Protein AF-0000000086881022 (afdb_homodimer)

Foldseek 3Di:
DPCPDFLLLVLQLLLLVLLVQLVVCVVVVNLVSNLVSLLSSLVSLVSSLLRLLLVLLLVLDVVVPPVPDDPLSVLSNCVSPPPPDPDDDHDPQSNDSQSSLLSLCVSLPHDSPPDDQDPLQVLLVVVNCCVVVVPVVVVCQSSPPCSSVVSVSSLVSSLVSQCVSCVSSVHGHDPSSVDNHRDDPPDPPDPDPPPPCPVPPPPPPPPPPPPPPPD/DPCPDFLLLVLQLLLLVLLVQLVVCVVVVNLVSNLVSLLSSLVSLVSSLLRVLLVLLLVLDVVVPPVPDDPLSVLSNCVSPPPDDPDDDHDPQSNDSQSSLLSLQVSLPHDSPPDDQDPLQVLLVVVSCCVVVVPVVVVCQSSPPCSSVVSVSSLVSSLVSQCVSCVSSVHGGDPSSVDNHRDDPPDDPDPDPPPPCPVPPPPPPPPPPPPPPPD

Nearest PDB structures (foldseek):
  8tn6-assembly1_C  TM=5.740E-01  e=1.185E+00  synthetic construct
  7n9z-assembly1_H  TM=4.863E-01  e=4.158E+00  Escherichia coli
  9ftz-assembly1_S  TM=4.440E-01  e=4.158E+00  Mycolicibacterium smegmatis
  7n9z-assembly1_H  TM=4.840E-01  e=3.533E+00  Escherichia coli
  9ftz-assembly1_S  TM=4.933E-01  e=4.464E+00  Mycolicibacterium smegmatis

Secondary structure (DSSP, 8-state):
------HHHHHHHHHHHHHHHHHHHHHTT-HHHHHHHHHHHHHHHHHHHHHHHHHHHHHHHHHH-GGG--HHHHHHHHHHHS---TTPPPPGGGSSHHHHHHHHHHHTT---TT----HHHHHHHHHHHHHHH--GGGHHHHTSTTHHHHHHHHHHHHHHHHHHHHHHTT-PPPGGGG--S-----------S----------------------/------HHHHHHHHHHHHHHHHHHHHHTT-HHHHHHHHHHHHHHHHHHHHHHHHHHHHHHHHHH-GGG--HHHHHHHHHHHS---TTPPPPGGGSSHHHHHHHHHHHTT---TT----HHHHHHHHHHHHHHHT-GGGHHHHTSTTHHHHHHHHHHHHHHHHHHHHHHTT-PPPGGGG--S-----------S----------------------

pLDDT: mean 75.33, std 23.99, range [19.58, 96.94]

Structure (mmCIF, N/CA/C/O backbone):
data_AF-0000000086881022-model_v1
#
loop_
_entity.id
_entity.type
_entity.pdbx_description
1 polymer 'HEPN AbiU2-like domain-containing protein'
#
loop_
_atom_site.group_PDB
_atom_site.id
_atom_site.type_symbol
_atom_site.label_atom_id
_atom_site.label_alt_id
_atom_site.label_comp_id
_atom_site.label_asym_id
_atom_site.label_entity_id
_atom_site.label_seq_id
_atom_site.pdbx_PDB_ins_code
_atom_site.Cartn_x
_atom_site.Cartn_y
_atom_site.Cartn_z
_atom_site.occupancy
_atom_site.B_iso_or_equiv
_atom_site.auth_seq_id
_atom_site.auth_comp_id
_atom_site.auth_asym_id
_atom_site.auth_atom_id
_atom_site.pdbx_PDB_model_num
ATOM 1 N N . MET A 1 1 ? -12.391 -28.828 0.811 1 22.45 1 MET A N 1
ATOM 2 C CA . MET A 1 1 ? -11.148 -28.359 0.194 1 22.45 1 MET A CA 1
ATOM 3 C C . MET A 1 1 ? -11.047 -26.844 0.24 1 22.45 1 MET A C 1
ATOM 5 O O . MET A 1 1 ? -11.875 -26.141 -0.347 1 22.45 1 MET A O 1
ATOM 9 N N . SER A 1 2 ? -10.703 -26.266 1.293 1 28.09 2 SER A N 1
ATOM 10 C CA . SER A 1 2 ? -10.734 -24.828 1.568 1 28.09 2 SER A CA 1
ATOM 11 C C . SER A 1 2 ? -9.93 -24.047 0.535 1 28.09 2 SER A C 1
ATOM 13 O O . SER A 1 2 ? -8.781 -24.391 0.25 1 28.09 2 SER A O 1
ATOM 15 N N . TYR A 1 3 ? -10.453 -23.531 -0.555 1 29.67 3 TYR A N 1
ATOM 16 C CA . TYR A 1 3 ? -9.828 -22.828 -1.665 1 29.67 3 TYR A CA 1
ATOM 17 C C . TYR A 1 3 ? -8.969 -21.672 -1.16 1 29.67 3 TYR A C 1
ATOM 19 O O . TYR A 1 3 ? -9.484 -20.688 -0.627 1 29.67 3 TYR A O 1
ATOM 27 N N . VAL A 1 4 ? -7.824 -22 -0.448 1 38.41 4 VAL A N 1
ATOM 28 C CA . VAL A 1 4 ? -6.906 -20.922 -0.133 1 38.41 4 VAL A CA 1
ATOM 29 C C . VAL A 1 4 ? -6.461 -20.234 -1.422 1 38.41 4 VAL A C 1
ATOM 31 O O . VAL A 1 4 ? -5.832 -20.859 -2.279 1 38.41 4 VAL A O 1
ATOM 34 N N . VAL A 1 5 ? -7.152 -19.359 -1.944 1 51.06 5 VAL A N 1
ATOM 35 C CA . VAL A 1 5 ? -6.664 -18.609 -3.098 1 51.06 5 VAL A CA 1
ATOM 36 C C . VAL A 1 5 ? -5.395 -17.859 -2.717 1 51.06 5 VAL A C 1
ATOM 38 O O . VAL A 1 5 ? -5.184 -17.531 -1.546 1 51.06 5 VAL A O 1
ATOM 41 N N . SER A 1 6 ? -4.289 -17.844 -3.529 1 71.62 6 SER A N 1
ATOM 42 C CA . SER A 1 6 ? -3.041 -17.125 -3.311 1 71.62 6 SER A CA 1
ATOM 43 C C . SER A 1 6 ? -3.291 -15.625 -3.129 1 71.62 6 SER A C 1
ATOM 45 O O . SER A 1 6 ? -4.277 -15.094 -3.639 1 71.62 6 SER A O 1
ATOM 47 N N . MET A 1 7 ? -2.541 -15.078 -2.309 1 79.62 7 MET A N 1
ATOM 48 C CA . MET A 1 7 ? -2.639 -13.648 -2.031 1 79.62 7 MET A CA 1
ATOM 49 C C . MET A 1 7 ? -2.588 -12.844 -3.324 1 79.62 7 MET A C 1
ATOM 51 O O . MET A 1 7 ? -3.254 -11.812 -3.443 1 79.62 7 MET A O 1
ATOM 55 N N . GLY A 1 8 ? -1.81 -13.344 -4.258 1 85.44 8 GLY A N 1
ATOM 56 C CA . GLY A 1 8 ? -1.758 -12.664 -5.543 1 85.44 8 GLY A CA 1
ATOM 57 C C . GLY A 1 8 ? -3.1 -12.617 -6.246 1 85.44 8 GLY A C 1
ATOM 58 O O . GLY A 1 8 ? -3.553 -11.547 -6.664 1 85.44 8 GLY A O 1
ATOM 59 N N . ARG A 1 9 ? -3.732 -13.734 -6.254 1 87.75 9 ARG A N 1
ATOM 60 C CA . ARG A 1 9 ? -5.027 -13.844 -6.918 1 87.75 9 ARG A CA 1
ATOM 61 C C . ARG A 1 9 ? -6.102 -13.078 -6.148 1 87.75 9 ARG A C 1
ATOM 63 O O . ARG A 1 9 ? -6.918 -12.375 -6.746 1 87.75 9 ARG A O 1
ATOM 70 N N . GLU A 1 10 ? -6.098 -13.25 -4.914 1 86.06 10 GLU A N 1
ATOM 71 C CA . GLU A 1 10 ? -7.09 -12.578 -4.078 1 86.06 10 GLU A CA 1
ATOM 72 C C . GLU A 1 10 ? -6.969 -11.062 -4.188 1 86.06 10 GLU A C 1
ATOM 74 O O . GLU A 1 10 ? -7.973 -10.367 -4.344 1 86.06 10 GLU A O 1
ATOM 79 N N . SER A 1 11 ? -5.762 -10.594 -4.098 1 90.06 11 SER A N 1
ATOM 80 C CA . SER A 1 11 ? -5.539 -9.156 -4.176 1 90.06 11 SER A CA 1
ATOM 81 C C . SER A 1 11 ? -5.906 -8.617 -5.551 1 90.06 11 SER A C 1
ATOM 83 O O . SER A 1 11 ? -6.387 -7.484 -5.672 1 90.06 11 SER A O 1
ATOM 85 N N . PHE A 1 12 ? -5.645 -9.406 -6.527 1 93 12 PHE A N 1
ATOM 86 C CA . PHE A 1 12 ? -6.062 -9.023 -7.871 1 93 12 PHE A CA 1
ATOM 87 C C . PHE A 1 12 ? -7.578 -8.891 -7.949 1 93 12 PHE A C 1
ATOM 89 O O . PHE A 1 12 ? -8.094 -7.906 -8.477 1 93 12 PHE A O 1
ATOM 96 N N . ASN A 1 13 ? -8.195 -9.883 -7.414 1 92.94 13 ASN A N 1
ATOM 97 C CA . ASN A 1 13 ? -9.656 -9.867 -7.375 1 92.94 13 ASN A CA 1
ATOM 98 C C . ASN A 1 13 ? -10.18 -8.672 -6.582 1 92.94 13 ASN A C 1
ATOM 100 O O . ASN A 1 13 ? -11.172 -8.047 -6.977 1 92.94 13 ASN A O 1
ATOM 104 N N . ASP A 1 14 ? -9.562 -8.383 -5.496 1 93.12 14 ASP A N 1
ATOM 105 C CA . ASP A 1 14 ? -9.914 -7.203 -4.707 1 93.12 14 ASP A CA 1
ATOM 106 C C . ASP A 1 14 ? -9.797 -5.93 -5.543 1 93.12 14 ASP A C 1
ATOM 108 O O . ASP A 1 14 ? -10.664 -5.051 -5.473 1 93.12 14 ASP A O 1
ATOM 112 N N . ALA A 1 15 ? -8.703 -5.848 -6.223 1 95.19 15 ALA A N 1
ATOM 113 C CA . ALA A 1 15 ? -8.5 -4.68 -7.074 1 95.19 15 ALA A CA 1
ATOM 114 C C . ALA A 1 15 ? -9.664 -4.492 -8.039 1 95.19 15 ALA A C 1
ATOM 116 O O . ALA A 1 15 ? -10.203 -3.389 -8.164 1 95.19 15 ALA A O 1
ATOM 117 N N . LEU A 1 16 ? -10.008 -5.566 -8.656 1 96 16 LEU A N 1
ATOM 118 C CA . LEU A 1 16 ? -11.109 -5.496 -9.602 1 96 16 LEU A CA 1
ATOM 119 C C . LEU A 1 16 ? -12.406 -5.098 -8.906 1 96 16 LEU A C 1
ATOM 121 O O . LEU A 1 16 ? -13.219 -4.352 -9.461 1 96 16 LEU A O 1
ATOM 125 N N . LYS A 1 17 ? -12.648 -5.594 -7.766 1 94.62 17 LYS A N 1
ATOM 126 C CA . LYS A 1 17 ? -13.805 -5.199 -6.965 1 94.62 17 LYS A CA 1
ATOM 127 C C . LYS A 1 17 ? -13.812 -3.695 -6.715 1 94.62 17 LYS A C 1
ATOM 129 O O . LYS A 1 17 ? -14.844 -3.037 -6.898 1 94.62 17 LYS A O 1
ATOM 134 N N . TYR A 1 18 ? -12.719 -3.197 -6.328 1 95.88 18 TYR A N 1
ATOM 135 C CA . TYR A 1 18 ? -12.648 -1.78 -5.992 1 95.88 18 TYR A CA 1
ATOM 136 C C . TYR A 1 18 ? -12.727 -0.917 -7.246 1 95.88 18 TYR A C 1
ATOM 138 O O . TYR A 1 18 ? -13.211 0.215 -7.199 1 95.88 18 TYR A O 1
ATOM 146 N N . VAL A 1 19 ? -12.273 -1.421 -8.32 1 95.38 19 VAL A N 1
ATOM 147 C CA . VAL A 1 19 ? -12.492 -0.728 -9.586 1 95.38 19 VAL A CA 1
ATOM 148 C C . VAL A 1 19 ? -13.992 -0.605 -9.852 1 95.38 19 VAL A C 1
ATOM 150 O O . VAL A 1 19 ? -14.484 0.468 -10.219 1 95.38 19 VAL A O 1
ATOM 153 N N . SER A 1 20 ? -14.648 -1.709 -9.727 1 95.56 20 SER A N 1
ATOM 154 C CA . SER A 1 20 ? -16.094 -1.7 -9.906 1 95.56 20 SER A CA 1
ATOM 155 C C . SER A 1 20 ? -16.766 -0.699 -8.977 1 95.56 20 SER A C 1
ATOM 157 O O . SER A 1 20 ? -17.641 0.055 -9.391 1 95.56 20 SER A O 1
ATOM 159 N N . GLU A 1 21 ? -16.359 -0.663 -7.773 1 94.25 21 GLU A N 1
ATOM 160 C CA . GLU A 1 21 ? -16.875 0.291 -6.801 1 94.25 21 GLU A CA 1
ATOM 161 C C . GLU A 1 21 ? -16.594 1.729 -7.23 1 94.25 21 GLU A C 1
ATOM 163 O O . GLU A 1 21 ? -17.469 2.6 -7.102 1 94.25 21 GLU A O 1
ATOM 168 N N . ALA A 1 22 ? -15.43 1.985 -7.684 1 93.81 22 ALA A N 1
ATOM 169 C CA . ALA A 1 22 ? -15.055 3.32 -8.148 1 93.81 22 ALA A CA 1
ATOM 170 C C . ALA A 1 22 ? -15.961 3.781 -9.281 1 93.81 22 ALA A C 1
ATOM 172 O O . ALA A 1 22 ? -16.422 4.93 -9.289 1 93.81 22 ALA A O 1
ATOM 173 N N . LYS A 1 23 ? -16.172 2.924 -10.172 1 93.94 23 LYS A N 1
ATOM 174 C CA . LYS A 1 23 ? -17.047 3.236 -11.305 1 93.94 23 LYS A CA 1
ATOM 175 C C . LYS A 1 23 ? -18.469 3.537 -10.836 1 93.94 23 LYS A C 1
ATOM 177 O O . LYS A 1 23 ? -19.109 4.457 -11.344 1 93.94 23 LYS A O 1
ATOM 182 N N . GLU A 1 24 ? -18.969 2.758 -9.914 1 94.38 24 GLU A N 1
ATOM 183 C CA . GLU A 1 24 ? -20.281 3.002 -9.344 1 94.38 24 GLU A CA 1
ATOM 184 C C . GLU A 1 24 ? -20.344 4.371 -8.672 1 94.38 24 GLU A C 1
ATOM 186 O O . GLU A 1 24 ? -21.297 5.125 -8.875 1 94.38 24 GLU A O 1
ATOM 191 N N . CYS A 1 25 ? -19.375 4.641 -7.91 1 91.69 25 CYS A N 1
ATOM 192 C CA . CYS A 1 25 ? -19.312 5.938 -7.246 1 91.69 25 CYS A CA 1
ATOM 193 C C . CYS A 1 25 ? -19.297 7.074 -8.266 1 91.69 25 CYS A C 1
ATOM 195 O O . CYS A 1 25 ? -19.922 8.109 -8.055 1 91.69 25 CYS A O 1
ATOM 197 N N . TYR A 1 26 ? -18.562 6.859 -9.258 1 90.19 26 TYR A N 1
ATOM 198 C CA . TYR A 1 26 ? -18.5 7.859 -10.312 1 90.19 26 TYR A CA 1
ATOM 199 C C . TYR A 1 26 ? -19.891 8.086 -10.922 1 90.19 26 TYR A C 1
ATOM 201 O O . TYR A 1 26 ? -20.312 9.234 -11.094 1 90.19 26 TYR A O 1
ATOM 209 N N . SER A 1 27 ? -20.531 7.066 -11.25 1 91.12 27 SER A N 1
ATOM 210 C CA . SER A 1 27 ? -21.859 7.141 -11.844 1 91.12 27 SER A CA 1
ATOM 211 C C . SER A 1 27 ? -22.844 7.844 -10.906 1 91.12 27 SER A C 1
ATOM 213 O O . SER A 1 27 ? -23.734 8.555 -11.367 1 91.12 27 SER A O 1
ATOM 215 N N . ASP A 1 28 ? -22.688 7.719 -9.625 1 91 28 ASP A N 1
ATOM 216 C CA . ASP A 1 28 ? -23.562 8.305 -8.609 1 91 28 ASP A CA 1
ATOM 217 C C . ASP A 1 28 ? -23.078 9.695 -8.203 1 91 28 ASP A C 1
ATOM 219 O O . ASP A 1 28 ? -23.562 10.258 -7.219 1 91 28 ASP A O 1
ATOM 223 N N . GLU A 1 29 ? -22.031 10.117 -8.805 1 85.44 29 GLU A N 1
ATOM 224 C CA . GLU A 1 29 ? -21.438 11.43 -8.562 1 85.44 29 GLU A CA 1
ATOM 225 C C . GLU A 1 29 ? -20.906 11.531 -7.141 1 85.44 29 GLU A C 1
ATOM 227 O O . GLU A 1 29 ? -21 12.586 -6.508 1 85.44 29 GLU A O 1
ATOM 232 N N . ARG A 1 30 ? -20.484 10.484 -6.625 1 89.31 30 ARG A N 1
ATOM 233 C CA . ARG A 1 30 ? -19.812 10.438 -5.328 1 89.31 30 ARG A CA 1
ATOM 234 C C . ARG A 1 30 ? -18.297 10.516 -5.496 1 89.31 30 ARG A C 1
ATOM 236 O O . ARG A 1 30 ? -17.609 9.484 -5.5 1 89.31 30 ARG A O 1
ATOM 243 N N . THR A 1 31 ? -17.797 11.68 -5.496 1 83.75 31 THR A N 1
ATOM 244 C CA . THR A 1 31 ? -16.406 11.945 -5.879 1 83.75 31 THR A CA 1
ATOM 245 C C . THR A 1 31 ? -15.445 11.336 -4.875 1 83.75 31 THR A C 1
ATOM 247 O O . THR A 1 31 ? -14.461 10.695 -5.258 1 83.75 31 THR A O 1
ATOM 250 N N . TYR A 1 32 ? -15.695 11.477 -3.643 1 83.38 32 TYR A N 1
ATOM 251 C CA . TYR A 1 32 ? -14.789 10.969 -2.621 1 83.38 32 TYR A CA 1
ATOM 252 C C . TYR A 1 32 ? -14.781 9.445 -2.596 1 83.38 32 TYR A C 1
ATOM 254 O O . TYR A 1 32 ? -13.734 8.828 -2.432 1 83.38 32 TYR A O 1
ATOM 262 N N . GLY A 1 33 ? -15.977 8.945 -2.76 1 88.31 33 GLY A N 1
ATOM 263 C CA . GLY A 1 33 ? -16.062 7.496 -2.873 1 88.31 33 GLY A CA 1
ATOM 264 C C . GLY A 1 33 ? -15.273 6.949 -4.055 1 88.31 33 GLY A C 1
ATOM 265 O O . GLY A 1 33 ? -14.609 5.914 -3.939 1 88.31 33 GLY A O 1
ATOM 266 N N . MET A 1 34 ? -15.352 7.664 -5.137 1 89.31 34 MET A N 1
ATOM 267 C CA . MET A 1 34 ? -14.602 7.281 -6.328 1 89.31 34 MET A CA 1
ATOM 268 C C . MET A 1 34 ? -13.102 7.309 -6.062 1 89.31 34 MET A C 1
ATOM 270 O O . MET A 1 34 ? -12.383 6.367 -6.418 1 89.31 34 MET A O 1
ATOM 274 N N . TRP A 1 35 ? -12.648 8.328 -5.414 1 85.62 35 TRP A N 1
ATOM 275 C CA . TRP A 1 35 ? -11.227 8.453 -5.094 1 85.62 35 TRP A CA 1
ATOM 276 C C . TRP A 1 35 ? -10.789 7.34 -4.148 1 85.62 35 TRP A C 1
ATOM 278 O O . TRP A 1 35 ? -9.75 6.711 -4.359 1 85.62 35 TRP A O 1
ATOM 288 N N . SER A 1 36 ? -11.594 7.109 -3.17 1 87.94 36 SER A N 1
ATOM 289 C CA . SER A 1 36 ? -11.289 6.094 -2.17 1 87.94 36 SER A CA 1
ATOM 290 C C . SER A 1 36 ? -11.156 4.715 -2.805 1 87.94 36 SER A C 1
ATOM 292 O O . SER A 1 36 ? -10.164 4.02 -2.592 1 87.94 36 SER A O 1
ATOM 294 N N . ALA A 1 37 ? -12.141 4.383 -3.549 1 92.12 37 ALA A N 1
ATOM 295 C CA . ALA A 1 37 ? -12.156 3.07 -4.188 1 92.12 37 ALA A CA 1
ATOM 296 C C . ALA A 1 37 ? -11.008 2.938 -5.191 1 92.12 37 ALA A C 1
ATOM 298 O O . ALA A 1 37 ? -10.43 1.859 -5.34 1 92.12 37 ALA A O 1
ATOM 299 N N . SER A 1 38 ? -10.711 4.02 -5.859 1 90 38 SER A N 1
ATOM 300 C CA . SER A 1 38 ? -9.594 4 -6.809 1 90 38 SER A CA 1
ATOM 301 C C . SER A 1 38 ? -8.273 3.738 -6.098 1 90 38 SER A C 1
ATOM 303 O O . SER A 1 38 ? -7.457 2.943 -6.57 1 90 38 SER A O 1
ATOM 305 N N . ARG A 1 39 ? -8.078 4.367 -5.02 1 86.75 39 ARG A N 1
ATOM 306 C CA . ARG A 1 39 ? -6.859 4.152 -4.254 1 86.75 39 ARG A CA 1
ATOM 307 C C . ARG A 1 39 ? -6.762 2.711 -3.764 1 86.75 39 ARG A C 1
ATOM 309 O O . ARG A 1 39 ? -5.711 2.078 -3.879 1 86.75 39 ARG A O 1
ATOM 316 N N . ALA A 1 40 ? -7.832 2.225 -3.266 1 91.25 40 ALA A N 1
ATOM 317 C CA . ALA A 1 40 ? -7.859 0.842 -2.795 1 91.25 40 ALA A CA 1
ATOM 318 C C . ALA A 1 40 ? -7.527 -0.128 -3.924 1 91.25 40 ALA A C 1
ATOM 320 O O . ALA A 1 40 ? -6.793 -1.099 -3.721 1 91.25 40 ALA A O 1
ATOM 321 N N . ALA A 1 41 ? -8.07 0.157 -5.059 1 93.44 41 ALA A N 1
ATOM 322 C CA . ALA A 1 41 ? -7.797 -0.683 -6.223 1 93.44 41 ALA A CA 1
ATOM 323 C C . ALA A 1 41 ? -6.312 -0.687 -6.562 1 93.44 41 ALA A C 1
ATOM 325 O O . ALA A 1 41 ? -5.719 -1.748 -6.773 1 93.44 41 ALA A O 1
ATOM 326 N N . MET A 1 42 ? -5.762 0.439 -6.547 1 89.94 42 MET A N 1
ATOM 327 C CA . MET A 1 42 ? -4.352 0.572 -6.898 1 89.94 42 MET A CA 1
ATOM 328 C C . MET A 1 42 ? -3.469 -0.159 -5.895 1 89.94 42 MET A C 1
ATOM 330 O O . MET A 1 42 ? -2.549 -0.882 -6.281 1 89.94 42 MET A O 1
ATOM 334 N N . PHE A 1 43 ? -3.771 -0.045 -4.715 1 88.44 43 PHE A N 1
ATOM 335 C CA . PHE A 1 43 ? -2.996 -0.721 -3.682 1 88.44 43 PHE A CA 1
ATOM 336 C C . PHE A 1 43 ? -3.137 -2.234 -3.801 1 88.44 43 PHE A C 1
ATOM 338 O O . PHE A 1 43 ? -2.15 -2.965 -3.695 1 88.44 43 PHE A O 1
ATOM 345 N N . SER A 1 44 ? -4.309 -2.619 -3.986 1 91.12 44 SER A N 1
ATOM 346 C CA . SER A 1 44 ? -4.562 -4.051 -4.113 1 91.12 44 SER A CA 1
ATOM 347 C C . SER A 1 44 ? -3.822 -4.637 -5.312 1 91.12 44 SER A C 1
ATOM 349 O O . SER A 1 44 ? -3.283 -5.742 -5.234 1 91.12 44 SER A O 1
ATOM 351 N N . MET A 1 45 ? -3.809 -3.922 -6.383 1 92.25 45 MET A N 1
ATOM 352 C CA . MET A 1 45 ? -3.105 -4.391 -7.574 1 92.25 45 MET A CA 1
ATOM 353 C C . MET A 1 45 ? -1.607 -4.496 -7.312 1 92.25 45 MET A C 1
ATOM 355 O O . MET A 1 45 ? -0.964 -5.457 -7.746 1 92.25 45 MET A O 1
ATOM 359 N N . CYS A 1 46 ? -1.113 -3.531 -6.676 1 88.81 46 CYS A N 1
ATOM 360 C CA . CYS A 1 46 ? 0.302 -3.566 -6.32 1 88.81 46 CYS A CA 1
ATOM 361 C C . CYS A 1 46 ? 0.605 -4.742 -5.402 1 88.81 46 CYS A C 1
ATOM 363 O O . CYS A 1 46 ? 1.63 -5.41 -5.562 1 88.81 46 CYS A O 1
ATOM 365 N N . LEU A 1 47 ? -0.252 -4.926 -4.484 1 87.38 47 LEU A N 1
ATOM 366 C CA . LEU A 1 47 ? -0.104 -6.066 -3.584 1 87.38 47 LEU A CA 1
ATOM 367 C C . LEU A 1 47 ? -0.103 -7.375 -4.367 1 87.38 47 LEU A C 1
ATOM 369 O O . LEU A 1 47 ? 0.659 -8.289 -4.047 1 87.38 47 LEU A O 1
ATOM 373 N N . SER A 1 48 ? -0.951 -7.516 -5.297 1 90.19 48 SER A N 1
ATOM 374 C CA . SER A 1 48 ? -1.006 -8.703 -6.145 1 90.19 48 SER A CA 1
ATOM 375 C C . SER A 1 48 ? 0.339 -8.969 -6.812 1 90.19 48 SER A C 1
ATOM 377 O O . SER A 1 48 ? 0.866 -10.078 -6.734 1 90.19 48 SER A O 1
ATOM 379 N N . ALA A 1 49 ? 0.863 -7.93 -7.391 1 91.12 49 ALA A N 1
ATOM 380 C CA . ALA A 1 49 ? 2.143 -8.055 -8.086 1 91.12 49 ALA A CA 1
ATOM 381 C C . ALA A 1 49 ? 3.25 -8.469 -7.121 1 91.12 49 ALA A C 1
ATOM 383 O O . ALA A 1 49 ? 4.055 -9.352 -7.43 1 91.12 49 ALA A O 1
ATOM 384 N N . GLU A 1 50 ? 3.283 -7.832 -5.988 1 87.62 50 GLU A N 1
ATOM 385 C CA . GLU A 1 50 ? 4.32 -8.125 -5.004 1 87.62 50 GLU A CA 1
ATOM 386 C C . GLU A 1 50 ? 4.211 -9.562 -4.5 1 87.62 50 GLU A C 1
ATOM 388 O O . GLU A 1 50 ? 5.223 -10.25 -4.34 1 87.62 50 GLU A O 1
ATOM 393 N N . SER A 1 51 ? 3.018 -9.945 -4.258 1 86.06 51 SER A N 1
ATOM 394 C CA . SER A 1 51 ? 2.779 -11.312 -3.803 1 86.06 51 SER A CA 1
ATOM 395 C C . SER A 1 51 ? 3.221 -12.328 -4.848 1 86.06 51 SER A C 1
ATOM 397 O O . SER A 1 51 ? 3.822 -13.352 -4.512 1 86.06 51 SER A O 1
ATOM 399 N N . GLU A 1 52 ? 2.887 -12.102 -6.047 1 90.5 52 GLU A N 1
ATOM 400 C CA . GLU A 1 52 ? 3.262 -13.031 -7.105 1 90.5 52 GLU A CA 1
ATOM 401 C C . GLU A 1 52 ? 4.773 -13.07 -7.297 1 90.5 52 GLU A C 1
ATOM 403 O O . GLU A 1 52 ? 5.344 -14.133 -7.578 1 90.5 52 GLU A O 1
ATOM 408 N N . LEU A 1 53 ? 5.426 -11.922 -7.152 1 91.44 53 LEU A N 1
ATOM 409 C CA . LEU A 1 53 ? 6.883 -11.93 -7.188 1 91.44 53 LEU A CA 1
ATOM 410 C C . LEU A 1 53 ? 7.453 -12.852 -6.117 1 91.44 53 LEU A C 1
ATOM 412 O O . LEU A 1 53 ? 8.336 -13.664 -6.395 1 91.44 53 LEU A O 1
ATOM 416 N N . SER A 1 54 ? 6.949 -12.711 -4.938 1 87.12 54 SER A N 1
ATOM 417 C CA . SER A 1 54 ? 7.406 -13.547 -3.832 1 87.12 54 SER A CA 1
ATOM 418 C C . SER A 1 54 ? 7.156 -15.023 -4.117 1 87.12 54 SER A C 1
ATOM 420 O O . SER A 1 54 ? 8.039 -15.859 -3.896 1 87.12 54 SER A O 1
ATOM 422 N N . ARG A 1 55 ? 6.043 -15.305 -4.598 1 87.88 55 ARG A N 1
ATOM 423 C CA . ARG A 1 55 ? 5.68 -16.688 -4.926 1 87.88 55 ARG A CA 1
ATOM 424 C C . ARG A 1 55 ? 6.602 -17.25 -6.004 1 87.88 55 ARG A C 1
ATOM 426 O O . ARG A 1 55 ? 7.035 -18.391 -5.914 1 87.88 55 ARG A O 1
ATOM 433 N N . LEU A 1 56 ? 6.863 -16.484 -6.965 1 92.31 56 LEU A N 1
ATOM 434 C CA . LEU A 1 56 ? 7.684 -16.938 -8.086 1 92.31 56 LEU A CA 1
ATOM 435 C C . LEU A 1 56 ? 9.133 -17.125 -7.652 1 92.31 56 LEU A C 1
ATOM 437 O O . LEU A 1 56 ? 9.828 -18 -8.164 1 92.31 56 LEU A O 1
ATOM 441 N N . ILE A 1 57 ? 9.57 -16.281 -6.73 1 92.69 57 ILE A N 1
ATOM 442 C CA . ILE A 1 57 ? 10.891 -16.5 -6.145 1 92.69 57 ILE A CA 1
ATOM 443 C C . ILE A 1 57 ? 10.945 -17.875 -5.508 1 92.69 57 ILE A C 1
ATOM 445 O O . ILE A 1 57 ? 11.867 -18.656 -5.781 1 92.69 57 ILE A O 1
ATOM 449 N N . VAL A 1 58 ? 9.977 -18.172 -4.723 1 89 58 VAL A N 1
ATOM 450 C CA . VAL A 1 58 ? 9.93 -19.453 -4.027 1 89 58 VAL A CA 1
ATOM 451 C C . VAL A 1 58 ? 9.883 -20.594 -5.047 1 89 58 VAL A C 1
ATOM 453 O O . VAL A 1 58 ? 10.672 -21.531 -4.969 1 89 58 VAL A O 1
ATOM 456 N N . LYS A 1 59 ? 9.008 -20.469 -6.02 1 91.12 59 LYS A N 1
ATOM 457 C CA . LYS A 1 59 ? 8.867 -21.5 -7.043 1 91.12 59 LYS A CA 1
ATOM 458 C C . LYS A 1 59 ? 10.18 -21.688 -7.809 1 91.12 59 LYS A C 1
ATOM 460 O O . LYS A 1 59 ? 10.562 -22.828 -8.109 1 91.12 59 LYS A O 1
ATOM 465 N N . SER A 1 60 ? 10.797 -20.609 -8.125 1 94.56 60 SER A N 1
ATOM 466 C CA . SER A 1 60 ? 12.062 -20.672 -8.859 1 94.56 60 SER A CA 1
ATOM 467 C C . SER A 1 60 ? 13.148 -21.359 -8.031 1 94.56 60 SER A C 1
ATOM 469 O O . SER A 1 60 ? 13.93 -22.141 -8.562 1 94.56 60 SER A O 1
ATOM 471 N N . LEU A 1 61 ? 13.195 -21.047 -6.801 1 94.62 61 LEU A N 1
ATOM 472 C CA . LEU A 1 61 ? 14.172 -21.656 -5.91 1 94.62 61 LEU A CA 1
ATOM 473 C C . LEU A 1 61 ? 13.922 -23.156 -5.781 1 94.62 61 LEU A C 1
ATOM 475 O O . LEU A 1 61 ? 14.859 -23.953 -5.801 1 94.62 61 LEU A O 1
ATOM 479 N N . GLU A 1 62 ? 12.727 -23.469 -5.621 1 93.19 62 GLU A N 1
ATOM 480 C CA . GLU A 1 62 ? 12.359 -24.875 -5.539 1 93.19 62 GLU A CA 1
ATOM 481 C C . GLU A 1 62 ? 12.773 -25.625 -6.801 1 93.19 62 GLU A C 1
ATOM 483 O O . GLU A 1 62 ? 13.25 -26.766 -6.723 1 93.19 62 GLU A O 1
ATOM 488 N N . LYS A 1 63 ? 12.617 -24.984 -7.879 1 94.31 63 LYS A N 1
ATOM 489 C CA . LYS A 1 63 ? 12.984 -25.578 -9.164 1 94.31 63 LYS A CA 1
ATOM 490 C C . LYS A 1 63 ? 14.484 -25.844 -9.227 1 94.31 63 LYS A C 1
ATOM 492 O O . LYS A 1 63 ? 14.914 -26.875 -9.766 1 94.31 63 LYS A O 1
ATOM 497 N N . ILE A 1 64 ? 15.328 -24.953 -8.734 1 94.5 64 ILE A N 1
ATOM 498 C CA . ILE A 1 64 ? 16.781 -25.094 -8.797 1 94.5 64 ILE A CA 1
ATOM 499 C C . ILE A 1 64 ? 17.25 -26.094 -7.754 1 94.5 64 ILE A C 1
ATOM 501 O O . ILE A 1 64 ? 18.312 -26.703 -7.898 1 94.5 64 ILE A O 1
ATOM 505 N N . GLY A 1 65 ? 16.531 -26.234 -6.719 1 94.25 65 GLY A N 1
ATOM 506 C CA . GLY A 1 65 ? 16.859 -27.219 -5.688 1 94.25 65 GLY A CA 1
ATOM 507 C C . GLY A 1 65 ? 17.719 -26.656 -4.578 1 94.25 65 GLY A C 1
ATOM 508 O O . GLY A 1 65 ? 18.641 -25.859 -4.836 1 94.25 65 GLY A O 1
ATOM 509 N N . GLU A 1 66 ? 17.484 -27.078 -3.451 1 94 66 GLU A N 1
ATOM 510 C CA . GLU A 1 66 ? 18.094 -26.547 -2.234 1 94 66 GLU A CA 1
ATOM 511 C C . GLU A 1 66 ? 19.609 -26.688 -2.281 1 94 66 GLU A C 1
ATOM 513 O O . GLU A 1 66 ? 20.328 -25.828 -1.754 1 94 66 GLU A O 1
ATOM 518 N N . SER A 1 67 ? 20.078 -27.672 -2.836 1 95.81 67 SER A N 1
ATOM 519 C CA . SER A 1 67 ? 21.516 -27.938 -2.906 1 95.81 67 SER A CA 1
ATOM 520 C C . SER A 1 67 ? 22.234 -26.875 -3.715 1 95.81 67 SER A C 1
ATOM 522 O O . SER A 1 67 ? 23.453 -26.703 -3.586 1 95.81 67 SER A O 1
ATOM 524 N N . ASN A 1 68 ? 21.578 -26.172 -4.457 1 95.5 68 ASN A N 1
ATOM 525 C CA . ASN A 1 68 ? 22.188 -25.188 -5.352 1 95.5 68 ASN A CA 1
ATOM 526 C C . ASN A 1 68 ? 21.969 -23.766 -4.844 1 95.5 68 ASN A C 1
ATOM 528 O O . ASN A 1 68 ? 22.359 -22.797 -5.5 1 95.5 68 ASN A O 1
ATOM 532 N N . TRP A 1 69 ? 21.344 -23.688 -3.676 1 96.19 69 TRP A N 1
ATOM 533 C CA . TRP A 1 69 ? 21.016 -22.375 -3.145 1 96.19 69 TRP A CA 1
ATOM 534 C C . TRP A 1 69 ? 22.266 -21.688 -2.598 1 96.19 69 TRP A C 1
ATOM 536 O O . TRP A 1 69 ? 23.109 -22.328 -1.959 1 96.19 69 TRP A O 1
ATOM 546 N N . THR A 1 70 ? 22.375 -20.438 -2.883 1 94.62 70 THR A N 1
ATOM 547 C CA . THR A 1 70 ? 23.312 -19.625 -2.121 1 94.62 70 THR A CA 1
ATOM 548 C C . THR A 1 70 ? 22.797 -19.406 -0.7 1 94.62 70 THR A C 1
ATOM 550 O O . THR A 1 70 ? 21.656 -19.719 -0.392 1 94.62 70 THR A O 1
ATOM 553 N N . THR A 1 71 ? 23.609 -18.859 0.156 1 92.81 71 THR A N 1
ATOM 554 C CA . THR A 1 71 ? 23.219 -18.531 1.524 1 92.81 71 THR A CA 1
ATOM 555 C C . THR A 1 71 ? 22.078 -17.531 1.54 1 92.81 71 THR A C 1
ATOM 557 O O . THR A 1 71 ? 21.125 -17.672 2.312 1 92.81 71 THR A O 1
ATOM 560 N N . ASP A 1 72 ? 22.172 -16.609 0.641 1 90.88 72 ASP A N 1
ATOM 561 C CA . ASP A 1 72 ? 21.125 -15.594 0.552 1 90.88 72 ASP A CA 1
ATOM 562 C C . ASP A 1 72 ? 19.812 -16.219 0.113 1 90.88 72 ASP A C 1
ATOM 564 O O . ASP A 1 72 ? 18.75 -15.914 0.684 1 90.88 72 ASP A O 1
ATOM 568 N N . GLN A 1 73 ? 19.922 -17.078 -0.772 1 93.06 73 GLN A N 1
ATOM 569 C CA . GLN A 1 73 ? 18.719 -17.703 -1.297 1 93.06 73 GLN A CA 1
ATOM 570 C C . GLN A 1 73 ? 18.062 -18.594 -0.242 1 93.06 73 GLN A C 1
ATOM 572 O O . GLN A 1 73 ? 16.828 -18.641 -0.15 1 93.06 73 GLN A O 1
ATOM 577 N N . ARG A 1 74 ? 18.859 -19.203 0.534 1 92.56 74 ARG A N 1
ATOM 578 C CA . ARG A 1 74 ? 18.328 -19.984 1.646 1 92.56 74 ARG A CA 1
ATOM 579 C C . ARG A 1 74 ? 17.578 -19.094 2.635 1 92.56 74 ARG A C 1
ATOM 581 O O . ARG A 1 74 ? 16.5 -19.469 3.117 1 92.56 74 ARG A O 1
ATOM 588 N N . SER A 1 75 ? 18.141 -17.969 2.885 1 87.56 75 SER A N 1
ATOM 589 C CA . SER A 1 75 ? 17.516 -17.016 3.795 1 87.56 75 SER A CA 1
ATOM 590 C C . SER A 1 75 ? 16.203 -16.5 3.234 1 87.56 75 SER A C 1
ATOM 592 O O . SER A 1 75 ? 15.219 -16.375 3.965 1 87.56 75 SER A O 1
ATOM 594 N N . ILE A 1 76 ? 16.219 -16.266 1.971 1 87.5 76 ILE A N 1
ATOM 595 C CA . ILE A 1 76 ? 15.016 -15.781 1.303 1 87.5 76 ILE A CA 1
ATOM 596 C C . ILE A 1 76 ? 13.906 -16.828 1.384 1 87.5 76 ILE A C 1
ATOM 598 O O . ILE A 1 76 ? 12.773 -16.516 1.763 1 87.5 76 ILE A O 1
ATOM 602 N N . TYR A 1 77 ? 14.219 -18 1.092 1 87.81 77 TYR A N 1
ATOM 603 C CA . TYR A 1 77 ? 13.242 -19.078 1.096 1 87.81 77 TYR A CA 1
ATOM 604 C C . TYR A 1 77 ? 12.656 -19.281 2.488 1 87.81 77 TYR A C 1
ATOM 606 O O . TYR A 1 77 ? 11.438 -19.406 2.643 1 87.81 77 TYR A O 1
ATOM 614 N N . ARG A 1 78 ? 13.57 -19.297 3.422 1 82.69 78 ARG A N 1
ATOM 615 C CA . ARG A 1 78 ? 13.117 -19.453 4.801 1 82.69 78 ARG A CA 1
ATOM 616 C C . ARG A 1 78 ? 12.164 -18.344 5.207 1 82.69 78 ARG A C 1
ATOM 618 O O . ARG A 1 78 ? 11.125 -18.594 5.828 1 82.69 78 ARG A O 1
ATOM 625 N N . TYR A 1 79 ? 12.484 -17.188 4.852 1 80.38 79 TYR A N 1
ATOM 626 C CA . TYR A 1 79 ? 11.656 -16.047 5.207 1 80.38 79 TYR A CA 1
ATOM 627 C C . TYR A 1 79 ? 10.281 -16.141 4.559 1 80.38 79 TYR A C 1
ATOM 629 O O . TYR A 1 79 ? 9.266 -15.828 5.184 1 80.38 79 TYR A O 1
ATOM 637 N N . LEU A 1 80 ? 10.273 -16.594 3.322 1 81.31 80 LEU A N 1
ATOM 638 C CA . LEU A 1 80 ? 9.039 -16.562 2.549 1 81.31 80 LEU A CA 1
ATOM 639 C C . LEU A 1 80 ? 8.188 -17.797 2.852 1 81.31 80 LEU A C 1
ATOM 641 O O . LEU A 1 80 ? 6.98 -17.797 2.578 1 81.31 80 LEU A O 1
ATOM 645 N N . THR A 1 81 ? 8.773 -18.844 3.416 1 78.44 81 THR A N 1
ATOM 646 C CA . THR A 1 81 ? 8.016 -20.094 3.523 1 78.44 81 THR A CA 1
ATOM 647 C C . THR A 1 81 ? 7.855 -20.5 4.984 1 78.44 81 THR A C 1
ATOM 649 O O . THR A 1 81 ? 6.98 -21.297 5.32 1 78.44 81 THR A O 1
ATOM 652 N N . GLU A 1 82 ? 8.859 -20.141 5.73 1 68.69 82 GLU A N 1
ATOM 653 C CA . GLU A 1 82 ? 8.836 -20.609 7.117 1 68.69 82 GLU A CA 1
ATOM 654 C C . GLU A 1 82 ? 8.258 -19.531 8.039 1 68.69 82 GLU A C 1
ATOM 656 O O . GLU A 1 82 ? 8.273 -18.344 7.715 1 68.69 82 GLU A O 1
ATOM 661 N N . TYR A 1 83 ? 7.559 -20.047 9.008 1 55.94 83 TYR A N 1
ATOM 662 C CA . TYR A 1 83 ? 7.047 -19.156 10.055 1 55.94 83 TYR A CA 1
ATOM 663 C C . TYR A 1 83 ? 8.188 -18.484 10.797 1 55.94 83 TYR A C 1
ATOM 665 O O . TYR A 1 83 ? 9 -19.156 11.453 1 55.94 83 TYR A O 1
ATOM 673 N N . THR A 1 84 ? 8.766 -17.641 10.086 1 53.84 84 THR A N 1
ATOM 674 C CA . THR A 1 84 ? 9.898 -17.031 10.773 1 53.84 84 THR A CA 1
ATOM 675 C C . THR A 1 84 ? 9.445 -16.375 12.078 1 53.84 84 THR A C 1
ATOM 677 O O . THR A 1 84 ? 8.258 -16.156 12.289 1 53.84 84 THR A O 1
ATOM 680 N N . LYS A 1 85 ? 10.422 -16.203 12.859 1 53.06 85 LYS A N 1
ATOM 681 C CA . LYS A 1 85 ? 10.273 -15.5 14.133 1 53.06 85 LYS A CA 1
ATOM 682 C C . LYS A 1 85 ? 9.547 -14.172 13.945 1 53.06 85 LYS A C 1
ATOM 684 O O . LYS A 1 85 ? 9.68 -13.523 12.906 1 53.06 85 LYS A O 1
ATOM 689 N N . GLU A 1 86 ? 8.414 -13.984 14.617 1 52.41 86 GLU A N 1
ATOM 690 C CA . GLU A 1 86 ? 7.516 -12.836 14.695 1 52.41 86 GLU A CA 1
ATOM 691 C C . GLU A 1 86 ? 8.219 -11.555 14.25 1 52.41 86 GLU A C 1
ATOM 693 O O . GLU A 1 86 ? 7.613 -10.711 13.578 1 52.41 86 GLU A O 1
ATOM 698 N N . ASN A 1 87 ? 9.523 -11.492 14.531 1 55.25 87 ASN A N 1
ATOM 699 C CA . ASN A 1 87 ? 10.133 -10.172 14.406 1 55.25 87 ASN A CA 1
ATOM 700 C C . ASN A 1 87 ? 11.281 -10.188 13.398 1 55.25 87 ASN A C 1
ATOM 702 O O . ASN A 1 87 ? 12.18 -9.344 13.461 1 55.25 87 ASN A O 1
ATOM 706 N N . GLU A 1 88 ? 11.055 -11.078 12.469 1 62.06 88 GLU A N 1
ATOM 707 C CA . GLU A 1 88 ? 12.203 -11.078 11.57 1 62.06 88 GLU A CA 1
ATOM 708 C C . GLU A 1 88 ? 11.977 -10.156 10.383 1 62.06 88 GLU A C 1
ATOM 710 O O . GLU A 1 88 ? 10.93 -10.203 9.742 1 62.06 88 GLU A O 1
ATOM 715 N N . SER A 1 89 ? 12.93 -9.289 10.25 1 67.5 89 SER A N 1
ATOM 716 C CA . SER A 1 89 ? 12.922 -8.406 9.086 1 67.5 89 SER A CA 1
ATOM 717 C C . SER A 1 89 ? 13.211 -9.172 7.805 1 67.5 89 SER A C 1
ATOM 719 O O . SER A 1 89 ? 13.961 -10.156 7.816 1 67.5 89 SER A O 1
ATOM 721 N N . PRO A 1 90 ? 12.484 -8.781 6.758 1 74.75 90 PRO A N 1
ATOM 722 C CA . PRO A 1 90 ? 12.812 -9.422 5.484 1 74.75 90 PRO A CA 1
ATOM 723 C C . PRO A 1 90 ? 14.281 -9.242 5.094 1 74.75 90 PRO A C 1
ATOM 725 O O . PRO A 1 90 ? 14.883 -8.211 5.406 1 74.75 90 PRO A O 1
ATOM 728 N N . PRO A 1 91 ? 14.797 -10.227 4.473 1 80.94 91 PRO A N 1
ATOM 729 C CA . PRO A 1 91 ? 16.109 -10.016 3.879 1 80.94 91 PRO A CA 1
ATOM 730 C C . PRO A 1 91 ? 16.172 -8.781 2.98 1 80.94 91 PRO A C 1
ATOM 732 O O . PRO A 1 91 ? 15.211 -8.5 2.256 1 80.94 91 PRO A O 1
ATOM 735 N N . ASP A 1 92 ? 17.25 -8.117 2.984 1 79.88 92 ASP A N 1
ATOM 736 C CA . ASP A 1 92 ? 17.406 -6.859 2.262 1 79.88 92 ASP A CA 1
ATOM 737 C C . ASP A 1 92 ? 17.094 -7.035 0.777 1 79.88 92 ASP A C 1
ATOM 739 O O . ASP A 1 92 ? 16.531 -6.141 0.148 1 79.88 92 ASP A O 1
ATOM 743 N N . CYS A 1 93 ? 17.375 -8.172 0.306 1 86.56 93 CYS A N 1
ATOM 744 C CA . CYS A 1 93 ? 17.297 -8.398 -1.133 1 86.56 93 CYS A CA 1
ATOM 745 C C . CYS A 1 93 ? 15.859 -8.633 -1.572 1 86.56 93 CYS A C 1
ATOM 747 O O . CYS A 1 93 ? 15.586 -8.773 -2.766 1 86.56 93 CYS A O 1
ATOM 749 N N . ILE A 1 94 ? 14.93 -8.562 -0.656 1 85.44 94 ILE A N 1
ATOM 750 C CA . ILE A 1 94 ? 13.539 -8.75 -1.071 1 85.44 94 ILE A CA 1
ATOM 751 C C . ILE A 1 94 ? 12.656 -7.715 -0.386 1 85.44 94 ILE A C 1
ATOM 753 O O . ILE A 1 94 ? 11.453 -7.938 -0.202 1 85.44 94 ILE A O 1
ATOM 757 N N . THR A 1 95 ? 13.188 -6.621 -0.019 1 77.69 95 THR A N 1
ATOM 758 C CA . THR A 1 95 ? 12.469 -5.613 0.752 1 77.69 95 THR A CA 1
ATOM 759 C C . THR A 1 95 ? 11.602 -4.754 -0.161 1 77.69 95 THR A C 1
ATOM 761 O O . THR A 1 95 ? 10.68 -4.078 0.304 1 77.69 95 THR A O 1
ATOM 764 N N . THR A 1 96 ? 11.961 -4.68 -1.434 1 77.56 96 THR A N 1
ATOM 765 C CA . THR A 1 96 ? 11.211 -3.873 -2.391 1 77.56 96 THR A CA 1
ATOM 766 C C . THR A 1 96 ? 10.828 -4.703 -3.613 1 77.56 96 THR A C 1
ATOM 768 O O . THR A 1 96 ? 11.398 -5.77 -3.85 1 77.56 96 THR A O 1
ATOM 771 N N . ILE A 1 97 ? 9.914 -4.176 -4.324 1 85.25 97 ILE A N 1
ATOM 772 C CA . ILE A 1 97 ? 9.461 -4.844 -5.539 1 85.25 97 ILE A CA 1
ATOM 773 C C . ILE A 1 97 ? 10.625 -4.969 -6.52 1 85.25 97 ILE A C 1
ATOM 775 O O . ILE A 1 97 ? 10.781 -6 -7.18 1 85.25 97 ILE A O 1
ATOM 779 N N . ALA A 1 98 ? 11.445 -3.93 -6.625 1 85 98 ALA A N 1
ATOM 780 C CA . ALA A 1 98 ? 12.586 -3.938 -7.535 1 85 98 ALA A CA 1
ATOM 781 C C . ALA A 1 98 ? 13.586 -5.027 -7.152 1 85 98 ALA A C 1
ATOM 783 O O . ALA A 1 98 ? 14.117 -5.727 -8.016 1 85 98 ALA A O 1
ATOM 784 N N . ARG A 1 99 ? 13.789 -5.121 -5.914 1 86.06 99 ARG A N 1
ATOM 785 C CA . ARG A 1 99 ? 14.711 -6.141 -5.43 1 86.06 99 ARG A CA 1
ATOM 786 C C . ARG A 1 99 ? 14.148 -7.539 -5.648 1 86.06 99 ARG A C 1
ATOM 788 O O . ARG A 1 99 ? 14.875 -8.445 -6.059 1 86.06 99 ARG A O 1
ATOM 795 N N . LYS A 1 100 ? 12.914 -7.691 -5.406 1 89.25 100 LYS A N 1
ATOM 796 C CA . LYS A 1 100 ? 12.273 -8.977 -5.668 1 89.25 100 LYS A CA 1
ATOM 797 C C . LYS A 1 100 ? 12.352 -9.336 -7.148 1 89.25 100 LYS A C 1
ATOM 799 O O . LYS A 1 100 ? 12.617 -10.484 -7.504 1 89.25 100 LYS A O 1
ATOM 804 N N . TYR A 1 101 ? 12.055 -8.336 -7.922 1 93.19 101 TYR A N 1
ATOM 805 C CA . TYR A 1 101 ? 12.141 -8.539 -9.367 1 93.19 101 TYR A CA 1
ATOM 806 C C . TYR A 1 101 ? 13.539 -9 -9.766 1 93.19 101 TYR A C 1
ATOM 808 O O . TYR A 1 101 ? 13.688 -9.938 -10.555 1 93.19 101 TYR A O 1
ATOM 816 N N . LYS A 1 102 ? 14.523 -8.43 -9.258 1 94 102 LYS A N 1
ATOM 817 C CA . LYS A 1 102 ? 15.898 -8.82 -9.539 1 94 102 LYS A CA 1
ATOM 818 C C . LYS A 1 102 ? 16.156 -10.258 -9.109 1 94 102 LYS A C 1
ATOM 820 O O . LYS A 1 102 ? 16.875 -10.992 -9.797 1 94 102 LYS A O 1
ATOM 825 N N . GLN A 1 103 ? 15.602 -10.586 -7.992 1 93.19 103 GLN A N 1
ATOM 826 C CA . GLN A 1 103 ? 15.75 -11.969 -7.535 1 93.19 103 GLN A CA 1
ATOM 827 C C . GLN A 1 103 ? 15.125 -12.945 -8.523 1 93.19 103 GLN A C 1
ATOM 829 O O . GLN A 1 103 ? 15.711 -13.977 -8.844 1 93.19 103 GLN A O 1
ATOM 834 N N . VAL A 1 104 ? 13.984 -12.641 -8.984 1 95.12 104 VAL A N 1
ATOM 835 C CA . VAL A 1 104 ? 13.312 -13.5 -9.961 1 95.12 104 VAL A CA 1
ATOM 836 C C . VAL A 1 104 ? 14.188 -13.656 -11.203 1 95.12 104 VAL A C 1
ATOM 838 O O . VAL A 1 104 ? 14.375 -14.766 -11.695 1 95.12 104 VAL A O 1
ATOM 841 N N . LEU A 1 105 ? 14.711 -12.562 -11.648 1 95.81 105 LEU A N 1
ATOM 842 C CA . LEU A 1 105 ? 15.594 -12.602 -12.812 1 95.81 105 LEU A CA 1
ATOM 843 C C . LEU A 1 105 ? 16.812 -13.469 -12.539 1 95.81 105 LEU A C 1
ATOM 845 O O . LEU A 1 105 ? 17.125 -14.375 -13.312 1 95.81 105 LEU A O 1
ATOM 849 N N . SER A 1 106 ? 17.438 -13.188 -11.414 1 94.31 106 SER A N 1
ATOM 850 C CA . SER A 1 106 ? 18.703 -13.844 -11.07 1 94.31 106 SER A CA 1
ATOM 851 C C . SER A 1 106 ? 18.516 -15.352 -10.93 1 94.31 106 SER A C 1
ATOM 853 O O . SER A 1 106 ? 19.281 -16.125 -11.516 1 94.31 106 SER A O 1
ATOM 855 N N . ILE A 1 107 ? 17.609 -15.727 -10.234 1 95.81 107 ILE A N 1
ATOM 856 C CA . ILE A 1 107 ? 17.375 -17.141 -9.961 1 95.81 107 ILE A CA 1
ATOM 857 C C . ILE A 1 107 ? 17.062 -17.875 -11.258 1 95.81 107 ILE A C 1
ATOM 859 O O . ILE A 1 107 ? 17.391 -19.047 -11.414 1 95.81 107 ILE A O 1
ATOM 863 N N . ASN A 1 108 ? 16.453 -17.219 -12.203 1 95.56 108 ASN A N 1
ATOM 864 C CA . ASN A 1 108 ? 16.047 -17.844 -13.461 1 95.56 108 ASN A CA 1
ATOM 865 C C . ASN A 1 108 ? 17.078 -17.609 -14.562 1 95.56 108 ASN A C 1
ATOM 867 O O . ASN A 1 108 ? 16.766 -17.734 -15.75 1 95.56 108 ASN A O 1
ATOM 871 N N . GLY A 1 109 ? 18.219 -17.156 -14.172 1 92.56 109 GLY A N 1
ATOM 872 C CA . GLY A 1 109 ? 19.359 -17.125 -15.078 1 92.56 109 GLY A CA 1
ATOM 873 C C . GLY A 1 109 ? 19.312 -15.945 -16.031 1 92.56 109 GLY A C 1
ATOM 874 O O . GLY A 1 109 ? 19.906 -15.992 -17.109 1 92.56 109 GLY A O 1
ATOM 875 N N . LYS A 1 110 ? 18.531 -14.961 -15.672 1 90.88 110 LYS A N 1
ATOM 876 C CA . LYS A 1 110 ? 18.484 -13.766 -16.5 1 90.88 110 LYS A CA 1
ATOM 877 C C . LYS A 1 110 ? 19.484 -12.727 -16.031 1 90.88 110 LYS A C 1
ATOM 879 O O . LYS A 1 110 ? 19.875 -12.711 -14.867 1 90.88 110 LYS A O 1
ATOM 884 N N . GLU A 1 111 ? 19.938 -11.938 -16.891 1 83 111 GLU A N 1
ATOM 885 C CA . GLU A 1 111 ? 20.875 -10.875 -16.562 1 83 111 GLU A CA 1
ATOM 886 C C . GLU A 1 111 ? 20.219 -9.82 -15.664 1 83 111 GLU A C 1
ATOM 888 O O . GLU A 1 111 ? 19.094 -9.383 -15.93 1 83 111 GLU A O 1
ATOM 893 N N . ILE A 1 112 ? 20.906 -9.578 -14.672 1 76 112 ILE A N 1
ATOM 894 C CA . ILE A 1 112 ? 20.344 -8.656 -13.695 1 76 112 ILE A CA 1
ATOM 895 C C . ILE A 1 112 ? 21.031 -7.301 -13.805 1 76 112 ILE A C 1
ATOM 897 O O . ILE A 1 112 ? 20.562 -6.305 -13.258 1 76 112 ILE A O 1
ATOM 901 N N . GLU A 1 113 ? 22.156 -7.277 -14.461 1 69.06 113 GLU A N 1
ATOM 902 C CA . GLU A 1 113 ? 22.938 -6.035 -14.461 1 69.06 113 GLU A CA 1
ATOM 903 C C . GLU A 1 113 ? 22.156 -4.91 -15.148 1 69.06 113 GLU A C 1
ATOM 905 O O . GLU A 1 113 ? 21.672 -5.074 -16.266 1 69.06 113 GLU A O 1
ATOM 910 N N . LYS A 1 114 ? 21.891 -3.818 -14.547 1 68.5 114 LYS A N 1
ATOM 911 C CA . LYS A 1 114 ? 21.297 -2.564 -15 1 68.5 114 LYS A CA 1
ATOM 912 C C . LYS A 1 114 ? 19.781 -2.703 -15.18 1 68.5 114 LYS A C 1
ATOM 914 O O . LYS A 1 114 ? 19.156 -1.877 -15.844 1 68.5 114 LYS A O 1
ATOM 919 N N . VAL A 1 115 ? 19.328 -3.928 -14.727 1 70.81 115 VAL A N 1
ATOM 920 C CA . VAL A 1 115 ? 17.922 -4.137 -15.016 1 70.81 115 VAL A CA 1
ATOM 921 C C . VAL A 1 115 ? 17.062 -3.27 -14.094 1 70.81 115 VAL A C 1
ATOM 923 O O . VAL A 1 115 ? 17.328 -3.189 -12.891 1 70.81 115 VAL A O 1
ATOM 926 N N . ARG A 1 116 ? 16.266 -2.629 -14.789 1 78.69 116 ARG A N 1
ATOM 927 C CA . ARG A 1 116 ? 15.203 -1.852 -14.156 1 78.69 116 ARG A CA 1
ATOM 928 C C . ARG A 1 116 ? 13.852 -2.516 -14.359 1 78.69 116 ARG A C 1
ATOM 930 O O . ARG A 1 116 ? 13.68 -3.332 -15.266 1 78.69 116 ARG A O 1
ATOM 937 N N . LEU A 1 117 ? 13.016 -2.238 -13.406 1 87.25 117 LEU A N 1
ATOM 938 C CA . LEU A 1 117 ? 11.641 -2.668 -13.625 1 87.25 117 LEU A CA 1
ATOM 939 C C . LEU A 1 117 ? 11.156 -2.246 -15.008 1 87.25 117 LEU A C 1
ATOM 941 O O . LEU A 1 117 ? 11.562 -1.202 -15.523 1 87.25 117 LEU A O 1
ATOM 945 N N . PRO A 1 118 ? 10.336 -3.105 -15.641 1 87.06 118 PRO A N 1
ATOM 946 C CA . PRO A 1 118 ? 9.758 -2.682 -16.922 1 87.06 118 PRO A CA 1
ATOM 947 C C . PRO A 1 118 ? 9.078 -1.317 -16.828 1 87.06 118 PRO A C 1
ATOM 949 O O . PRO A 1 118 ? 8.492 -0.977 -15.805 1 87.06 118 PRO A O 1
ATOM 952 N N . GLN A 1 119 ? 9.109 -0.651 -17.891 1 81.38 119 GLN A N 1
ATOM 953 C CA . GLN A 1 119 ? 8.625 0.725 -17.938 1 81.38 119 GLN A CA 1
ATOM 954 C C . GLN A 1 119 ? 7.152 0.805 -17.531 1 81.38 119 GLN A C 1
ATOM 956 O O . GLN A 1 119 ? 6.754 1.72 -16.812 1 81.38 119 GLN A O 1
ATOM 961 N N . GLY A 1 120 ? 6.473 -0.131 -18.031 1 79.19 120 GLY A N 1
ATOM 962 C CA . GLY A 1 120 ? 5.059 -0.127 -17.688 1 79.19 120 GLY A CA 1
ATOM 963 C C . GLY A 1 120 ? 4.809 -0.173 -16.188 1 79.19 120 GLY A C 1
ATOM 964 O O . GLY A 1 120 ? 3.988 0.588 -15.664 1 79.19 120 GLY A O 1
ATOM 965 N N . TYR A 1 121 ? 5.551 -0.96 -15.5 1 84.75 121 TYR A N 1
ATOM 966 C CA . TYR A 1 121 ? 5.395 -1.05 -14.055 1 84.75 121 TYR A CA 1
ATOM 967 C C . TYR A 1 121 ? 5.898 0.217 -13.375 1 84.75 121 TYR A C 1
ATOM 969 O O . TYR A 1 121 ? 5.301 0.685 -12.398 1 84.75 121 TYR A O 1
ATOM 977 N N . ARG A 1 122 ? 6.918 0.711 -13.867 1 81.94 122 ARG A N 1
ATOM 978 C CA . ARG A 1 122 ? 7.43 1.954 -13.297 1 81.94 122 ARG A CA 1
ATOM 979 C C . ARG A 1 122 ? 6.398 3.072 -13.406 1 81.94 122 ARG A C 1
ATOM 981 O O . ARG A 1 122 ? 6.195 3.834 -12.461 1 81.94 122 ARG A O 1
ATOM 988 N N . ASN A 1 123 ? 5.781 3.107 -14.508 1 77.25 123 ASN A N 1
ATOM 989 C CA . ASN A 1 123 ? 4.723 4.09 -14.695 1 77.25 123 ASN A CA 1
ATOM 990 C C . ASN A 1 123 ? 3.588 3.891 -13.688 1 77.25 123 ASN A C 1
ATOM 992 O O . ASN A 1 123 ? 3.102 4.855 -13.094 1 77.25 123 ASN A O 1
ATOM 996 N N . ALA A 1 124 ? 3.256 2.666 -13.516 1 79 124 ALA A N 1
ATOM 997 C CA . ALA A 1 124 ? 2.207 2.334 -12.555 1 79 124 ALA A CA 1
ATOM 998 C C . ALA A 1 124 ? 2.617 2.727 -11.141 1 79 124 ALA A C 1
ATOM 1000 O O . ALA A 1 124 ? 1.823 3.301 -10.391 1 79 124 ALA A O 1
ATOM 1001 N N . SER A 1 125 ? 3.846 2.426 -10.906 1 72.94 125 SER A N 1
ATOM 1002 C CA . SER A 1 125 ? 4.363 2.73 -9.57 1 72.94 125 SER A CA 1
ATOM 1003 C C . SER A 1 125 ? 4.367 4.234 -9.312 1 72.94 125 SER A C 1
ATOM 1005 O O . SER A 1 125 ? 4.184 4.672 -8.18 1 72.94 125 SER A O 1
ATOM 1007 N N . MET A 1 126 ? 4.574 4.961 -10.352 1 71.12 126 MET A N 1
ATOM 1008 C CA . MET A 1 126 ? 4.539 6.414 -10.227 1 71.12 126 MET A CA 1
ATOM 1009 C C . MET A 1 126 ? 3.152 6.891 -9.805 1 71.12 126 MET A C 1
ATOM 1011 O O . MET A 1 126 ? 3.027 7.773 -8.953 1 71.12 126 MET A O 1
ATOM 1015 N N . LEU A 1 127 ? 2.221 6.289 -10.375 1 69.44 127 LEU A N 1
ATOM 1016 C CA . LEU A 1 127 ? 0.855 6.656 -10.023 1 69.44 127 LEU A CA 1
ATOM 1017 C C . LEU A 1 127 ? 0.562 6.305 -8.562 1 69.44 127 LEU A C 1
ATOM 1019 O O . LEU A 1 127 ? -0.021 7.109 -7.832 1 69.44 127 LEU A O 1
ATOM 1023 N N . ARG A 1 128 ? 0.933 5.172 -8.188 1 70.12 128 ARG A N 1
ATOM 1024 C CA . ARG A 1 128 ? 0.791 4.766 -6.789 1 70.12 128 ARG A CA 1
ATOM 1025 C C . ARG A 1 128 ? 1.505 5.742 -5.859 1 70.12 128 ARG A C 1
ATOM 1027 O O . ARG A 1 128 ? 0.966 6.121 -4.82 1 70.12 128 ARG A O 1
ATOM 1034 N N . ASN A 1 129 ? 2.688 6.051 -6.25 1 66.62 129 ASN A N 1
ATOM 1035 C CA . ASN A 1 129 ? 3.488 6.961 -5.441 1 66.62 129 ASN A CA 1
ATOM 1036 C C . ASN A 1 129 ? 2.828 8.336 -5.32 1 66.62 129 ASN A C 1
ATOM 1038 O O . ASN A 1 129 ? 2.906 8.977 -4.273 1 66.62 129 ASN A O 1
ATOM 1042 N N . LYS A 1 130 ? 2.273 8.656 -6.379 1 67.06 130 LYS A N 1
ATOM 1043 C CA . LYS A 1 130 ? 1.542 9.914 -6.332 1 67.06 130 LYS A CA 1
ATOM 1044 C C . LYS A 1 130 ? 0.424 9.867 -5.297 1 67.06 130 LYS A C 1
ATOM 1046 O O . LYS A 1 130 ? 0.188 10.844 -4.582 1 67.06 130 LYS A O 1
ATOM 1051 N N . ILE A 1 131 ? -0.139 8.797 -5.234 1 65.44 131 ILE A N 1
ATOM 1052 C CA . ILE A 1 131 ? -1.209 8.594 -4.266 1 65.44 131 ILE A CA 1
ATOM 1053 C C . ILE A 1 131 ? -0.625 8.547 -2.855 1 65.44 131 ILE A C 1
ATOM 1055 O O . ILE A 1 131 ? -1.142 9.188 -1.941 1 65.44 131 ILE A O 1
ATOM 1059 N N . THR A 1 132 ? 0.445 7.801 -2.797 1 63.53 132 THR A N 1
ATOM 1060 C CA . THR A 1 132 ? 1.027 7.543 -1.485 1 63.53 132 THR A CA 1
ATOM 1061 C C . THR A 1 132 ? 1.715 8.789 -0.943 1 63.53 132 THR A C 1
ATOM 1063 O O . THR A 1 132 ? 1.59 9.109 0.241 1 63.53 132 THR A O 1
ATOM 1066 N N . HIS A 1 133 ? 2.506 9.336 -1.8 1 59.44 133 HIS A N 1
ATOM 1067 C CA . HIS A 1 133 ? 3.35 10.422 -1.309 1 59.44 133 HIS A CA 1
ATOM 1068 C C . HIS A 1 133 ? 2.627 11.766 -1.39 1 59.44 133 HIS A C 1
ATOM 1070 O O . HIS A 1 133 ? 3.102 12.766 -0.849 1 59.44 133 HIS A O 1
ATOM 1076 N N . TYR A 1 134 ? 1.354 11.711 -1.713 1 53.16 134 TYR A N 1
ATOM 1077 C CA . TYR A 1 134 ? 0.485 12.875 -1.885 1 53.16 134 TYR A CA 1
ATOM 1078 C C . TYR A 1 134 ? 1.286 14.094 -2.314 1 53.16 134 TYR A C 1
ATOM 1080 O O . TYR A 1 134 ? 1.242 15.141 -1.656 1 53.16 134 TYR A O 1
ATOM 1088 N N . SER A 1 135 ? 2.273 13.906 -3.072 1 50.47 135 SER A N 1
ATOM 1089 C CA . SER A 1 135 ? 2.959 15.109 -3.531 1 50.47 135 SER A CA 1
ATOM 1090 C C . SER A 1 135 ? 1.99 16.078 -4.199 1 50.47 135 SER A C 1
ATOM 1092 O O . SER A 1 135 ? 1.116 15.664 -4.961 1 50.47 135 SER A O 1
ATOM 1094 N N . PHE A 1 136 ? 1.56 17.078 -3.445 1 48.28 136 PHE A N 1
ATOM 1095 C CA . PHE A 1 136 ? 0.686 18.141 -3.898 1 48.28 136 PHE A CA 1
ATOM 1096 C C . PHE A 1 136 ? 0.872 18.406 -5.391 1 48.28 136 PHE A C 1
ATOM 1098 O O . PHE A 1 136 ? -0.054 18.859 -6.066 1 48.28 136 PHE A O 1
ATOM 1105 N N . SER A 1 137 ? 2.146 18.375 -5.707 1 45.97 137 SER A N 1
ATOM 1106 C CA . SER A 1 137 ? 2.309 18.875 -7.074 1 45.97 137 SER A CA 1
ATOM 1107 C C . SER A 1 137 ? 1.237 18.297 -7.996 1 45.97 137 SER A C 1
ATOM 1109 O O . SER A 1 137 ? 0.81 18.953 -8.945 1 45.97 137 SER A O 1
ATOM 1111 N N . LYS A 1 138 ? 0.961 17.078 -7.867 1 45.38 138 LYS A N 1
ATOM 1112 C CA . LYS A 1 138 ? 0.152 16.422 -8.891 1 45.38 138 LYS A CA 1
ATOM 1113 C C . LYS A 1 138 ? -1.167 15.914 -8.312 1 45.38 138 LYS A C 1
ATOM 1115 O O . LYS A 1 138 ? -1.74 14.945 -8.805 1 45.38 138 LYS A O 1
ATOM 1120 N N . ASN A 1 139 ? -1.552 16.516 -7.191 1 49 139 ASN A N 1
ATOM 1121 C CA . ASN A 1 139 ? -2.818 16.156 -6.562 1 49 139 ASN A CA 1
ATOM 1122 C C . ASN A 1 139 ? -3.965 16.156 -7.57 1 49 139 ASN A C 1
ATOM 1124 O O . ASN A 1 139 ? -4.961 15.461 -7.383 1 49 139 ASN A O 1
ATOM 1128 N N . HIS A 1 140 ? -3.697 16.953 -8.531 1 53.28 140 HIS A N 1
ATOM 1129 C CA . HIS A 1 140 ? -4.836 17.078 -9.43 1 53.28 140 HIS A CA 1
ATOM 1130 C C . HIS A 1 140 ? -5.188 15.742 -10.07 1 53.28 140 HIS A C 1
ATOM 1132 O O . HIS A 1 140 ? -6.363 15.453 -10.305 1 53.28 140 HIS A O 1
ATOM 1138 N N . SER A 1 141 ? -4.133 15.023 -10.258 1 52.72 141 SER A N 1
ATOM 1139 C CA . SER A 1 141 ? -4.488 13.82 -11.008 1 52.72 141 SER A CA 1
ATOM 1140 C C . SER A 1 141 ? -5.199 12.805 -10.117 1 52.72 141 SER A C 1
ATOM 1142 O O . SER A 1 141 ? -6.184 12.188 -10.531 1 52.72 141 SER A O 1
ATOM 1144 N N . VAL A 1 142 ? -4.766 12.688 -8.883 1 54.62 142 VAL A N 1
ATOM 1145 C CA . VAL A 1 142 ? -5.367 11.68 -8.008 1 54.62 142 VAL A CA 1
ATOM 1146 C C . VAL A 1 142 ? -6.73 12.172 -7.527 1 54.62 142 VAL A C 1
ATOM 1148 O O . VAL A 1 142 ? -7.59 11.367 -7.16 1 54.62 142 VAL A O 1
ATOM 1151 N N . PHE A 1 143 ? -6.832 13.391 -7.695 1 56.72 143 PHE A N 1
ATOM 1152 C CA . PHE A 1 143 ? -8.117 13.977 -7.32 1 56.72 143 PHE A CA 1
ATOM 1153 C C . PHE A 1 143 ? -8.852 14.484 -8.555 1 56.72 143 PHE A C 1
ATOM 1155 O O . PHE A 1 143 ? -9.852 15.203 -8.43 1 56.72 143 PHE A O 1
ATOM 1162 N N . SER A 1 144 ? -8.148 13.953 -9.562 1 63.31 144 SER A N 1
ATOM 1163 C CA . SER A 1 144 ? -8.812 14.398 -10.781 1 63.31 144 SER A CA 1
ATOM 1164 C C . SER A 1 144 ? -10.023 13.531 -11.102 1 63.31 144 SER A C 1
ATOM 1166 O O . SER A 1 144 ? -10.141 12.406 -10.609 1 63.31 144 SER A O 1
ATOM 1168 N N . MET A 1 145 ? -10.797 14.125 -11.812 1 66.06 145 MET A N 1
ATOM 1169 C CA . MET A 1 145 ? -11.953 13.391 -12.32 1 66.06 145 MET A CA 1
ATOM 1170 C C . MET A 1 145 ? -11.523 12.305 -13.297 1 66.06 145 MET A C 1
ATOM 1172 O O . MET A 1 145 ? -12.297 11.398 -13.602 1 66.06 145 MET A O 1
ATOM 1176 N N . ASN A 1 146 ? -10.258 12.367 -13.602 1 76.19 146 ASN A N 1
ATOM 1177 C CA . ASN A 1 146 ? -9.773 11.383 -14.57 1 76.19 146 ASN A CA 1
ATOM 1178 C C . ASN A 1 146 ? -9.094 10.203 -13.875 1 76.19 146 ASN A C 1
ATOM 1180 O O . ASN A 1 146 ? -8.398 9.422 -14.516 1 76.19 146 ASN A O 1
ATOM 1184 N N . ILE A 1 147 ? -9.32 10.055 -12.648 1 81.19 147 ILE A N 1
ATOM 1185 C CA . ILE A 1 147 ? -8.625 9.031 -11.875 1 81.19 147 ILE A CA 1
ATOM 1186 C C . ILE A 1 147 ? -9.031 7.648 -12.383 1 81.19 147 ILE A C 1
ATOM 1188 O O . ILE A 1 147 ? -8.234 6.707 -12.344 1 81.19 147 ILE A O 1
ATOM 1192 N N . LEU A 1 148 ? -10.211 7.551 -12.922 1 86.44 148 LEU A N 1
ATOM 1193 C CA . LEU A 1 148 ? -10.68 6.258 -13.406 1 86.44 148 LEU A CA 1
ATOM 1194 C C . LEU A 1 148 ? -9.906 5.832 -14.648 1 86.44 148 LEU A C 1
ATOM 1196 O O . LEU A 1 148 ? -9.555 4.66 -14.789 1 86.44 148 LEU A O 1
ATOM 1200 N N . ASP A 1 149 ? -9.672 6.777 -15.461 1 85.75 149 ASP A N 1
ATOM 1201 C CA . ASP A 1 149 ? -8.875 6.492 -16.656 1 85.75 149 ASP A CA 1
ATOM 1202 C C . ASP A 1 149 ? -7.453 6.07 -16.281 1 85.75 149 ASP A C 1
ATOM 1204 O O . ASP A 1 149 ? -6.914 5.117 -16.844 1 85.75 149 ASP A O 1
ATOM 1208 N N . GLU A 1 150 ? -6.875 6.781 -15.375 1 83.62 150 GLU A N 1
ATOM 1209 C CA . GLU A 1 150 ? -5.531 6.453 -14.906 1 83.62 150 GLU A CA 1
ATOM 1210 C C . GLU A 1 150 ? -5.504 5.082 -14.234 1 83.62 150 GLU A C 1
ATOM 1212 O O . GLU A 1 150 ? -4.527 4.34 -14.367 1 83.62 150 GLU A O 1
ATOM 1217 N N . LEU A 1 151 ? -6.562 4.797 -13.555 1 88.44 151 LEU A N 1
ATOM 1218 C CA . LEU A 1 151 ? -6.68 3.508 -12.883 1 88.44 151 LEU A CA 1
ATOM 1219 C C . LEU A 1 151 ? -6.711 2.365 -13.891 1 88.44 151 LEU A C 1
ATOM 1221 O O . LEU A 1 151 ? -6.051 1.343 -13.703 1 88.44 151 LEU A O 1
ATOM 1225 N N . GLU A 1 152 ? -7.441 2.52 -14.906 1 87.81 152 GLU A N 1
ATOM 1226 C CA . GLU A 1 152 ? -7.52 1.485 -15.93 1 87.81 152 GLU A CA 1
ATOM 1227 C C . GLU A 1 152 ? -6.16 1.246 -16.578 1 87.81 152 GLU A C 1
ATOM 1229 O O . GLU A 1 152 ? -5.758 0.099 -16.781 1 87.81 152 GLU A O 1
ATOM 1234 N N . LYS A 1 153 ? -5.5 2.285 -16.891 1 88.06 153 LYS A N 1
ATOM 1235 C CA . LYS A 1 153 ? -4.145 2.17 -17.422 1 88.06 153 LYS A CA 1
ATOM 1236 C C . LYS A 1 153 ? -3.225 1.465 -16.422 1 88.06 153 LYS A C 1
ATOM 1238 O O . LYS A 1 153 ? -2.428 0.607 -16.812 1 88.06 153 LYS A O 1
ATOM 1243 N N . PHE A 1 154 ? -3.375 1.902 -15.234 1 89.62 154 PHE A N 1
ATOM 1244 C CA . PHE A 1 154 ? -2.596 1.316 -14.148 1 89.62 154 PHE A CA 1
ATOM 1245 C C . PHE A 1 154 ? -2.799 -0.193 -14.094 1 89.62 154 PHE A C 1
ATOM 1247 O O . PHE A 1 154 ? -1.83 -0.953 -14.031 1 89.62 154 PHE A O 1
ATOM 1254 N N . ILE A 1 155 ? -3.941 -0.634 -14.109 1 92.12 155 ILE A N 1
ATOM 1255 C CA . ILE A 1 155 ? -4.285 -2.049 -14.016 1 92.12 155 ILE A CA 1
ATOM 1256 C C . ILE A 1 155 ? -3.695 -2.805 -15.203 1 92.12 155 ILE A C 1
ATOM 1258 O O . ILE A 1 155 ? -3.109 -3.877 -15.039 1 92.12 155 ILE A O 1
ATOM 1262 N N . ASN A 1 156 ? -3.855 -2.258 -16.312 1 93.44 156 ASN A N 1
ATOM 1263 C CA . ASN A 1 156 ? -3.312 -2.896 -17.516 1 93.44 156 ASN A CA 1
ATOM 1264 C C . ASN A 1 156 ? -1.796 -3.043 -17.422 1 93.44 156 ASN A C 1
ATOM 1266 O O . ASN A 1 156 ? -1.246 -4.078 -17.812 1 93.44 156 ASN A O 1
ATOM 1270 N N . GLU A 1 157 ? -1.126 -2.014 -16.969 1 93.25 157 GLU A N 1
ATOM 1271 C CA . GLU A 1 157 ? 0.323 -2.074 -16.797 1 93.25 157 GLU A CA 1
ATOM 1272 C C . GLU A 1 157 ? 0.725 -3.174 -15.828 1 93.25 157 GLU A C 1
ATOM 1274 O O . GLU A 1 157 ? 1.709 -3.881 -16.047 1 93.25 157 GLU A O 1
ATOM 1279 N N . ILE A 1 158 ? -0.029 -3.273 -14.797 1 94.38 158 ILE A N 1
ATOM 1280 C CA . ILE A 1 158 ? 0.277 -4.305 -13.812 1 94.38 158 ILE A CA 1
ATOM 1281 C C . ILE A 1 158 ? 0.02 -5.684 -14.414 1 94.38 158 ILE A C 1
ATOM 1283 O O . ILE A 1 158 ? 0.791 -6.621 -14.188 1 94.38 158 ILE A O 1
ATOM 1287 N N . ARG A 1 159 ? -1.019 -5.844 -15.18 1 95.56 159 ARG A N 1
ATOM 1288 C CA . ARG A 1 159 ? -1.299 -7.102 -15.867 1 95.56 159 ARG A CA 1
ATOM 1289 C C . ARG A 1 159 ? -0.127 -7.512 -16.75 1 95.56 159 ARG A C 1
ATOM 1291 O O . ARG A 1 159 ? 0.309 -8.664 -16.719 1 95.56 159 ARG A O 1
ATOM 1298 N N . ILE A 1 160 ? 0.324 -6.613 -17.5 1 95.88 160 ILE A N 1
ATOM 1299 C CA . ILE A 1 160 ? 1.457 -6.863 -18.391 1 95.88 160 ILE A CA 1
ATOM 1300 C C . ILE A 1 160 ? 2.672 -7.285 -17.562 1 95.88 160 ILE A C 1
ATOM 1302 O O . ILE A 1 160 ? 3.377 -8.227 -17.922 1 95.88 160 ILE A O 1
ATOM 1306 N N . PHE A 1 161 ? 2.887 -6.617 -16.484 1 96.12 161 PHE A N 1
ATOM 1307 C CA . PHE A 1 161 ? 4.008 -6.941 -15.617 1 96.12 161 PHE A CA 1
ATOM 1308 C C . PHE A 1 161 ? 3.867 -8.352 -15.055 1 96.12 161 PHE A C 1
ATOM 1310 O O . PHE A 1 161 ? 4.836 -9.109 -15.016 1 96.12 161 PHE A O 1
ATOM 1317 N N . LEU A 1 162 ? 2.674 -8.656 -14.617 1 96.12 162 LEU A N 1
ATOM 1318 C CA . LEU A 1 162 ? 2.426 -9.992 -14.078 1 96.12 162 LEU A CA 1
ATOM 1319 C C . LEU A 1 162 ? 2.713 -11.062 -15.125 1 96.12 162 LEU A C 1
ATOM 1321 O O . LEU A 1 162 ? 3.418 -12.031 -14.852 1 96.12 162 LEU A O 1
ATOM 1325 N N . LYS A 1 163 ? 2.221 -10.883 -16.281 1 96.94 163 LYS A N 1
ATOM 1326 C CA . LYS A 1 163 ? 2.492 -11.828 -17.375 1 96.94 163 LYS A CA 1
ATOM 1327 C C . LYS A 1 163 ? 3.99 -11.938 -17.641 1 96.94 163 LYS A C 1
ATOM 1329 O O . LYS A 1 163 ? 4.508 -13.039 -17.844 1 96.94 163 LYS A O 1
ATOM 1334 N N . HIS A 1 164 ? 4.66 -10.836 -17.609 1 96.62 164 HIS A N 1
ATOM 1335 C CA . HIS A 1 164 ? 6.094 -10.758 -17.844 1 96.62 164 HIS A CA 1
ATOM 1336 C C . HIS A 1 164 ? 6.867 -11.586 -16.812 1 96.62 164 HIS A C 1
ATOM 1338 O O . HIS A 1 164 ? 7.762 -12.352 -17.188 1 96.62 164 HIS A O 1
ATOM 1344 N N . ILE A 1 165 ? 6.527 -11.453 -15.586 1 95.94 165 ILE A N 1
ATOM 1345 C CA . ILE A 1 165 ? 7.32 -12.133 -14.57 1 95.94 165 ILE A CA 1
ATOM 1346 C C . ILE A 1 165 ? 7.07 -13.633 -14.641 1 95.94 165 ILE A C 1
ATOM 1348 O O . ILE A 1 165 ? 7.965 -14.438 -14.359 1 95.94 165 ILE A O 1
ATOM 1352 N N . PHE A 1 166 ? 5.926 -14.055 -14.977 1 96.75 166 PHE A N 1
ATOM 1353 C CA . PHE A 1 166 ? 5.688 -15.477 -15.195 1 96.75 166 PHE A CA 1
ATOM 1354 C C . PHE A 1 166 ? 6.504 -15.984 -16.375 1 96.75 166 PHE A C 1
ATOM 1356 O O . PHE A 1 166 ? 7.066 -17.078 -16.328 1 96.75 166 PHE A O 1
ATOM 1363 N N . ALA A 1 167 ? 6.566 -15.18 -17.406 1 96.69 167 ALA A N 1
ATOM 1364 C CA . ALA A 1 167 ? 7.348 -15.547 -18.578 1 96.69 167 ALA A CA 1
ATOM 1365 C C . ALA A 1 167 ? 8.82 -15.711 -18.234 1 96.69 167 ALA A C 1
ATOM 1367 O O . ALA A 1 167 ? 9.492 -16.625 -18.719 1 96.69 167 ALA A O 1
ATOM 1368 N N . ILE A 1 168 ? 9.359 -14.812 -17.422 1 95.69 168 ILE A N 1
ATOM 1369 C CA . ILE A 1 168 ? 10.742 -14.914 -16.969 1 95.69 168 ILE A CA 1
ATOM 1370 C C . ILE A 1 168 ? 10.984 -16.281 -16.344 1 95.69 168 ILE A C 1
ATOM 1372 O O . ILE A 1 168 ? 12.07 -16.859 -16.5 1 95.69 168 ILE A O 1
ATOM 1376 N N . CYS A 1 169 ? 10.023 -16.797 -15.672 1 96.5 169 CYS A N 1
ATOM 1377 C CA . CYS A 1 169 ? 10.148 -18.062 -14.945 1 96.5 169 CYS A CA 1
ATOM 1378 C C . CYS A 1 169 ? 9.789 -19.25 -15.828 1 96.5 169 CYS A C 1
ATOM 1380 O O . CYS A 1 169 ? 9.742 -20.391 -15.359 1 96.5 169 CYS A O 1
ATOM 1382 N N . ASP A 1 170 ? 9.445 -18.969 -17.062 1 95.88 170 ASP A N 1
ATOM 1383 C CA . ASP A 1 170 ? 9.023 -19.984 -18.031 1 95.88 170 ASP A CA 1
ATOM 1384 C C . ASP A 1 170 ? 7.766 -20.703 -17.547 1 95.88 170 ASP A C 1
ATOM 1386 O O . ASP A 1 170 ? 7.691 -21.938 -17.578 1 95.88 170 ASP A O 1
ATOM 1390 N N . LEU A 1 171 ? 6.914 -19.969 -16.984 1 95.69 171 LEU A N 1
ATOM 1391 C CA . LEU A 1 171 ? 5.625 -20.469 -16.516 1 95.69 171 LEU A CA 1
ATOM 1392 C C . LEU A 1 171 ? 4.48 -19.797 -17.266 1 95.69 171 LEU A C 1
ATOM 1394 O O . LEU A 1 171 ? 4.586 -18.641 -17.656 1 95.69 171 LEU A O 1
ATOM 1398 N N . GLU A 1 172 ? 3.471 -20.578 -17.438 1 95.94 172 GLU A N 1
ATOM 1399 C CA . GLU A 1 172 ? 2.238 -19.953 -17.922 1 95.94 172 GLU A CA 1
ATOM 1400 C C . GLU A 1 172 ? 1.585 -19.109 -16.844 1 95.94 172 GLU A C 1
ATOM 1402 O O . GLU A 1 172 ? 1.543 -19.5 -15.672 1 95.94 172 GLU A O 1
ATOM 1407 N N . TYR A 1 173 ? 1.165 -17.922 -17.234 1 95.19 173 TYR A N 1
ATOM 1408 C CA . TYR A 1 173 ? 0.508 -17.078 -16.234 1 95.19 173 TYR A CA 1
ATOM 1409 C C . TYR A 1 173 ? -0.917 -17.547 -15.977 1 95.19 173 TYR A C 1
ATOM 1411 O O . TYR A 1 173 ? -1.568 -18.109 -16.875 1 95.19 173 TYR A O 1
ATOM 1419 N N . PRO A 1 174 ? -1.348 -17.469 -14.797 1 93.81 174 PRO A N 1
ATOM 1420 C CA . PRO A 1 174 ? -2.705 -17.906 -14.461 1 93.81 174 PRO A CA 1
ATOM 1421 C C . PRO A 1 174 ? -3.781 -17.109 -15.195 1 93.81 174 PRO A C 1
ATOM 1423 O O . PRO A 1 174 ? -3.633 -15.898 -15.391 1 93.81 174 PRO A O 1
ATOM 1426 N N . HIS A 1 175 ? -4.914 -17.656 -15.398 1 93.62 175 HIS A N 1
ATOM 1427 C CA . HIS A 1 175 ? -5.984 -17.078 -16.203 1 93.62 175 HIS A CA 1
ATOM 1428 C C . HIS A 1 175 ? -6.652 -15.914 -15.492 1 93.62 175 HIS A C 1
ATOM 1430 O O . HIS A 1 175 ? -7.242 -15.039 -16.141 1 93.62 175 HIS A O 1
ATOM 1436 N N . TRP A 1 176 ? -6.562 -15.922 -14.203 1 91.75 176 TRP A N 1
ATOM 1437 C CA . TRP A 1 176 ? -7.23 -14.852 -13.461 1 91.75 176 TRP A CA 1
ATOM 1438 C C . TRP A 1 176 ? -6.621 -13.5 -13.797 1 91.75 176 TRP A C 1
ATOM 1440 O O . TRP A 1 176 ? -7.25 -12.453 -13.586 1 91.75 176 TRP A O 1
ATOM 1450 N N . ILE A 1 177 ? -5.445 -13.406 -14.32 1 95.44 177 ILE A N 1
ATOM 1451 C CA . ILE A 1 177 ? -4.762 -12.164 -14.68 1 95.44 177 ILE A CA 1
ATOM 1452 C C . ILE A 1 177 ? -5.504 -11.484 -15.836 1 95.44 177 ILE A C 1
ATOM 1454 O O . ILE A 1 177 ? -5.406 -10.273 -16.016 1 95.44 177 ILE A O 1
ATOM 1458 N N . ASP A 1 178 ? -6.242 -12.242 -16.594 1 94.69 178 ASP A N 1
ATOM 1459 C CA . ASP A 1 178 ? -6.93 -11.719 -17.766 1 94.69 178 ASP A CA 1
ATOM 1460 C C . ASP A 1 178 ? -8.375 -11.344 -17.422 1 94.69 178 ASP A C 1
ATOM 1462 O O . ASP A 1 178 ? -9.102 -10.836 -18.281 1 94.69 178 ASP A O 1
ATOM 1466 N N . LYS A 1 179 ? -8.773 -11.531 -16.25 1 93.06 179 LYS A N 1
ATOM 1467 C CA . LYS A 1 179 ? -10.156 -11.234 -15.883 1 93.06 179 LYS A CA 1
ATOM 1468 C C . LYS A 1 179 ? -10.383 -9.734 -15.781 1 93.06 179 LYS A C 1
ATOM 1470 O O . LYS A 1 179 ? -9.531 -9 -15.273 1 93.06 179 LYS A O 1
ATOM 1475 N N . ASP A 1 180 ? -11.586 -9.383 -16.156 1 91.88 180 ASP A N 1
ATOM 1476 C CA . ASP A 1 180 ? -11.938 -7.965 -16.125 1 91.88 180 ASP A CA 1
ATOM 1477 C C . ASP A 1 180 ? -12.875 -7.668 -14.953 1 91.88 180 ASP A C 1
ATOM 1479 O O . ASP A 1 180 ? -13.023 -6.516 -14.547 1 91.88 180 ASP A O 1
ATOM 1483 N N . ASN A 1 181 ? -13.523 -8.758 -14.539 1 92.12 181 ASN A N 1
ATOM 1484 C CA . ASN A 1 181 ? -14.484 -8.594 -13.453 1 92.12 181 ASN A CA 1
ATOM 1485 C C . ASN A 1 181 ? -14.086 -9.391 -12.227 1 92.12 181 ASN A C 1
ATOM 1487 O O . ASN A 1 181 ? -13.469 -10.453 -12.344 1 92.12 181 ASN A O 1
ATOM 1491 N N . TYR A 1 182 ? -14.438 -8.75 -11.117 1 92.69 182 TYR A N 1
ATOM 1492 C CA . TYR A 1 182 ? -14.172 -9.477 -9.883 1 92.69 182 TYR A CA 1
ATOM 1493 C C . TYR A 1 182 ? -15.164 -10.617 -9.703 1 92.69 182 TYR A C 1
ATOM 1495 O O . TYR A 1 182 ? -16.219 -10.641 -10.344 1 92.69 182 TYR A O 1
ATOM 1503 N N . VAL A 1 183 ? -14.766 -11.648 -8.898 1 87.25 183 VAL A N 1
ATOM 1504 C CA . VAL A 1 183 ? -15.641 -12.75 -8.508 1 87.25 183 VAL A CA 1
ATOM 1505 C C . VAL A 1 183 ? -15.883 -12.711 -7 1 87.25 183 VAL A C 1
ATOM 1507 O O . VAL A 1 183 ? -14.953 -12.453 -6.227 1 87.25 183 VAL A O 1
ATOM 1510 N N . THR A 1 184 ? -17.188 -12.875 -6.621 1 81.94 184 THR A N 1
ATOM 1511 C CA . THR A 1 184 ? -17.484 -12.961 -5.199 1 81.94 184 THR A CA 1
ATOM 1512 C C . THR A 1 184 ? -16.969 -14.273 -4.617 1 81.94 184 THR A C 1
ATOM 1514 O O . THR A 1 184 ? -17.359 -15.352 -5.051 1 81.94 184 THR A O 1
ATOM 1517 N N . LEU A 1 185 ? -16.047 -14.203 -3.826 1 74.25 185 LEU A N 1
ATOM 1518 C CA . LEU A 1 185 ? -15.383 -15.383 -3.291 1 74.25 185 LEU A CA 1
ATOM 1519 C C . LEU A 1 185 ? -16.125 -15.922 -2.068 1 74.25 185 LEU A C 1
ATOM 1521 O O . LEU A 1 185 ? -15.953 -17.078 -1.693 1 74.25 185 LEU A O 1
ATOM 1525 N N . ASP A 1 186 ? -16.984 -15.266 -1.348 1 69.06 186 ASP A N 1
ATOM 1526 C CA . ASP A 1 186 ? -17.703 -15.695 -0.151 1 69.06 186 ASP A CA 1
ATOM 1527 C C . ASP A 1 186 ? -18.906 -16.547 -0.516 1 69.06 186 ASP A C 1
ATOM 1529 O O . ASP A 1 186 ? -19.766 -16.109 -1.286 1 69.06 186 ASP A O 1
ATOM 1533 N N . LYS A 1 187 ? -18.938 -17.766 -1.307 1 54.81 187 LYS A N 1
ATOM 1534 C CA . LYS A 1 187 ? -20.141 -18.547 -1.537 1 54.81 187 LYS A CA 1
ATOM 1535 C C . LYS A 1 187 ? -20.781 -18.984 -0.219 1 54.81 187 LYS A C 1
ATOM 1537 O O . LYS A 1 187 ? -20.078 -19.375 0.714 1 54.81 187 LYS A O 1
ATOM 1542 N N . LYS A 1 188 ? -22.047 -18.688 0.01 1 45.03 188 LYS A N 1
ATOM 1543 C CA . LYS A 1 188 ? -22.812 -19.406 1.024 1 45.03 188 LYS A CA 1
ATOM 1544 C C . LYS A 1 188 ? -22.656 -20.922 0.858 1 45.03 188 LYS A C 1
ATOM 1546 O O . LYS A 1 188 ? -22.922 -21.469 -0.219 1 45.03 188 LYS A O 1
ATOM 1551 N N . PHE A 1 189 ? -21.781 -21.641 1.447 1 34.72 189 PHE A N 1
ATOM 1552 C CA . PHE A 1 189 ? -21.969 -23.094 1.49 1 34.72 189 PHE A CA 1
ATOM 1553 C C . PHE A 1 189 ? -23.422 -23.438 1.789 1 34.72 189 PHE A C 1
ATOM 1555 O O . PHE A 1 189 ? -23.922 -23.141 2.871 1 34.72 189 PHE A O 1
ATOM 1562 N N . LYS A 1 190 ? -24.453 -23.469 1.014 1 33.75 190 LYS A N 1
ATOM 1563 C CA . LYS A 1 190 ? -25.625 -24.281 1.297 1 33.75 190 LYS A CA 1
ATOM 1564 C C . LYS A 1 190 ? -25.219 -25.656 1.831 1 33.75 190 LYS A C 1
ATOM 1566 O O . LYS A 1 190 ? -24.219 -26.234 1.396 1 33.75 190 LYS A O 1
ATOM 1571 N N . GLU A 1 191 ? -25.672 -26.203 3.094 1 32.84 191 GLU A N 1
ATOM 1572 C CA . GLU A 1 191 ? -25.688 -27.547 3.67 1 32.84 191 GLU A CA 1
ATOM 1573 C C . GLU A 1 191 ? -25.906 -28.609 2.594 1 32.84 191 GLU A C 1
ATOM 1575 O O . GLU A 1 191 ? -26.219 -29.766 2.906 1 32.84 191 GLU A O 1
ATOM 1580 N N . THR A 1 192 ? -26.375 -28.641 1.415 1 29.67 192 THR A N 1
ATOM 1581 C CA . THR A 1 192 ? -26.516 -29.969 0.843 1 29.67 192 THR A CA 1
ATOM 1582 C C . THR A 1 192 ? -25.25 -30.797 1.048 1 29.67 192 THR A C 1
ATOM 1584 O O . THR A 1 192 ? -24.156 -30.25 1.155 1 29.67 192 THR A O 1
ATOM 1587 N N . GLN A 1 193 ? -25.312 -32.375 1.058 1 27.67 193 GLN A N 1
ATOM 1588 C CA . GLN A 1 193 ? -24.5 -33.531 1.438 1 27.67 193 GLN A CA 1
ATOM 1589 C C . GLN A 1 193 ? -23.047 -33.312 1.048 1 27.67 193 GLN A C 1
ATOM 1591 O O . GLN A 1 193 ? -22.141 -33.812 1.714 1 27.67 193 GLN A O 1
ATOM 1596 N N . GLU A 1 194 ? -22.828 -33.156 -0.262 1 24 194 GLU A N 1
ATOM 1597 C CA . GLU A 1 194 ? -21.484 -33.562 -0.708 1 24 194 GLU A CA 1
ATOM 1598 C C . GLU A 1 194 ? -20.422 -32.594 -0.223 1 24 194 GLU A C 1
ATOM 1600 O O . GLU A 1 194 ? -20.266 -31.5 -0.798 1 24 194 GLU A O 1
ATOM 1605 N N . VAL A 1 195 ? -20.516 -32.219 0.942 1 25.2 195 VAL A N 1
ATOM 1606 C CA . VAL A 1 195 ? -19.422 -31.531 1.622 1 25.2 195 VAL A CA 1
ATOM 1607 C C . VAL A 1 195 ? -18.109 -32.25 1.34 1 25.2 195 VAL A C 1
ATOM 1609 O O . VAL A 1 195 ? -17.797 -33.281 1.96 1 25.2 195 VAL A O 1
ATOM 1612 N N . ARG A 1 196 ? -18.016 -32.688 0.106 1 25.33 196 ARG A N 1
ATOM 1613 C CA . ARG A 1 196 ? -16.734 -33.312 -0.128 1 25.33 196 ARG A CA 1
ATOM 1614 C C . ARG A 1 196 ? -15.609 -32.562 0.574 1 25.33 196 ARG A C 1
ATOM 1616 O O . ARG A 1 196 ? -15.711 -31.375 0.813 1 25.33 196 ARG A O 1
ATOM 1623 N N . ASN A 1 197 ? -14.781 -33.406 1.335 1 22.92 197 ASN A N 1
ATOM 1624 C CA . ASN A 1 197 ? -13.492 -33.156 1.964 1 22.92 197 ASN A CA 1
ATOM 1625 C C . ASN A 1 197 ? -12.688 -32.125 1.2 1 22.92 197 ASN A C 1
ATOM 1627 O O . ASN A 1 197 ? -12.039 -32.438 0.2 1 22.92 197 ASN A O 1
ATOM 1631 N N . PHE A 1 198 ? -13.438 -31.188 0.864 1 23.89 198 PHE A N 1
ATOM 1632 C CA . PHE A 1 198 ? -12.469 -30.25 0.31 1 23.89 198 PHE A CA 1
ATOM 1633 C C . PHE A 1 198 ? -11.281 -30.078 1.252 1 23.89 198 PHE A C 1
ATOM 1635 O O . PHE A 1 198 ? -11.391 -29.422 2.285 1 23.89 198 PHE A O 1
ATOM 1642 N N . GLU A 1 199 ? -10.727 -31.25 1.691 1 23.47 199 GLU A N 1
ATOM 1643 C CA . GLU A 1 199 ? -9.383 -31.141 2.254 1 23.47 199 GLU A CA 1
ATOM 1644 C C . GLU A 1 199 ? -8.562 -30.078 1.525 1 23.47 199 GLU A C 1
ATOM 1646 O O . GLU A 1 199 ? -8.477 -30.094 0.295 1 23.47 199 GLU A O 1
ATOM 1651 N N . ILE A 1 200 ? -8.664 -29.062 1.977 1 25.38 200 ILE A N 1
ATOM 1652 C CA . ILE A 1 200 ? -7.605 -28.109 1.616 1 25.38 200 ILE A CA 1
ATOM 1653 C C . ILE A 1 200 ? -6.266 -28.844 1.541 1 25.38 200 ILE A C 1
ATOM 1655 O O . ILE A 1 200 ? -5.703 -29.234 2.568 1 25.38 200 ILE A O 1
ATOM 1659 N N . VAL A 1 201 ? -6.18 -29.891 0.714 1 24.14 201 VAL A N 1
ATOM 1660 C CA . VAL A 1 201 ? -4.902 -30.562 0.492 1 24.14 201 VAL A CA 1
ATOM 1661 C C . VAL A 1 201 ? -3.912 -29.594 -0.152 1 24.14 201 VAL A C 1
ATOM 1663 O O . VAL A 1 201 ? -4.148 -29.109 -1.258 1 24.14 201 VAL A O 1
ATOM 1666 N N . LEU A 1 202 ? -3.191 -28.875 0.582 1 24.89 202 LEU A N 1
ATOM 1667 C CA . LEU A 1 202 ? -1.845 -28.438 0.231 1 24.89 202 LEU A CA 1
ATOM 1668 C C . LEU A 1 202 ? -1.032 -29.594 -0.345 1 24.89 202 LEU A C 1
ATOM 1670 O O . LEU A 1 202 ? -0.559 -30.453 0.398 1 24.89 202 LEU A O 1
ATOM 1674 N N . SER A 1 203 ? -1.615 -30.391 -1.183 1 22.69 203 SER A N 1
ATOM 1675 C CA . SER A 1 203 ? -0.815 -31.5 -1.705 1 22.69 203 SER A CA 1
ATOM 1676 C C . SER A 1 203 ? 0.196 -31 -2.736 1 22.69 203 SER A C 1
ATOM 1678 O O . SER A 1 203 ? -0.177 -30.375 -3.727 1 22.69 203 SER A O 1
ATOM 1680 N N . TRP A 1 204 ? 1.468 -30.672 -2.307 1 23.41 204 TRP A N 1
ATOM 1681 C CA . TRP A 1 204 ? 2.611 -30.828 -3.199 1 23.41 204 TRP A CA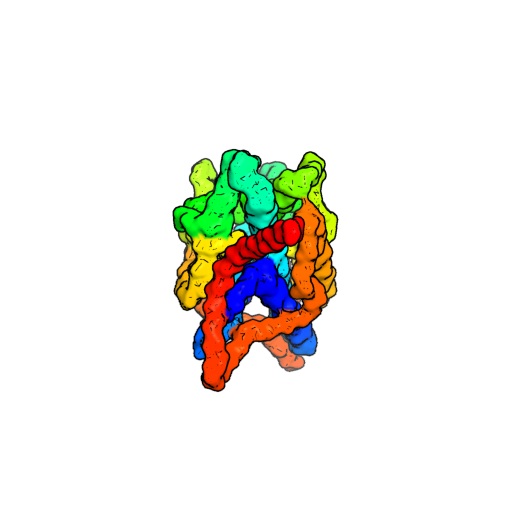 1
ATOM 1682 C C . TRP A 1 204 ? 2.602 -32.188 -3.861 1 23.41 204 TRP A C 1
ATOM 1684 O O . TRP A 1 204 ? 2.998 -33.188 -3.25 1 23.41 204 TRP A O 1
ATOM 1694 N N . LYS A 1 205 ? 1.554 -32.688 -4.406 1 26.47 205 LYS A N 1
ATOM 1695 C CA . LYS A 1 205 ? 1.731 -33.969 -5.066 1 26.47 205 LYS A CA 1
ATOM 1696 C C . LYS A 1 205 ? 2.805 -33.875 -6.148 1 26.47 205 LYS A C 1
ATOM 1698 O O . LYS A 1 205 ? 2.734 -33.031 -7.039 1 26.47 205 LYS A O 1
ATOM 1703 N N . ASP A 1 206 ? 4.027 -34.5 -5.805 1 24.22 206 ASP A N 1
ATOM 1704 C CA . ASP A 1 206 ? 5.027 -35.094 -6.691 1 24.22 206 ASP A CA 1
ATOM 1705 C C . ASP A 1 206 ? 4.367 -35.875 -7.809 1 24.22 206 ASP A C 1
ATOM 1707 O O . ASP A 1 206 ? 3.605 -36.812 -7.547 1 24.22 206 ASP A O 1
ATOM 1711 N N . HIS A 1 207 ? 3.744 -35.312 -8.758 1 24.08 207 HIS A N 1
ATOM 1712 C CA . HIS A 1 207 ? 3.518 -36.188 -9.898 1 24.08 207 HIS A CA 1
ATOM 1713 C C . HIS A 1 207 ? 4.715 -37.094 -10.141 1 24.08 207 HIS A C 1
ATOM 1715 O O . HIS A 1 207 ? 5.812 -36.625 -10.438 1 24.08 207 HIS A O 1
ATOM 1721 N N . GLU A 1 208 ? 4.871 -38.25 -9.398 1 24.66 208 GLU A N 1
ATOM 1722 C CA . GLU A 1 208 ? 5.672 -39.406 -9.805 1 24.66 208 GLU A CA 1
ATOM 1723 C C . GLU A 1 208 ? 5.387 -39.781 -11.258 1 24.66 208 GLU A C 1
ATOM 1725 O O . GLU A 1 208 ? 4.23 -39.969 -11.641 1 24.66 208 GLU A O 1
ATOM 1730 N N . ASP A 1 209 ? 6.242 -39.312 -12.188 1 24.27 209 ASP A N 1
ATOM 1731 C CA . ASP A 1 209 ? 6.465 -39.969 -13.469 1 24.27 209 ASP A CA 1
ATOM 1732 C C . ASP A 1 209 ? 6.453 -41.5 -13.305 1 24.27 209 ASP A C 1
ATOM 1734 O O . ASP A 1 209 ? 7.273 -42.031 -12.578 1 24.27 209 ASP A O 1
ATOM 1738 N N . ASN A 1 210 ? 5.316 -42.156 -13.195 1 24.89 210 ASN A N 1
ATOM 1739 C CA . ASN A 1 210 ? 5.305 -43.594 -13.492 1 24.89 210 ASN A CA 1
ATOM 1740 C C . ASN A 1 210 ? 6.004 -43.906 -14.812 1 24.89 210 ASN A C 1
ATOM 1742 O O . ASN A 1 210 ? 5.516 -43.531 -15.883 1 24.89 210 ASN A O 1
ATOM 1746 N N . GLY A 1 211 ? 7.422 -43.781 -14.836 1 21.5 211 GLY A N 1
ATOM 1747 C CA . GLY A 1 211 ? 8.25 -44.594 -15.734 1 21.5 211 GLY A CA 1
ATOM 1748 C C . 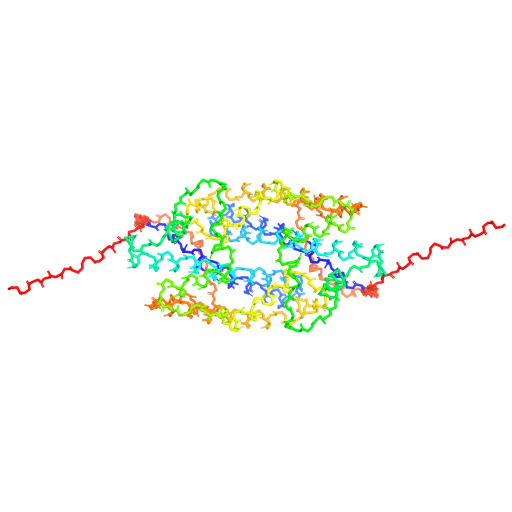GLY A 1 211 ? 7.793 -46.031 -15.852 1 21.5 211 GLY A C 1
ATOM 1749 O O . GLY A 1 211 ? 8.039 -46.844 -14.961 1 21.5 211 GLY A O 1
ATOM 1750 N N . GLN A 1 212 ? 6.492 -46.281 -16.281 1 23.27 212 GLN A N 1
ATOM 1751 C CA . GLN A 1 212 ? 6.34 -47.594 -16.938 1 23.27 212 GLN A CA 1
ATOM 1752 C C . GLN A 1 212 ? 7.461 -47.844 -17.938 1 23.27 212 GLN A C 1
ATOM 1754 O O . GLN A 1 212 ? 7.66 -47.031 -18.859 1 23.27 212 GLN A O 1
ATOM 1759 N N . GLY A 1 213 ? 8.625 -48.5 -17.469 1 21.44 213 GLY A N 1
ATOM 1760 C CA . GLY A 1 213 ? 9.531 -49.375 -18.203 1 21.44 213 GLY A CA 1
ATOM 1761 C C . GLY A 1 213 ? 8.812 -50.312 -19.141 1 21.44 213 GLY A C 1
ATOM 1762 O O . GLY A 1 213 ? 8.008 -51.125 -18.703 1 21.44 213 GLY A O 1
ATOM 1763 N N . ASN A 1 214 ? 8.281 -49.875 -20.281 1 21.02 214 ASN A N 1
ATOM 1764 C CA . ASN A 1 214 ? 8.211 -50.781 -21.406 1 21.02 214 ASN A CA 1
ATOM 1765 C C . ASN A 1 214 ? 9.508 -51.562 -21.594 1 21.02 214 ASN A C 1
ATOM 1767 O O . ASN A 1 214 ? 10.555 -50.969 -21.875 1 21.02 214 ASN A O 1
ATOM 1771 N N . THR A 1 215 ? 9.719 -52.594 -20.641 1 19.58 215 THR A N 1
ATOM 1772 C CA . THR A 1 215 ? 10.055 -53.875 -21.234 1 19.58 215 THR A CA 1
ATOM 1773 C C . THR A 1 215 ? 8.828 -54.531 -21.875 1 19.58 215 THR A C 1
ATOM 1775 O O . THR A 1 215 ? 7.707 -54.344 -21.406 1 19.58 215 THR A O 1
ATOM 1778 N N . MET B 1 1 ? -16.531 26.516 -1.463 1 22.25 1 MET B N 1
ATOM 1779 C CA . MET B 1 1 ? -15.258 26.234 -0.811 1 22.25 1 MET B CA 1
ATOM 1780 C C . MET B 1 1 ? -14.977 24.734 -0.801 1 22.25 1 MET B C 1
ATOM 1782 O O . MET B 1 1 ? -15.727 23.969 -0.211 1 22.25 1 MET B O 1
ATOM 1786 N N . SER B 1 2 ? -14.523 24.141 -1.807 1 28.55 2 SER B N 1
ATOM 1787 C CA . SER B 1 2 ? -14.398 22.719 -2.051 1 28.55 2 SER B CA 1
ATOM 1788 C C . SER B 1 2 ? -13.555 22.031 -0.972 1 28.55 2 SER B C 1
ATOM 1790 O O . SER B 1 2 ? -12.461 22.5 -0.65 1 28.55 2 SER B O 1
ATOM 1792 N N . TYR B 1 3 ? -14.062 21.453 0.111 1 29.45 3 TYR B N 1
ATOM 1793 C CA . TYR B 1 3 ? -13.438 20.828 1.274 1 29.45 3 TYR B CA 1
ATOM 1794 C C . TYR B 1 3 ? -12.414 19.781 0.851 1 29.45 3 TYR B C 1
ATOM 1796 O O . TYR B 1 3 ? -12.773 18.703 0.384 1 29.45 3 TYR B O 1
ATOM 1804 N N . VAL B 1 4 ? -11.328 20.203 0.086 1 38.62 4 VAL B N 1
ATOM 1805 C CA . VAL B 1 4 ? -10.289 19.203 -0.152 1 38.62 4 VAL B CA 1
ATOM 1806 C C . VAL B 1 4 ? -9.734 18.719 1.181 1 38.62 4 VAL B C 1
ATOM 1808 O O . VAL B 1 4 ? -9.188 19.5 1.961 1 38.62 4 VAL B O 1
ATOM 1811 N N . VAL B 1 5 ? -10.281 17.781 1.79 1 51.75 5 VAL B N 1
ATOM 1812 C CA . VAL B 1 5 ? -9.68 17.188 2.977 1 51.75 5 VAL B CA 1
ATOM 1813 C C . VAL B 1 5 ? -8.289 16.641 2.637 1 51.75 5 VAL B C 1
ATOM 1815 O O . VAL B 1 5 ? -7.996 16.359 1.472 1 51.75 5 VAL B O 1
ATOM 1818 N N . SER B 1 6 ? -7.211 16.828 3.471 1 72.56 6 SER B N 1
ATOM 1819 C CA . SER B 1 6 ? -5.855 16.312 3.279 1 72.56 6 SER B CA 1
ATOM 1820 C C . SER B 1 6 ? -5.848 14.805 3.072 1 72.56 6 SER B C 1
ATOM 1822 O O . SER B 1 6 ? -6.762 14.109 3.521 1 72.56 6 SER B O 1
ATOM 1824 N N . MET B 1 7 ? -4.98 14.398 2.289 1 80.06 7 MET B N 1
ATOM 1825 C CA . MET B 1 7 ? -4.844 12.977 1.999 1 80.06 7 MET B CA 1
ATOM 1826 C C . MET B 1 7 ? -4.723 12.164 3.285 1 80.06 7 MET B C 1
ATOM 1828 O O . MET B 1 7 ? -5.223 11.047 3.367 1 80.06 7 MET B O 1
ATOM 1832 N N . GLY B 1 8 ? -4.082 12.766 4.242 1 85.75 8 GLY B N 1
ATOM 1833 C CA . GLY B 1 8 ? -3.986 12.086 5.523 1 85.75 8 GLY B CA 1
ATOM 1834 C C . GLY B 1 8 ? -5.34 11.82 6.16 1 85.75 8 GLY B C 1
ATOM 1835 O O . GLY B 1 8 ? -5.637 10.688 6.551 1 85.75 8 GLY B O 1
ATOM 1836 N N . ARG B 1 9 ? -6.133 12.828 6.129 1 87.88 9 ARG B N 1
ATOM 1837 C CA . ARG B 1 9 ? -7.457 12.719 6.727 1 87.88 9 ARG B CA 1
ATOM 1838 C C . ARG B 1 9 ? -8.359 11.805 5.902 1 87.88 9 ARG B C 1
ATOM 1840 O O . ARG B 1 9 ? -9.078 10.977 6.453 1 87.88 9 ARG B O 1
ATOM 1847 N N . GLU B 1 10 ? -8.328 11.992 4.676 1 86.19 10 GLU B N 1
ATOM 1848 C CA . GLU B 1 10 ? -9.164 11.188 3.789 1 86.19 10 GLU B CA 1
ATOM 1849 C C . GLU B 1 10 ? -8.812 9.703 3.9 1 86.19 10 GLU B C 1
ATOM 1851 O O . GLU B 1 10 ? -9.703 8.852 4.004 1 86.19 10 GLU B O 1
ATOM 1856 N N . SER B 1 11 ? -7.539 9.422 3.861 1 89.94 11 SER B N 1
ATOM 1857 C CA . SER B 1 11 ? -7.098 8.039 3.947 1 89.94 11 SER B CA 1
ATOM 1858 C C . SER B 1 11 ? -7.445 7.43 5.305 1 89.94 11 SER B C 1
ATOM 1860 O O . SER B 1 11 ? -7.746 6.238 5.398 1 89.94 11 SER B O 1
ATOM 1862 N N . PHE B 1 12 ? -7.359 8.242 6.293 1 92.56 12 PHE B N 1
ATOM 1863 C CA . PHE B 1 12 ? -7.777 7.785 7.613 1 92.56 12 PHE B CA 1
ATOM 1864 C C . PHE B 1 12 ? -9.258 7.418 7.613 1 92.56 12 PHE B C 1
ATOM 1866 O O . PHE B 1 12 ? -9.641 6.359 8.117 1 92.56 12 PHE B O 1
ATOM 1873 N N . ASN B 1 13 ? -10 8.305 7.066 1 92.81 13 ASN B N 1
ATOM 1874 C CA . ASN B 1 13 ? -11.43 8.062 6.953 1 92.81 13 ASN B CA 1
ATOM 1875 C C . ASN B 1 13 ? -11.727 6.809 6.137 1 92.81 13 ASN B C 1
ATOM 1877 O O . ASN B 1 13 ? -12.617 6.027 6.484 1 92.81 13 ASN B O 1
ATOM 1881 N N . ASP B 1 14 ? -11.016 6.633 5.078 1 93 14 ASP B N 1
ATOM 1882 C CA . ASP B 1 14 ? -11.141 5.418 4.277 1 93 14 ASP B CA 1
ATOM 1883 C C . ASP B 1 14 ? -10.867 4.172 5.113 1 93 14 ASP B C 1
ATOM 1885 O O . ASP B 1 14 ? -11.578 3.174 5.008 1 93 14 ASP B O 1
ATOM 1889 N N . ALA B 1 15 ? -9.805 4.262 5.848 1 95.06 15 ALA B N 1
ATOM 1890 C CA . ALA B 1 15 ? -9.453 3.135 6.703 1 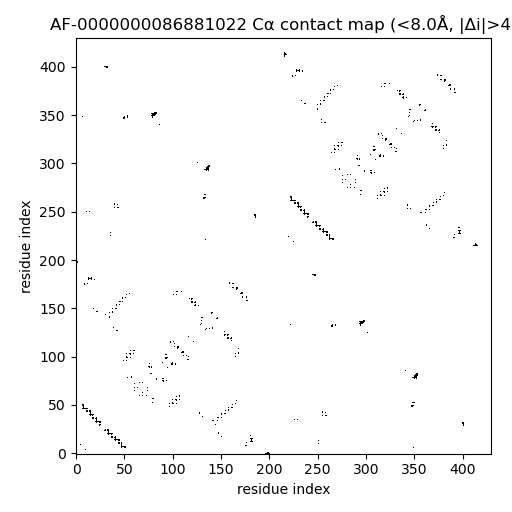95.06 15 ALA B CA 1
ATOM 1891 C C . ALA B 1 15 ? -10.617 2.76 7.617 1 95.06 15 ALA B C 1
ATOM 1893 O O . ALA B 1 15 ? -10.984 1.585 7.719 1 95.06 15 ALA B O 1
ATOM 1894 N N . LEU B 1 16 ? -11.156 3.766 8.219 1 95.94 16 LEU B N 1
ATOM 1895 C CA . LEU B 1 16 ? -12.273 3.516 9.117 1 95.94 16 LEU B CA 1
ATOM 1896 C C . LEU B 1 16 ? -13.461 2.926 8.359 1 95.94 16 LEU B C 1
ATOM 1898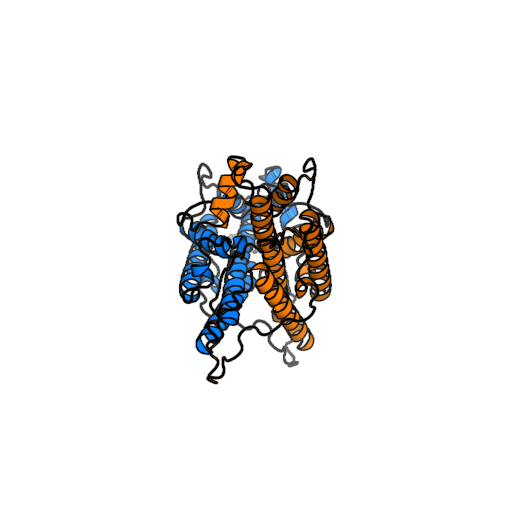 O O . LEU B 1 16 ? -14.164 2.059 8.875 1 95.94 16 LEU B O 1
ATOM 1902 N N . LYS B 1 17 ? -13.719 3.383 7.207 1 94.62 17 LYS B N 1
ATOM 1903 C CA . LYS B 1 17 ? -14.766 2.814 6.355 1 94.62 17 LYS B CA 1
ATOM 1904 C C . LYS B 1 17 ? -14.523 1.329 6.109 1 94.62 17 LYS B C 1
ATOM 1906 O O . LYS B 1 17 ? -15.438 0.515 6.246 1 94.62 17 LYS B O 1
ATOM 1911 N N . TYR B 1 18 ? -13.352 1.008 5.762 1 95.94 18 TYR B N 1
ATOM 1912 C CA . TYR B 1 18 ? -13.031 -0.377 5.434 1 95.94 18 TYR B CA 1
ATOM 1913 C C . TYR B 1 18 ? -13.031 -1.249 6.684 1 95.94 18 TYR B C 1
ATOM 1915 O O . TYR B 1 18 ? -13.336 -2.441 6.613 1 95.94 18 TYR B O 1
ATOM 1923 N N . VAL B 1 19 ? -12.719 -0.683 7.785 1 95.38 19 VAL B N 1
ATOM 1924 C CA . VAL B 1 19 ? -12.891 -1.409 9.039 1 95.38 19 VAL B CA 1
ATOM 1925 C C . VAL B 1 19 ? -14.359 -1.767 9.234 1 95.38 19 VAL B C 1
ATOM 1927 O O . VAL B 1 19 ? -14.688 -2.904 9.578 1 95.38 19 VAL B O 1
ATOM 1930 N N . SER B 1 20 ? -15.18 -0.776 9.078 1 95.44 20 SER B N 1
ATOM 1931 C CA . SER B 1 20 ? -16.609 -1.015 9.195 1 95.44 20 SER B CA 1
ATOM 1932 C C . SER B 1 20 ? -17.078 -2.104 8.234 1 95.44 20 SER B C 1
ATOM 1934 O O . SER B 1 20 ? -17.844 -2.992 8.609 1 95.44 20 SER B O 1
ATOM 1936 N N . GLU B 1 21 ? -16.609 -2.072 7.055 1 94.12 21 GLU B N 1
ATOM 1937 C CA . GLU B 1 21 ? -16.938 -3.092 6.059 1 94.12 21 GLU B CA 1
ATOM 1938 C C . GLU B 1 21 ? -16.453 -4.469 6.508 1 94.12 21 GLU B C 1
ATOM 1940 O O . GLU B 1 21 ? -17.172 -5.465 6.34 1 94.12 21 GLU B O 1
ATOM 1945 N N . ALA B 1 22 ? -15.273 -4.543 7.016 1 93.56 22 ALA B N 1
ATOM 1946 C CA . ALA B 1 22 ? -14.711 -5.805 7.496 1 93.56 22 ALA B CA 1
ATOM 1947 C C . ALA B 1 22 ? -15.586 -6.41 8.586 1 93.56 22 ALA B C 1
ATOM 1949 O O . ALA B 1 22 ? -15.859 -7.613 8.578 1 93.56 22 ALA B O 1
ATOM 1950 N N . LYS B 1 23 ? -15.977 -5.598 9.469 1 93.81 23 LYS B N 1
ATOM 1951 C CA . LYS B 1 23 ? -16.844 -6.047 10.555 1 93.81 23 LYS B CA 1
ATOM 1952 C C . LYS B 1 23 ? -18.172 -6.566 10.023 1 93.81 23 LYS B C 1
ATOM 1954 O O . LYS B 1 23 ? -18.688 -7.578 10.5 1 93.81 23 LYS B O 1
ATOM 1959 N N . GLU B 1 24 ? -18.734 -5.875 9.078 1 94.25 24 GLU B N 1
ATOM 1960 C CA . GLU B 1 24 ? -19.969 -6.316 8.438 1 94.25 24 GLU B CA 1
ATOM 1961 C C . GLU B 1 24 ? -19.797 -7.676 7.77 1 94.25 24 GLU B C 1
ATOM 1963 O O . GLU B 1 24 ? -20.625 -8.57 7.93 1 94.25 24 GLU B O 1
ATOM 1968 N N . CYS B 1 25 ? -18.75 -7.785 7.055 1 91.62 25 CYS B N 1
ATOM 1969 C CA . CYS B 1 25 ? -18.453 -9.047 6.398 1 91.62 25 CYS B CA 1
ATOM 1970 C C . CYS B 1 25 ? -18.312 -10.172 7.418 1 91.62 25 CYS B C 1
ATOM 1972 O O . CYS B 1 25 ? -18.766 -11.297 7.18 1 91.62 25 CYS B O 1
ATOM 1974 N N . TYR B 1 26 ? -17.656 -9.852 8.438 1 89.94 26 TYR B N 1
ATOM 1975 C CA . TYR B 1 26 ? -17.484 -10.836 9.5 1 89.94 26 TYR B CA 1
ATOM 1976 C C . TYR B 1 26 ? -18.844 -11.281 10.047 1 89.94 26 TYR B C 1
ATOM 1978 O O . TYR B 1 26 ? -19.094 -12.477 10.203 1 89.94 26 TYR B O 1
ATOM 1986 N N . SER B 1 27 ? -19.672 -10.375 10.352 1 91.06 27 SER B N 1
ATOM 1987 C CA . SER B 1 27 ? -21 -10.656 10.883 1 91.06 27 SER B CA 1
ATOM 1988 C C . SER B 1 27 ? -21.812 -11.5 9.906 1 91.06 27 SER B C 1
ATOM 1990 O O . SER B 1 27 ? -22.609 -12.336 10.32 1 91.06 27 SER B O 1
ATOM 1992 N N . ASP B 1 28 ? -21.625 -11.344 8.617 1 90.81 28 ASP B N 1
ATOM 1993 C CA . ASP B 1 28 ? -22.344 -12.055 7.566 1 90.81 28 ASP B CA 1
ATOM 1994 C C . ASP B 1 28 ? -21.625 -13.344 7.184 1 90.81 28 ASP B C 1
ATOM 1996 O O . ASP B 1 28 ? -21.969 -13.977 6.18 1 90.81 28 ASP B O 1
ATOM 2000 N N . GLU B 1 29 ? -20.562 -13.609 7.848 1 85.19 29 GLU B N 1
ATOM 2001 C CA . GLU B 1 29 ? -19.766 -14.812 7.633 1 85.19 29 GLU B CA 1
ATOM 2002 C C . GLU B 1 29 ? -19.141 -14.828 6.238 1 85.19 29 GLU B C 1
ATOM 2004 O O . GLU B 1 29 ? -19.062 -15.883 5.602 1 85.19 29 GLU B O 1
ATOM 2009 N N . ARG B 1 30 ? -18.875 -13.734 5.75 1 89.06 30 ARG B N 1
ATOM 2010 C CA . ARG B 1 30 ? -18.156 -13.578 4.488 1 89.06 30 ARG B CA 1
ATOM 2011 C C . ARG B 1 30 ? -16.656 -13.414 4.727 1 89.06 30 ARG B C 1
ATOM 2013 O O . ARG B 1 30 ? -16.141 -12.289 4.75 1 89.06 30 ARG B O 1
ATOM 2020 N N . THR B 1 31 ? -15.977 -14.484 4.754 1 83.69 31 THR B N 1
ATOM 2021 C CA . THR B 1 31 ? -14.594 -14.523 5.203 1 83.69 31 THR B CA 1
ATOM 2022 C C . THR B 1 31 ? -13.688 -13.766 4.234 1 83.69 31 THR B C 1
ATOM 2024 O O . THR B 1 31 ? -12.836 -12.984 4.66 1 83.69 31 THR B O 1
ATOM 2027 N N . TYR B 1 32 ? -13.867 -13.93 2.994 1 83.25 32 TYR B N 1
ATOM 2028 C CA . TYR B 1 32 ? -13.008 -13.289 2.01 1 83.25 32 TYR B CA 1
ATOM 2029 C C . TYR B 1 32 ? -13.242 -11.781 1.984 1 83.25 32 TYR B C 1
ATOM 2031 O O . TYR B 1 32 ? -12.289 -11 1.861 1 83.25 32 TYR B O 1
ATOM 2039 N N . GLY B 1 33 ? -14.5 -11.477 2.1 1 88.06 33 GLY B N 1
ATOM 2040 C CA . GLY B 1 33 ? -14.812 -10.062 2.205 1 88.06 33 GLY B CA 1
ATOM 2041 C C . GLY B 1 33 ? -14.18 -9.398 3.416 1 88.06 33 GLY B C 1
ATOM 2042 O O . GLY B 1 33 ? -13.672 -8.281 3.326 1 88.06 33 GLY B O 1
ATOM 2043 N N . MET B 1 34 ? -14.18 -10.125 4.496 1 89.19 34 MET B N 1
ATOM 2044 C CA . MET B 1 34 ? -13.555 -9.633 5.723 1 89.19 34 MET B CA 1
ATOM 2045 C C . MET B 1 34 ? -12.062 -9.422 5.523 1 89.19 34 MET B C 1
ATOM 2047 O O . MET B 1 34 ? -11.523 -8.383 5.906 1 89.19 34 MET B O 1
ATOM 2051 N N . TRP B 1 35 ? -11.43 -10.336 4.902 1 85.5 35 TRP B N 1
ATOM 2052 C CA . TRP B 1 35 ? -10 -10.234 4.652 1 85.5 35 TRP B CA 1
ATOM 2053 C C . TRP B 1 35 ? -9.695 -9.07 3.717 1 85.5 35 TRP B C 1
ATOM 2055 O O . TRP B 1 35 ? -8.781 -8.281 3.975 1 85.5 35 TRP B O 1
ATOM 2065 N N . SER B 1 36 ? -10.469 -8.977 2.695 1 87.94 36 SER B N 1
ATOM 2066 C CA . SER B 1 36 ? -10.289 -7.922 1.705 1 87.94 36 SER B CA 1
ATOM 2067 C C . SER B 1 36 ? -10.406 -6.543 2.342 1 87.94 36 SER B C 1
ATOM 2069 O O . SER B 1 36 ? -9.523 -5.695 2.17 1 87.94 36 SER B O 1
ATOM 2071 N N . ALA B 1 37 ? -11.461 -6.367 3.045 1 92.31 37 ALA B N 1
ATOM 2072 C CA . ALA B 1 37 ? -11.711 -5.074 3.68 1 92.31 37 ALA B CA 1
ATOM 2073 C C . ALA B 1 37 ? -10.648 -4.77 4.73 1 92.31 37 ALA B C 1
ATOM 2075 O O . ALA B 1 37 ? -10.25 -3.615 4.902 1 92.31 37 ALA B O 1
ATOM 2076 N N . SER B 1 38 ? -10.211 -5.789 5.422 1 89.94 38 SER B N 1
ATOM 2077 C CA . SER B 1 38 ? -9.164 -5.598 6.418 1 89.94 38 SER B CA 1
ATOM 2078 C C . SER B 1 38 ? -7.863 -5.133 5.773 1 89.94 38 SER B C 1
ATOM 2080 O O . SER B 1 38 ? -7.199 -4.223 6.281 1 89.94 38 SER B O 1
ATOM 2082 N N . ARG B 1 39 ? -7.523 -5.727 4.703 1 86.69 39 ARG B N 1
ATOM 2083 C CA . ARG B 1 39 ? -6.312 -5.324 3.988 1 86.69 39 ARG B CA 1
ATOM 2084 C C . ARG B 1 39 ? -6.422 -3.883 3.5 1 86.69 39 ARG B C 1
ATOM 2086 O O . ARG B 1 39 ? -5.488 -3.096 3.666 1 86.69 39 ARG B O 1
ATOM 2093 N N . ALA B 1 40 ? -7.531 -3.566 2.947 1 91.12 40 ALA B N 1
ATOM 2094 C CA . ALA B 1 40 ? -7.75 -2.203 2.469 1 91.12 40 ALA B CA 1
ATOM 2095 C C . ALA B 1 40 ? -7.629 -1.195 3.609 1 91.12 40 ALA B C 1
ATOM 2097 O O . ALA B 1 40 ? -7.043 -0.124 3.438 1 91.12 40 ALA B O 1
ATOM 2098 N N . ALA B 1 41 ? -8.172 -1.562 4.727 1 93.31 41 ALA B N 1
ATOM 2099 C CA . ALA B 1 41 ? -8.094 -0.693 5.898 1 93.31 41 ALA B CA 1
ATOM 2100 C C . ALA B 1 41 ? -6.645 -0.455 6.312 1 93.31 41 ALA B C 1
ATOM 2102 O O . ALA B 1 41 ? -6.238 0.685 6.551 1 93.31 41 ALA B O 1
ATOM 2103 N N . MET B 1 42 ? -5.926 -1.477 6.328 1 89.94 42 MET B N 1
ATOM 2104 C CA . MET B 1 42 ? -4.531 -1.386 6.754 1 89.94 42 MET B CA 1
ATOM 2105 C C . MET B 1 42 ? -3.723 -0.524 5.789 1 89.94 42 MET B C 1
ATOM 2107 O O . MET B 1 42 ? -2.943 0.329 6.215 1 89.94 42 MET B O 1
ATOM 2111 N N . PHE B 1 43 ? -3.945 -0.685 4.594 1 88.44 43 PHE B N 1
ATOM 2112 C CA . PHE B 1 43 ? -3.24 0.11 3.594 1 88.44 43 PHE B CA 1
ATOM 2113 C C . PHE B 1 43 ? -3.621 1.581 3.705 1 88.44 43 PHE B C 1
ATOM 2115 O O . PHE B 1 43 ? -2.756 2.459 3.646 1 88.44 43 PHE B O 1
ATOM 2122 N N . SER B 1 44 ? -4.848 1.788 3.828 1 91.06 44 SER B N 1
ATOM 2123 C CA . SER B 1 44 ? -5.328 3.16 3.939 1 91.06 44 SER B CA 1
ATOM 2124 C C . SER B 1 44 ? -4.75 3.852 5.172 1 91.06 44 SER B C 1
ATOM 2126 O O . SER B 1 44 ? -4.387 5.027 5.113 1 91.06 44 SER B O 1
ATOM 2128 N N . MET B 1 45 ? -4.676 3.139 6.242 1 92.12 45 MET B N 1
ATOM 2129 C CA . MET B 1 45 ? -4.117 3.707 7.465 1 92.12 45 MET B CA 1
ATOM 2130 C C . MET B 1 45 ? -2.643 4.047 7.285 1 92.12 45 MET B C 1
ATOM 2132 O O . MET B 1 45 ? -2.178 5.09 7.746 1 92.12 45 MET B O 1
ATOM 2136 N N . CYS B 1 46 ? -1.973 3.176 6.664 1 89 46 CYS B N 1
ATOM 2137 C CA . CYS B 1 46 ? -0.564 3.432 6.383 1 89 46 CYS B CA 1
ATOM 2138 C C . CYS B 1 46 ? -0.402 4.645 5.477 1 89 46 CYS B C 1
ATOM 2140 O O . CYS B 1 46 ? 0.499 5.461 5.68 1 89 46 CYS B O 1
ATOM 2142 N N . LEU B 1 47 ? -1.231 4.691 4.516 1 87.62 47 LEU B N 1
ATOM 2143 C CA . LEU B 1 47 ? -1.217 5.848 3.623 1 87.62 47 LEU B CA 1
ATOM 2144 C C . LEU B 1 47 ? -1.46 7.137 4.402 1 87.62 47 LEU B C 1
ATOM 2146 O O . LEU B 1 47 ? -0.835 8.164 4.121 1 87.62 47 LEU B O 1
ATOM 2150 N N . SER B 1 48 ? -2.357 7.145 5.285 1 90.06 48 SER B N 1
ATOM 2151 C CA . SER B 1 48 ? -2.641 8.305 6.129 1 90.06 48 SER B CA 1
ATOM 2152 C C . SER B 1 48 ? -1.387 8.773 6.859 1 90.06 48 SER B C 1
ATOM 2154 O O . SER B 1 48 ? -1.041 9.953 6.812 1 90.06 48 SER B O 1
ATOM 2156 N N . ALA B 1 49 ? -0.74 7.82 7.457 1 91.31 49 ALA B N 1
ATOM 2157 C CA . ALA B 1 49 ? 0.468 8.141 8.211 1 91.31 49 ALA B CA 1
ATOM 2158 C C . ALA B 1 49 ? 1.542 8.734 7.305 1 91.31 49 ALA B C 1
ATOM 2160 O O . ALA B 1 49 ? 2.182 9.727 7.652 1 91.31 49 ALA B O 1
ATOM 2161 N N . GLU B 1 50 ? 1.721 8.102 6.176 1 87.88 50 GLU B N 1
ATOM 2162 C CA . GLU B 1 50 ? 2.744 8.562 5.242 1 87.88 50 GLU B CA 1
ATOM 2163 C C . GLU B 1 50 ? 2.434 9.969 4.734 1 87.88 50 GLU B C 1
ATOM 2165 O O . GLU B 1 50 ? 3.332 10.805 4.617 1 87.88 50 GLU B O 1
ATOM 2170 N N . SER B 1 51 ? 1.216 10.172 4.43 1 86.25 51 SER B N 1
ATOM 2171 C CA . SER B 1 51 ? 0.787 11.484 3.965 1 86.25 51 SER B CA 1
ATOM 2172 C C . SER B 1 51 ? 1.011 12.555 5.031 1 86.25 51 SER B C 1
ATOM 2174 O O . SER B 1 51 ? 1.451 13.664 4.727 1 86.25 51 SER B O 1
ATOM 2176 N N . GLU B 1 52 ? 0.662 12.258 6.211 1 90.44 52 GLU B N 1
ATOM 2177 C CA . GLU B 1 52 ? 0.835 13.234 7.285 1 90.44 52 GLU B CA 1
ATOM 2178 C C . GLU B 1 52 ? 2.312 13.516 7.547 1 90.44 52 GLU B C 1
ATOM 2180 O O . GLU B 1 52 ? 2.691 14.641 7.855 1 90.44 52 GLU B O 1
ATOM 2185 N N . LEU B 1 53 ? 3.148 12.484 7.441 1 91.5 53 LEU B N 1
ATOM 2186 C CA . LEU B 1 53 ? 4.582 12.719 7.543 1 91.5 53 LEU B CA 1
ATOM 2187 C C . LEU B 1 53 ? 5.047 13.734 6.5 1 91.5 53 LEU B C 1
ATOM 2189 O O . LEU B 1 53 ? 5.777 14.672 6.824 1 91.5 53 LEU B O 1
ATOM 2193 N N . SER B 1 54 ? 4.633 13.516 5.297 1 87.25 54 SER B N 1
ATOM 2194 C CA . SER B 1 54 ? 4.996 14.43 4.215 1 87.25 54 SER B CA 1
ATOM 2195 C C . SER B 1 54 ? 4.504 15.844 4.496 1 87.25 54 SER B C 1
ATOM 2197 O O . SER B 1 54 ? 5.246 16.812 4.32 1 87.25 54 SER B O 1
ATOM 2199 N N . ARG B 1 55 ? 3.338 15.953 4.93 1 88.06 55 ARG B N 1
ATOM 2200 C CA . ARG B 1 55 ? 2.746 17.25 5.246 1 88.06 55 ARG B CA 1
ATOM 2201 C C . ARG B 1 55 ? 3.512 17.938 6.367 1 88.06 55 ARG B C 1
ATOM 2203 O O . ARG B 1 55 ? 3.758 19.156 6.305 1 88.06 55 ARG B O 1
ATOM 2210 N N . LEU B 1 56 ? 3.838 17.219 7.34 1 92.5 56 LEU B N 1
ATOM 2211 C CA . LEU B 1 56 ? 4.523 17.781 8.5 1 92.5 56 LEU B CA 1
ATOM 2212 C C . LEU B 1 56 ? 5.945 18.203 8.133 1 92.5 56 LEU B C 1
ATOM 2214 O O . LEU B 1 56 ? 6.465 19.172 8.68 1 92.5 56 LEU B O 1
ATOM 2218 N N . ILE B 1 57 ? 6.555 17.438 7.227 1 92.69 57 ILE B N 1
ATOM 2219 C CA . ILE B 1 57 ? 7.848 17.875 6.707 1 92.69 57 ILE B CA 1
ATOM 2220 C C . ILE B 1 57 ? 7.711 19.266 6.078 1 92.69 57 ILE B C 1
ATOM 2222 O O . ILE B 1 57 ? 8.477 20.172 6.395 1 92.69 57 ILE B O 1
ATOM 2226 N N . VAL B 1 58 ? 6.746 19.406 5.246 1 88.81 58 VAL B N 1
ATOM 2227 C CA . VAL B 1 58 ? 6.52 20.672 4.555 1 88.81 58 VAL B CA 1
ATOM 2228 C C . VAL B 1 58 ? 6.246 21.766 5.574 1 88.81 58 VAL B C 1
ATOM 2230 O O . VAL B 1 58 ? 6.883 22.828 5.535 1 88.81 58 VAL B O 1
ATOM 2233 N N . LYS B 1 59 ? 5.363 21.5 6.504 1 91.06 59 LYS B N 1
ATOM 2234 C CA . LYS B 1 59 ? 5.016 22.484 7.523 1 91.06 59 LYS B CA 1
ATOM 2235 C C . LYS B 1 59 ? 6.242 22.875 8.352 1 91.06 59 LYS B C 1
ATOM 2237 O O . LYS B 1 59 ? 6.426 24.047 8.688 1 91.06 59 LYS B O 1
ATOM 2242 N N . SER B 1 60 ? 7.016 21.906 8.688 1 94.44 60 SER B N 1
ATOM 2243 C CA . SER B 1 60 ? 8.219 22.156 9.477 1 94.44 60 SER B CA 1
ATOM 2244 C C . SER B 1 60 ? 9.219 23.016 8.703 1 94.44 60 SER B C 1
ATOM 2246 O O . SER B 1 60 ? 9.844 23.922 9.266 1 94.44 60 SER B O 1
ATOM 2248 N N . LEU B 1 61 ? 9.367 22.719 7.469 1 94.44 61 LEU B N 1
ATOM 2249 C CA . LEU B 1 61 ? 10.266 23.5 6.625 1 94.44 61 LEU B CA 1
ATOM 2250 C C . LEU B 1 61 ? 9.789 24.938 6.488 1 94.44 61 LEU B C 1
ATOM 2252 O O . LEU B 1 61 ? 10.586 25.875 6.551 1 94.44 61 LEU B O 1
ATOM 2256 N N . GLU B 1 62 ? 8.562 25.062 6.293 1 93.12 62 GLU B N 1
ATOM 2257 C CA . GLU B 1 62 ? 7.98 26.391 6.207 1 93.12 62 GLU B CA 1
ATOM 2258 C C . GLU B 1 62 ? 8.227 27.188 7.488 1 93.12 62 GLU B C 1
ATOM 2260 O O . GLU B 1 62 ? 8.523 28.375 7.438 1 93.12 62 GLU B O 1
ATOM 2265 N N . LYS B 1 63 ? 8.125 26.516 8.555 1 94.25 63 LYS B N 1
ATOM 2266 C CA . LYS B 1 63 ? 8.344 27.141 9.852 1 94.25 63 LYS B CA 1
ATOM 2267 C C . LYS B 1 63 ? 9.781 27.641 9.984 1 94.25 63 LYS B C 1
ATOM 2269 O O . LYS B 1 63 ? 10.023 28.719 10.539 1 94.25 63 LYS B O 1
ATOM 2274 N N . ILE B 1 64 ? 10.766 26.906 9.5 1 94.56 64 ILE B N 1
ATOM 2275 C CA . ILE B 1 64 ? 12.172 27.266 9.633 1 94.56 64 ILE B CA 1
ATOM 2276 C C . ILE B 1 64 ? 12.516 28.344 8.617 1 94.56 64 ILE B C 1
ATOM 2278 O O . ILE B 1 64 ? 13.461 29.109 8.812 1 94.56 64 ILE B O 1
ATOM 2282 N N . GLY B 1 65 ? 11.836 28.391 7.559 1 94.19 65 GLY B N 1
ATOM 2283 C CA . GLY B 1 65 ? 12.039 29.422 6.551 1 94.19 65 GLY B CA 1
ATOM 2284 C C . GLY B 1 65 ? 13.023 29.016 5.473 1 94.19 65 GLY B C 1
ATOM 2285 O O . GLY B 1 65 ? 14.039 28.375 5.766 1 94.19 65 GLY B O 1
ATOM 2286 N N . GLU B 1 66 ? 12.781 29.391 4.332 1 93.94 66 GLU B N 1
ATOM 2287 C CA . GLU B 1 66 ? 13.516 28.984 3.139 1 93.94 66 GLU B CA 1
ATOM 2288 C C . GLU B 1 66 ? 14.992 29.359 3.25 1 93.94 66 GLU B C 1
ATOM 2290 O O . GLU B 1 66 ? 15.859 28.641 2.752 1 93.94 66 GLU B O 1
ATOM 2295 N N . SER B 1 67 ? 15.273 30.422 3.838 1 95.81 67 SER B N 1
ATOM 2296 C CA . SER B 1 67 ? 16.641 30.906 3.971 1 95.81 67 SER B CA 1
ATOM 2297 C C . SER B 1 67 ? 17.484 29.953 4.801 1 95.81 67 SER B C 1
ATOM 2299 O O . SER B 1 67 ? 18.719 29.984 4.723 1 95.81 67 SER B O 1
ATOM 2301 N N . ASN B 1 68 ? 16.938 29.141 5.531 1 95.56 68 ASN B N 1
ATOM 2302 C CA . ASN B 1 68 ? 17.641 28.266 6.441 1 95.56 68 ASN B CA 1
ATOM 2303 C C . ASN B 1 68 ? 17.672 26.828 5.922 1 95.56 68 ASN B C 1
ATOM 2305 O O . ASN B 1 68 ? 18.203 25.938 6.582 1 95.56 68 ASN B O 1
ATOM 2309 N N . TRP B 1 69 ? 17.094 26.656 4.723 1 96.25 69 TRP B N 1
ATOM 2310 C CA . TRP B 1 69 ? 17.016 25.312 4.176 1 96.25 69 TRP B CA 1
ATOM 2311 C C . TRP B 1 69 ? 18.375 24.844 3.68 1 96.25 69 TRP B C 1
ATOM 2313 O O . TRP B 1 69 ? 19.125 25.609 3.082 1 96.25 69 TRP B O 1
ATOM 2323 N N . THR B 1 70 ? 18.672 23.625 3.957 1 94.75 70 THR B N 1
ATOM 2324 C CA . THR B 1 70 ? 19.766 22.969 3.234 1 94.75 70 THR B CA 1
ATOM 2325 C C . THR B 1 70 ? 19.359 22.688 1.791 1 94.75 70 THR B C 1
ATOM 2327 O O . THR B 1 70 ? 18.188 22.828 1.432 1 94.75 70 THR B O 1
ATOM 2330 N N . THR B 1 71 ? 20.281 22.297 0.975 1 93 71 THR B N 1
ATOM 2331 C CA . THR B 1 71 ? 20.016 21.938 -0.412 1 93 71 THR B CA 1
ATOM 2332 C C . THR B 1 71 ? 19.047 20.766 -0.484 1 93 71 THR B C 1
ATOM 2334 O O . THR B 1 71 ? 18.109 20.766 -1.299 1 93 71 THR B O 1
ATOM 2337 N N . ASP B 1 72 ? 19.25 19.859 0.407 1 91.25 72 ASP B N 1
ATOM 2338 C CA . ASP B 1 72 ? 18.375 18.703 0.445 1 91.25 72 ASP B CA 1
ATOM 2339 C C . ASP B 1 72 ? 16.953 19.094 0.828 1 91.25 72 ASP B C 1
ATOM 2341 O O . ASP B 1 72 ? 15.992 18.641 0.208 1 91.25 72 ASP B O 1
ATOM 2345 N N . GLN B 1 73 ? 16.875 19.938 1.734 1 93.25 73 GLN B N 1
ATOM 2346 C CA . GLN B 1 73 ? 15.57 20.359 2.207 1 93.25 73 GLN B CA 1
ATOM 2347 C C . GLN B 1 73 ? 14.82 21.141 1.128 1 93.25 73 GLN B C 1
ATOM 2349 O O . GLN B 1 73 ? 13.602 20.984 0.979 1 93.25 73 GLN B O 1
ATOM 2354 N N . ARG B 1 74 ? 15.547 21.875 0.385 1 92.69 74 ARG B N 1
ATOM 2355 C CA . ARG B 1 74 ? 14.945 22.578 -0.744 1 92.69 74 ARG B CA 1
ATOM 2356 C C . ARG B 1 74 ? 14.398 21.594 -1.771 1 92.69 74 ARG B C 1
ATOM 2358 O O . ARG B 1 74 ? 13.297 21.797 -2.303 1 92.69 74 ARG B O 1
ATOM 2365 N N . SER B 1 75 ? 15.133 20.578 -1.99 1 88.06 75 SER B N 1
ATOM 2366 C CA . SER B 1 75 ? 14.711 19.547 -2.936 1 88.06 75 SER B CA 1
ATOM 2367 C C . SER B 1 75 ? 13.469 18.812 -2.438 1 88.06 75 SER B C 1
ATOM 2369 O O . SER B 1 75 ? 12.555 18.547 -3.215 1 88.06 75 SER B O 1
ATOM 2371 N N . ILE B 1 76 ? 13.469 18.594 -1.183 1 87.81 76 ILE B N 1
ATOM 2372 C CA . ILE B 1 76 ? 12.336 17.906 -0.574 1 87.81 76 ILE B CA 1
ATOM 2373 C C . ILE B 1 76 ? 11.078 18.766 -0.7 1 87.81 76 ILE B C 1
ATOM 2375 O O . ILE B 1 76 ? 10.031 18.281 -1.136 1 87.81 76 ILE B O 1
ATOM 2379 N N . TYR B 1 77 ? 11.18 19.953 -0.376 1 87.94 77 TYR B N 1
ATOM 2380 C CA . TYR B 1 77 ? 10.047 20.859 -0.415 1 87.94 77 TYR B CA 1
ATOM 2381 C C . TYR B 1 77 ? 9.492 20.984 -1.829 1 87.94 77 TYR B C 1
ATOM 2383 O O . TYR B 1 77 ? 8.281 20.906 -2.037 1 87.94 77 TYR B O 1
ATOM 2391 N N . ARG B 1 78 ? 10.43 21.156 -2.736 1 83.12 78 ARG B N 1
ATOM 2392 C CA . ARG B 1 78 ? 10.016 21.281 -4.129 1 83.12 78 ARG B CA 1
ATOM 2393 C C . ARG B 1 78 ? 9.273 20.031 -4.59 1 83.12 78 ARG B C 1
ATOM 2395 O O . ARG B 1 78 ? 8.242 20.125 -5.254 1 83.12 78 ARG B O 1
ATOM 2402 N N . TYR B 1 79 ? 9.766 18.938 -4.211 1 80.75 79 TYR B N 1
ATOM 2403 C CA . TYR B 1 79 ? 9.148 17.688 -4.613 1 80.75 79 TYR B CA 1
ATOM 2404 C C . TYR B 1 79 ? 7.742 17.547 -4.031 1 80.75 79 TYR B C 1
ATOM 2406 O O . TYR B 1 79 ? 6.82 17.094 -4.707 1 80.75 79 TYR B O 1
ATOM 2414 N N . LEU B 1 80 ? 7.609 18 -2.809 1 81.5 80 LEU B N 1
ATOM 2415 C CA . LEU B 1 80 ? 6.359 17.75 -2.094 1 81.5 80 LEU B CA 1
ATOM 2416 C C . LEU B 1 80 ? 5.332 18.828 -2.426 1 81.5 80 LEU B C 1
ATOM 2418 O O . LEU B 1 80 ? 4.133 18.641 -2.201 1 81.5 80 LEU B O 1
ATOM 2422 N N . THR B 1 81 ? 5.75 19.969 -2.951 1 78.62 81 THR B N 1
ATOM 2423 C CA . THR B 1 81 ? 4.809 21.078 -3.082 1 78.62 81 THR B CA 1
ATOM 2424 C C . THR B 1 81 ? 4.656 21.484 -4.543 1 78.62 81 THR B C 1
ATOM 2426 O O . THR B 1 81 ? 3.678 22.141 -4.91 1 78.62 81 THR B O 1
ATOM 2429 N N . GLU B 1 82 ? 5.742 21.281 -5.246 1 69.56 82 GLU B N 1
ATOM 2430 C CA . GLU B 1 82 ? 5.699 21.766 -6.625 1 69.56 82 GLU B CA 1
ATOM 2431 C C . GLU B 1 82 ? 5.305 20.641 -7.586 1 69.56 82 GLU B C 1
ATOM 2433 O O . GLU B 1 82 ? 5.477 19.453 -7.277 1 69.56 82 GLU B O 1
ATOM 2438 N N . TYR B 1 83 ? 4.594 21.047 -8.594 1 57.19 83 TYR B N 1
ATOM 2439 C CA . TYR B 1 83 ? 4.238 20.125 -9.664 1 57.19 83 TYR B CA 1
ATOM 2440 C C . TYR B 1 83 ? 5.477 19.656 -10.414 1 57.19 83 TYR B C 1
ATOM 2442 O O . TYR B 1 83 ? 6.195 20.469 -11.008 1 57.19 83 TYR B O 1
ATOM 2450 N N . THR B 1 84 ? 6.211 18.938 -9.742 1 54.25 84 THR B N 1
ATOM 2451 C CA . THR B 1 84 ? 7.441 18.562 -10.43 1 54.25 84 THR B CA 1
ATOM 2452 C C . THR B 1 84 ? 7.129 17.812 -11.719 1 54.25 84 THR B C 1
ATOM 2454 O O . THR B 1 84 ? 6.004 17.344 -11.914 1 54.25 84 THR B O 1
ATOM 2457 N N . LYS B 1 85 ? 8.156 17.766 -12.484 1 53.66 85 LYS B N 1
ATOM 2458 C CA . LYS B 1 85 ? 8.188 17.062 -13.758 1 53.66 85 LYS B CA 1
ATOM 2459 C C . LYS B 1 85 ? 7.711 15.617 -13.602 1 53.66 85 LYS B C 1
ATOM 2461 O O . LYS B 1 85 ? 7.914 15.008 -12.547 1 53.66 85 LYS B O 1
ATOM 2466 N N . GLU B 1 86 ? 6.695 15.211 -14.328 1 52.94 86 GLU B N 1
ATOM 2467 C CA . GLU B 1 86 ? 6.012 13.93 -14.445 1 52.94 86 GLU B CA 1
ATOM 2468 C C . GLU B 1 86 ? 6.891 12.789 -13.938 1 52.94 86 GLU B C 1
ATOM 2470 O O . GLU B 1 86 ? 6.398 11.859 -13.297 1 52.94 86 GLU B O 1
ATOM 2475 N N . ASN B 1 87 ? 8.203 12.922 -14.164 1 55.62 87 ASN B N 1
ATOM 2476 C CA . ASN B 1 87 ? 9.016 11.727 -13.977 1 55.62 87 ASN B CA 1
ATOM 2477 C C . ASN B 1 87 ? 10.078 11.938 -12.898 1 55.62 87 ASN B C 1
ATOM 2479 O O . ASN B 1 87 ? 11.117 11.273 -12.906 1 55.62 87 ASN B O 1
ATOM 2483 N N . GLU B 1 88 ? 9.656 12.742 -11.969 1 62.19 88 GLU B N 1
ATOM 2484 C CA . GLU B 1 88 ? 10.727 12.938 -11 1 62.19 88 GLU B CA 1
ATOM 2485 C C . GLU B 1 88 ? 10.594 11.977 -9.82 1 62.19 88 GLU B C 1
ATOM 2487 O O . GLU B 1 88 ? 9.516 11.844 -9.242 1 62.19 88 GLU B O 1
ATOM 2492 N N . SER B 1 89 ? 11.688 11.281 -9.641 1 68.12 89 SER B N 1
ATOM 2493 C CA . SER B 1 89 ? 11.758 10.391 -8.484 1 68.12 89 SER B CA 1
ATOM 2494 C C . SER B 1 89 ? 11.867 11.188 -7.184 1 68.12 89 SER B C 1
ATOM 2496 O O . SER B 1 89 ? 12.445 12.273 -7.16 1 68.12 89 SER B O 1
ATOM 2498 N N . PRO B 1 90 ? 11.172 10.672 -6.176 1 75.38 90 PRO B N 1
ATOM 2499 C CA . PRO B 1 90 ? 11.344 11.336 -4.883 1 75.38 90 PRO B CA 1
ATOM 2500 C C . PRO B 1 90 ? 12.805 11.383 -4.43 1 75.38 90 PRO B C 1
ATOM 2502 O O . PRO B 1 90 ? 13.57 10.469 -4.723 1 75.38 90 PRO B O 1
ATOM 2505 N N . PRO B 1 91 ? 13.133 12.445 -3.777 1 81.5 91 PRO B N 1
ATOM 2506 C CA . PRO B 1 91 ? 14.445 12.438 -3.125 1 81.5 91 PRO B CA 1
ATOM 2507 C C . PRO B 1 91 ? 14.656 11.211 -2.236 1 81.5 91 PRO B C 1
ATOM 2509 O O . PRO B 1 91 ? 13.719 10.766 -1.562 1 81.5 91 PRO B O 1
ATOM 2512 N N . ASP B 1 92 ? 15.82 10.727 -2.191 1 80.88 92 ASP B N 1
ATOM 2513 C CA . ASP B 1 92 ? 16.156 9.5 -1.473 1 80.88 92 ASP B CA 1
ATOM 2514 C C . ASP B 1 92 ? 15.75 9.602 -0.003 1 80.88 92 ASP B C 1
ATOM 2516 O O . ASP B 1 92 ? 15.305 8.617 0.594 1 80.88 92 ASP B O 1
ATOM 2520 N N . CYS B 1 93 ? 15.828 10.758 0.49 1 87 93 CYS B N 1
ATOM 2521 C CA . CYS B 1 93 ? 15.656 10.945 1.927 1 87 93 CYS B CA 1
ATOM 2522 C C . CYS B 1 93 ? 14.18 10.953 2.303 1 87 93 CYS B C 1
ATOM 2524 O O . CYS B 1 93 ? 13.836 11.031 3.482 1 87 93 CYS B O 1
ATOM 2526 N N . ILE B 1 94 ? 13.32 10.75 1.36 1 85.69 94 ILE B N 1
ATOM 2527 C CA . ILE B 1 94 ? 11.906 10.703 1.714 1 85.69 94 ILE B CA 1
ATOM 2528 C C . ILE B 1 94 ? 11.227 9.555 0.98 1 85.69 94 ILE B C 1
ATOM 2530 O O . ILE B 1 94 ? 10.016 9.594 0.736 1 85.69 94 ILE B O 1
ATOM 2534 N N . THR B 1 95 ? 11.938 8.578 0.628 1 78.19 95 THR B N 1
ATOM 2535 C CA . THR B 1 95 ? 11.422 7.48 -0.177 1 78.19 95 THR B CA 1
ATOM 2536 C C . THR B 1 95 ? 10.656 6.484 0.695 1 78.19 95 THR B C 1
ATOM 2538 O O . THR B 1 95 ? 9.867 5.688 0.189 1 78.19 95 THR B O 1
ATOM 2541 N N . THR B 1 96 ? 10.977 6.441 1.99 1 78.12 96 THR B N 1
ATOM 2542 C CA . THR B 1 96 ? 10.328 5.512 2.908 1 78.12 96 THR B CA 1
ATOM 2543 C C . THR B 1 96 ? 9.773 6.254 4.121 1 78.12 96 THR B C 1
ATOM 2545 O O . THR B 1 96 ? 10.156 7.391 4.395 1 78.12 96 THR B O 1
ATOM 2548 N N . ILE B 1 97 ? 8.914 5.582 4.789 1 85.56 97 ILE B N 1
ATOM 2549 C CA . ILE B 1 97 ? 8.312 6.156 5.988 1 85.56 97 ILE B CA 1
ATOM 2550 C C . ILE B 1 97 ? 9.398 6.445 7.02 1 85.56 97 ILE B C 1
ATOM 2552 O O . ILE B 1 97 ? 9.352 7.469 7.707 1 85.56 97 ILE B O 1
ATOM 2556 N N . ALA B 1 98 ? 10.367 5.551 7.148 1 85.38 98 ALA B N 1
ATOM 2557 C CA . ALA B 1 98 ? 11.461 5.73 8.109 1 85.38 98 ALA B CA 1
ATOM 2558 C C . ALA B 1 98 ? 12.281 6.969 7.773 1 85.38 98 ALA B C 1
ATOM 2560 O O . ALA B 1 98 ? 12.664 7.73 8.664 1 85.38 98 ALA B O 1
ATOM 2561 N N . ARG B 1 99 ? 12.523 7.102 6.543 1 86.44 99 ARG B N 1
ATOM 2562 C CA . ARG B 1 99 ? 13.297 8.266 6.105 1 86.44 99 ARG B CA 1
ATOM 2563 C C . ARG B 1 99 ? 12.508 9.555 6.309 1 86.44 99 ARG B C 1
ATOM 2565 O O . ARG B 1 99 ? 13.062 10.562 6.754 1 86.44 99 ARG B O 1
ATOM 2572 N N . LYS B 1 100 ? 11.281 9.516 6.016 1 89.56 100 LYS B N 1
ATOM 2573 C CA . LYS B 1 100 ? 10.43 10.68 6.254 1 89.56 100 LYS B CA 1
ATOM 2574 C C . LYS B 1 100 ? 10.383 11.023 7.738 1 89.56 100 LYS B C 1
ATOM 2576 O O . LYS B 1 100 ? 10.453 12.195 8.109 1 89.56 100 LYS B O 1
ATOM 2581 N N . TYR B 1 101 ? 10.219 9.992 8.5 1 93.25 101 TYR B N 1
ATOM 2582 C CA . TYR B 1 101 ? 10.211 10.188 9.945 1 93.25 101 TYR B CA 1
ATOM 2583 C C . TYR B 1 101 ? 11.5 10.859 10.414 1 93.25 101 TYR B C 1
ATOM 2585 O O . TYR B 1 101 ? 11.461 11.797 11.211 1 93.25 101 TYR B O 1
ATOM 2593 N N . LYS B 1 102 ? 12.586 10.461 9.938 1 94.06 102 LYS B N 1
ATOM 2594 C CA . LYS B 1 102 ? 13.867 11.062 10.281 1 94.06 102 LYS B CA 1
ATOM 2595 C C . LYS B 1 102 ? 13.914 12.531 9.875 1 94.06 102 LYS B C 1
ATOM 2597 O O . LYS B 1 102 ? 14.477 13.359 10.594 1 94.06 102 LYS B O 1
ATOM 2602 N N . GLN B 1 103 ? 13.367 12.781 8.734 1 93.25 103 GLN B N 1
ATOM 2603 C CA . GLN B 1 103 ? 13.312 14.164 8.289 1 93.25 103 GLN B CA 1
ATOM 2604 C C . GLN B 1 103 ? 12.492 15.023 9.258 1 93.25 103 GLN B C 1
ATOM 2606 O O . GLN B 1 103 ? 12.898 16.125 9.609 1 93.25 103 GLN B O 1
ATOM 2611 N N . VAL B 1 104 ? 11.398 14.531 9.664 1 95.19 104 VAL B N 1
ATOM 2612 C CA . VAL B 1 104 ? 10.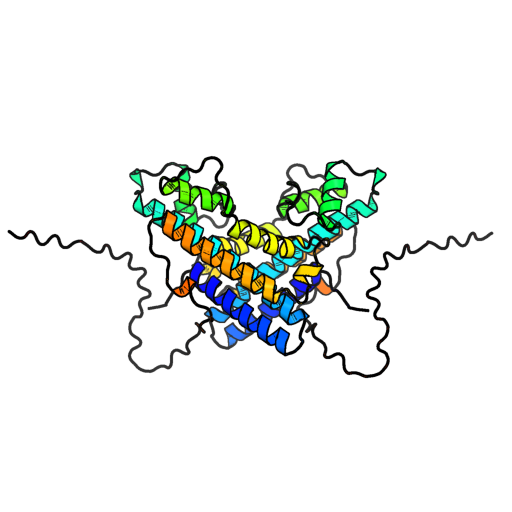555 15.258 10.609 1 95.19 104 VAL B CA 1
ATOM 2613 C C . VAL B 1 104 ? 11.336 15.539 11.891 1 95.19 104 VAL B C 1
ATOM 2615 O O . VAL B 1 104 ? 11.328 16.656 12.398 1 95.19 104 VAL B O 1
ATOM 2618 N N . LEU B 1 105 ? 12.008 14.539 12.352 1 95.88 105 LEU B N 1
ATOM 2619 C CA . LEU B 1 105 ? 12.82 14.695 13.555 1 95.88 105 LEU B CA 1
ATOM 2620 C C . LEU B 1 105 ? 13.898 15.75 13.344 1 95.88 105 LEU B C 1
ATOM 2622 O O . LEU B 1 105 ? 14.031 16.688 14.133 1 95.88 105 LEU B O 1
ATOM 2626 N N . SER B 1 106 ? 14.602 15.578 12.25 1 94.5 106 SER B N 1
ATOM 2627 C CA . SER B 1 106 ? 15.758 16.438 11.969 1 94.5 106 SER B CA 1
ATOM 2628 C C . SER B 1 106 ? 15.344 17.891 11.828 1 94.5 106 SER B C 1
ATOM 2630 O O . SER B 1 106 ? 15.938 18.781 12.445 1 94.5 106 SER B O 1
ATOM 2632 N N . ILE B 1 107 ? 14.414 18.141 11.102 1 95.88 107 ILE B N 1
ATOM 2633 C CA . ILE B 1 107 ? 13.977 19.5 10.82 1 95.88 107 ILE B CA 1
ATOM 2634 C C . ILE B 1 107 ? 13.484 20.156 12.102 1 95.88 107 ILE B C 1
ATOM 2636 O O . ILE B 1 107 ? 13.617 21.375 12.281 1 95.88 107 ILE B O 1
ATOM 2640 N N . ASN B 1 108 ? 12.953 19.391 13.016 1 95.62 108 ASN B N 1
ATOM 2641 C CA . ASN B 1 108 ? 12.406 19.922 14.258 1 95.62 108 ASN B CA 1
ATOM 2642 C C . ASN B 1 108 ? 13.406 19.828 15.406 1 95.62 108 ASN B C 1
ATOM 2644 O O . ASN B 1 108 ? 13.023 19.875 16.578 1 95.62 108 ASN B O 1
ATOM 2648 N N . GLY B 1 109 ? 14.625 19.594 15.078 1 92.69 109 GLY B N 1
ATOM 2649 C CA . GLY B 1 109 ? 15.711 19.719 16.031 1 92.69 109 GLY B CA 1
ATOM 2650 C C . GLY B 1 109 ? 15.82 18.531 16.969 1 92.69 109 GLY B C 1
ATOM 2651 O O . GLY B 1 109 ? 16.359 18.656 18.078 1 92.69 109 GLY B O 1
ATOM 2652 N N . LYS B 1 110 ? 15.219 17.453 16.562 1 91.38 110 LYS B N 1
ATOM 2653 C CA . LYS B 1 110 ? 15.32 16.25 17.375 1 91.38 110 LYS B CA 1
ATOM 2654 C C . LYS B 1 110 ? 16.5 15.383 16.953 1 91.38 110 LYS B C 1
ATOM 2656 O O . LYS B 1 110 ? 16.938 15.445 15.797 1 91.38 110 LYS B O 1
ATOM 2661 N N . GLU B 1 111 ? 17 14.656 17.828 1 83.31 111 GLU B N 1
ATOM 2662 C CA . GLU B 1 111 ? 18.109 13.75 17.531 1 83.31 111 GLU B CA 1
ATOM 2663 C C . GLU B 1 111 ? 17.672 12.625 16.609 1 83.31 111 GLU B C 1
ATOM 2665 O O . GLU B 1 111 ? 16.609 12.016 16.812 1 83.31 111 GLU B O 1
ATOM 2670 N N . ILE B 1 112 ? 18.438 12.5 15.641 1 76.5 112 ILE B N 1
ATOM 2671 C CA . ILE B 1 112 ? 18.062 11.508 14.633 1 76.5 112 ILE B CA 1
ATOM 2672 C C . ILE B 1 112 ? 18.969 10.281 14.766 1 76.5 112 ILE B C 1
ATOM 2674 O O . ILE B 1 112 ? 18.688 9.234 14.172 1 76.5 112 ILE B O 1
ATOM 2678 N N . GLU B 1 113 ? 20.047 10.438 15.461 1 69.5 113 GLU B N 1
ATOM 2679 C CA . GLU B 1 113 ? 21 9.336 15.492 1 69.5 113 GLU B CA 1
ATOM 2680 C C . GLU B 1 113 ? 20.391 8.086 16.125 1 69.5 113 GLU B C 1
ATOM 2682 O O . GLU B 1 113 ? 19.828 8.148 17.219 1 69.5 113 GLU B O 1
ATOM 2687 N N . LYS B 1 114 ? 20.344 6.984 15.484 1 68.81 114 LYS B N 1
ATOM 2688 C CA . LYS B 1 114 ? 19.938 5.641 15.891 1 68.81 114 LYS B CA 1
ATOM 2689 C C . LYS B 1 114 ? 18.422 5.531 16 1 68.81 114 LYS B C 1
ATOM 2691 O O . LYS B 1 114 ? 17.906 4.609 16.641 1 68.81 114 LYS B O 1
ATOM 2696 N N . VAL B 1 115 ? 17.797 6.668 15.555 1 70.94 115 VAL B N 1
ATOM 2697 C CA . VAL B 1 115 ? 16.359 6.648 15.789 1 70.94 115 VAL B CA 1
ATOM 2698 C C . VAL B 1 115 ? 15.688 5.664 14.828 1 70.94 115 VAL B C 1
ATOM 2700 O O . VAL B 1 115 ? 16.016 5.641 13.633 1 70.94 115 VAL B O 1
ATOM 2703 N N . ARG B 1 116 ? 14.961 4.898 15.484 1 79.44 116 ARG B N 1
ATOM 2704 C CA . ARG B 1 116 ? 14.055 3.975 14.805 1 79.44 116 ARG B CA 1
ATOM 2705 C C . ARG B 1 116 ? 12.609 4.422 14.945 1 79.44 116 ARG B C 1
ATOM 2707 O O . ARG B 1 116 ? 12.273 5.195 15.844 1 79.44 116 ARG B O 1
ATOM 2714 N N . LEU B 1 117 ? 11.867 4.023 13.977 1 87.19 117 LEU B N 1
ATOM 2715 C CA . LEU B 1 117 ? 10.43 4.234 14.125 1 87.19 117 LEU B CA 1
ATOM 2716 C C . LEU B 1 117 ? 9.945 3.725 15.484 1 87.19 117 LEU B C 1
ATOM 2718 O O . LEU B 1 117 ? 10.484 2.744 16.016 1 87.19 117 LEU B O 1
ATOM 2722 N N . PRO B 1 118 ? 8.984 4.445 16.062 1 86.81 118 PRO B N 1
ATOM 2723 C CA . PRO B 1 118 ? 8.422 3.93 17.312 1 86.81 118 PRO B CA 1
ATOM 2724 C C . PRO B 1 118 ? 7.961 2.479 17.203 1 86.81 118 PRO B C 1
ATOM 2726 O O . PRO B 1 118 ? 7.477 2.064 16.141 1 86.81 118 PRO B O 1
ATOM 2729 N N . GLN B 1 119 ? 8.039 1.806 18.266 1 81 119 GLN B N 1
ATOM 2730 C CA . GLN B 1 119 ? 7.77 0.372 18.281 1 81 119 GLN B CA 1
ATOM 2731 C C . GLN B 1 119 ? 6.352 0.072 17.812 1 81 119 GLN B C 1
ATOM 2733 O O . GLN B 1 119 ? 6.125 -0.892 17.078 1 81 119 GLN B O 1
ATOM 2738 N N . GLY B 1 120 ? 5.516 0.884 18.281 1 78.81 120 GLY B N 1
ATOM 2739 C CA . GLY B 1 120 ? 4.133 0.67 17.875 1 78.81 120 GLY B CA 1
ATOM 2740 C C . GLY B 1 120 ? 3.949 0.683 16.359 1 78.81 120 GLY B C 1
ATOM 2741 O O . GLY B 1 120 ? 3.279 -0.19 15.805 1 78.81 120 GLY B O 1
ATOM 2742 N N . TYR B 1 121 ? 4.57 1.587 15.711 1 85.06 121 TYR B N 1
ATOM 2743 C CA . TYR B 1 121 ? 4.469 1.654 14.258 1 85.06 121 TYR B CA 1
ATOM 2744 C C . TYR B 1 121 ? 5.184 0.478 13.602 1 85.06 121 TYR B C 1
ATOM 2746 O O . TYR B 1 121 ? 4.703 -0.078 12.617 1 85.06 121 TYR B O 1
ATOM 2754 N N . ARG B 1 122 ? 6.258 0.15 14.133 1 81.75 122 ARG B N 1
ATOM 2755 C CA . ARG B 1 122 ? 6.977 -0.998 13.586 1 81.75 122 ARG B CA 1
ATOM 2756 C C . ARG B 1 122 ? 6.125 -2.262 13.656 1 81.75 122 ARG B C 1
ATOM 2758 O O . ARG B 1 122 ? 6.082 -3.043 12.703 1 81.75 122 ARG B O 1
ATOM 2765 N N . ASN B 1 123 ? 5.48 -2.391 14.727 1 76.81 123 ASN B N 1
ATOM 2766 C CA . ASN B 1 123 ? 4.574 -3.527 14.875 1 76.81 123 ASN B CA 1
ATOM 2767 C C . ASN B 1 123 ? 3.473 -3.502 13.82 1 76.81 123 ASN B C 1
ATOM 2769 O O . ASN B 1 123 ? 3.172 -4.527 13.203 1 76.81 123 ASN B O 1
ATOM 2773 N N . ALA B 1 124 ? 2.953 -2.352 13.625 1 79 124 ALA B N 1
ATOM 2774 C CA . ALA B 1 124 ? 1.91 -2.186 12.617 1 79 124 ALA B CA 1
ATOM 2775 C C . ALA B 1 124 ? 2.439 -2.506 11.219 1 79 124 ALA B C 1
ATOM 2777 O O . ALA B 1 124 ? 1.78 -3.199 10.445 1 79 124 ALA B O 1
ATOM 2778 N N . SER B 1 125 ? 3.615 -2.021 11.047 1 72.31 125 SER B N 1
ATOM 2779 C CA . SER B 1 125 ? 4.234 -2.24 9.742 1 72.31 125 SER B CA 1
ATOM 2780 C C . SER B 1 125 ? 4.492 -3.723 9.492 1 72.31 125 SER B C 1
ATOM 2782 O O . SER B 1 125 ? 4.422 -4.188 8.352 1 72.31 125 SER B O 1
ATOM 2784 N N . MET B 1 126 ? 4.785 -4.387 10.539 1 70.75 126 MET B N 1
ATOM 2785 C CA . MET B 1 126 ? 4.988 -5.828 10.43 1 70.75 126 MET B CA 1
ATOM 2786 C C . MET B 1 126 ? 3.715 -6.523 9.961 1 70.75 126 MET B C 1
ATOM 2788 O O . MET B 1 126 ? 3.768 -7.418 9.117 1 70.75 126 MET B O 1
ATOM 2792 N N . LEU B 1 127 ? 2.672 -6.098 10.492 1 68.88 127 LEU B N 1
ATOM 2793 C CA . LEU B 1 127 ? 1.398 -6.684 10.086 1 68.88 127 LEU B CA 1
ATOM 2794 C C . LEU B 1 127 ? 1.106 -6.383 8.617 1 68.88 127 LEU B C 1
ATOM 2796 O O . LEU B 1 127 ? 0.697 -7.27 7.867 1 68.88 127 LEU B O 1
ATOM 2800 N N . ARG B 1 128 ? 1.279 -5.199 8.25 1 69.88 128 ARG B N 1
ATOM 2801 C CA . ARG B 1 128 ? 1.126 -4.816 6.848 1 69.88 128 ARG B CA 1
ATOM 2802 C C . ARG B 1 128 ? 2.031 -5.652 5.949 1 69.88 128 ARG B C 1
ATOM 2804 O O . ARG B 1 128 ? 1.609 -6.109 4.887 1 69.88 128 ARG B O 1
ATOM 2811 N N . ASN B 1 129 ? 3.234 -5.773 6.395 1 66.19 129 ASN B N 1
ATOM 2812 C CA . ASN B 1 129 ? 4.211 -6.535 5.621 1 66.19 129 ASN B CA 1
ATOM 2813 C C . ASN B 1 129 ? 3.795 -7.996 5.477 1 66.19 129 ASN B C 1
ATOM 2815 O O . ASN B 1 129 ? 4.031 -8.609 4.434 1 66.19 129 ASN B O 1
ATOM 2819 N N . LYS B 1 130 ? 3.27 -8.406 6.504 1 66.44 130 LYS B N 1
ATOM 2820 C CA . LYS B 1 130 ? 2.768 -9.773 6.426 1 66.44 130 LYS B CA 1
ATOM 2821 C C . LYS B 1 130 ? 1.697 -9.914 5.348 1 66.44 130 LYS B C 1
ATOM 2823 O O . LYS B 1 130 ? 1.648 -10.914 4.637 1 66.44 130 LYS B O 1
ATOM 2828 N N . ILE B 1 131 ? 0.958 -8.945 5.266 1 65.25 131 ILE B N 1
ATOM 2829 C CA . ILE B 1 131 ? -0.088 -8.914 4.25 1 65.25 131 ILE B CA 1
ATOM 2830 C C . ILE B 1 131 ? 0.542 -8.766 2.867 1 65.25 131 ILE B C 1
ATOM 2832 O O . ILE B 1 131 ? 0.196 -9.508 1.939 1 65.25 131 ILE B O 1
ATOM 2836 N N . THR B 1 132 ? 1.454 -7.844 2.836 1 63 132 THR B N 1
ATOM 2837 C CA . THR B 1 132 ? 2.045 -7.484 1.552 1 63 132 THR B CA 1
ATOM 2838 C C . THR B 1 132 ? 2.957 -8.602 1.046 1 63 132 THR B C 1
ATOM 2840 O O . THR B 1 132 ? 2.932 -8.938 -0.139 1 63 132 THR B O 1
ATOM 2843 N N . HIS B 1 133 ? 3.803 -8.984 1.91 1 59.06 133 HIS B N 1
ATOM 2844 C CA . HIS B 1 133 ? 4.848 -9.898 1.463 1 59.06 133 HIS B CA 1
ATOM 2845 C C . HIS B 1 133 ? 4.367 -11.344 1.513 1 59.06 133 HIS B C 1
ATOM 2847 O O . HIS B 1 133 ? 5.047 -12.25 1.019 1 59.06 133 HIS B O 1
ATOM 2853 N N . TYR B 1 134 ? 3.076 -11.523 1.679 1 54.03 134 TYR B N 1
ATOM 2854 C CA . TYR B 1 134 ? 2.418 -12.82 1.776 1 54.03 134 TYR B CA 1
ATOM 2855 C C . TYR B 1 134 ? 3.375 -13.875 2.314 1 54.03 134 TYR B C 1
ATOM 2857 O O . TYR B 1 134 ? 3.609 -14.898 1.666 1 54.03 134 TYR B O 1
ATOM 2865 N N . SER B 1 135 ? 4.23 -13.523 3.193 1 49.62 135 SER B N 1
ATOM 2866 C CA . SER B 1 135 ? 5.062 -14.609 3.695 1 49.62 135 SER B CA 1
ATOM 2867 C C . SER B 1 135 ? 4.207 -15.766 4.219 1 49.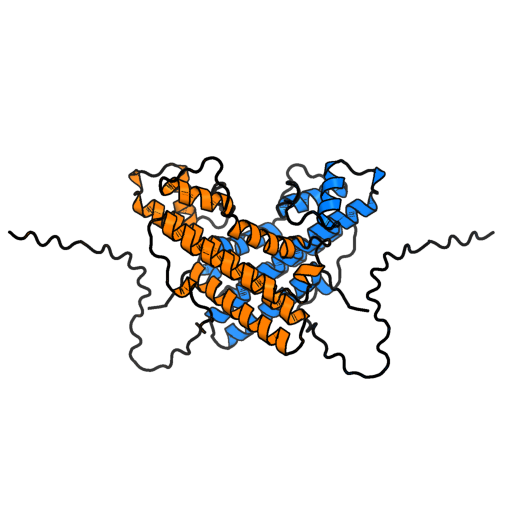62 135 SER B C 1
ATOM 2869 O O . SER B 1 135 ? 3.227 -15.539 4.93 1 49.62 135 SER B O 1
ATOM 2871 N N . PHE B 1 136 ? 4.023 -16.766 3.361 1 46.94 136 PHE B N 1
ATOM 2872 C CA . PHE B 1 136 ? 3.281 -17.984 3.641 1 46.94 136 PHE B CA 1
ATOM 2873 C C . PHE B 1 136 ? 3.361 -18.344 5.121 1 46.94 136 PHE B C 1
ATOM 2875 O O . PHE B 1 136 ? 2.441 -18.953 5.668 1 46.94 136 PHE B O 1
ATOM 2882 N N . SER B 1 137 ? 4.586 -18.203 5.547 1 44.66 137 SER B N 1
ATOM 2883 C CA . SER B 1 137 ? 4.695 -18.797 6.879 1 44.66 137 SER B CA 1
ATOM 2884 C C . SER B 1 137 ? 3.506 -18.406 7.75 1 44.66 137 SER B C 1
ATOM 2886 O O . SER B 1 137 ? 3.1 -19.172 8.625 1 44.66 137 SER B O 1
ATOM 2888 N N . LYS B 1 138 ? 3.143 -17.172 7.75 1 45.44 138 LYS B N 1
ATOM 2889 C CA . LYS B 1 138 ? 2.18 -16.703 8.75 1 45.44 138 LYS B CA 1
ATOM 2890 C C . LYS B 1 138 ? 0.825 -16.406 8.109 1 45.44 138 LYS B C 1
ATOM 2892 O O . LYS B 1 138 ? 0.078 -15.562 8.594 1 45.44 138 LYS B O 1
ATOM 2897 N N . ASN B 1 139 ? 0.604 -17.047 6.965 1 48.62 139 ASN B N 1
ATOM 2898 C CA . ASN B 1 139 ? -0.694 -16.953 6.305 1 48.62 139 ASN B CA 1
ATOM 2899 C C . ASN B 1 139 ? -1.842 -17.078 7.305 1 48.62 139 ASN B C 1
ATOM 2901 O O . ASN B 1 139 ? -2.904 -16.484 7.109 1 48.62 139 ASN B O 1
ATOM 2905 N N . HIS B 1 140 ? -1.438 -17.75 8.328 1 52.31 140 HIS B N 1
ATOM 2906 C CA . HIS B 1 140 ? -2.559 -18.031 9.211 1 52.31 140 HIS B CA 1
ATOM 2907 C C . HIS B 1 140 ? -3.094 -16.75 9.852 1 52.31 140 HIS B C 1
ATOM 2909 O O . HIS B 1 140 ? -4.301 -16.625 10.07 1 52.31 140 HIS B O 1
ATOM 2915 N N . SER B 1 141 ? -2.143 -15.891 10.07 1 52.03 141 SER B N 1
ATOM 2916 C CA . SER B 1 141 ? -2.684 -14.773 10.828 1 52.03 141 SER B CA 1
ATOM 2917 C C . SER B 1 141 ? -3.484 -13.836 9.93 1 52.03 141 SER B C 1
ATOM 2919 O O . SER B 1 141 ? -4.566 -13.375 10.312 1 52.03 141 SER B O 1
ATOM 2921 N N . VAL B 1 142 ? -3.021 -13.555 8.727 1 52.81 142 VAL B N 1
ATOM 2922 C CA . VAL B 1 142 ? -3.721 -12.633 7.84 1 52.81 142 VAL B CA 1
ATOM 2923 C C . VAL B 1 142 ? -4.984 -13.297 7.297 1 52.81 142 VAL B C 1
ATOM 2925 O O . VAL B 1 142 ? -5.934 -12.609 6.906 1 52.81 142 VAL B O 1
ATOM 2928 N N . PHE B 1 143 ? -4.938 -14.508 7.461 1 55.19 143 PHE B N 1
ATOM 2929 C CA . PHE B 1 143 ? -6.102 -15.273 7.035 1 55.19 143 PHE B CA 1
ATOM 2930 C C . PHE B 1 143 ? -6.805 -15.898 8.234 1 55.19 143 PHE B C 1
ATOM 2932 O O . PHE B 1 143 ? -7.668 -16.766 8.07 1 55.19 143 PHE B O 1
ATOM 2939 N N . SER B 1 144 ? -6.227 -15.273 9.281 1 62.5 144 SER B N 1
ATOM 2940 C CA . SER B 1 144 ? -6.867 -15.82 10.477 1 62.5 144 SER B CA 1
ATOM 2941 C C . SER B 1 144 ? -8.211 -15.156 10.734 1 62.5 144 SER B C 1
ATOM 2943 O O . SER B 1 144 ? -8.484 -14.07 10.234 1 62.5 144 SER B O 1
ATOM 2945 N N . MET B 1 145 ? -8.922 -15.867 11.406 1 65.06 145 MET B N 1
ATOM 2946 C CA . MET B 1 145 ? -10.203 -15.328 11.859 1 65.06 145 MET B CA 1
ATOM 2947 C C . MET B 1 145 ? -10 -14.188 12.844 1 65.06 145 MET B C 1
ATOM 2949 O O . MET B 1 145 ? -10.922 -13.422 13.117 1 65.06 145 MET B O 1
ATOM 2953 N N . ASN B 1 146 ? -8.758 -14.047 13.195 1 75.75 146 ASN B N 1
ATOM 2954 C CA . ASN B 1 146 ? -8.484 -12.992 14.172 1 75.75 146 ASN B CA 1
ATOM 2955 C C . ASN B 1 146 ? -7.98 -11.719 13.5 1 75.75 146 ASN B C 1
ATOM 2957 O O . ASN B 1 146 ? -7.445 -10.836 14.164 1 75.75 146 ASN B O 1
ATOM 2961 N N . ILE B 1 147 ? -8.211 -11.594 12.281 1 80.94 147 ILE B N 1
ATOM 2962 C CA . ILE B 1 147 ? -7.664 -10.469 11.531 1 80.94 147 ILE B CA 1
ATOM 2963 C C . ILE B 1 147 ? -8.297 -9.172 12.023 1 80.94 147 ILE B C 1
ATOM 2965 O O . ILE B 1 147 ? -7.656 -8.117 12.008 1 80.94 147 ILE B O 1
ATOM 2969 N N . LEU B 1 148 ? -9.5 -9.273 12.516 1 86.44 148 LEU B N 1
ATOM 2970 C CA . LEU B 1 148 ? -10.188 -8.07 12.969 1 86.44 148 LEU B CA 1
ATOM 2971 C C . LEU B 1 148 ? -9.547 -7.531 14.25 1 86.44 148 LEU B C 1
ATOM 2973 O O . LEU B 1 148 ? -9.391 -6.316 14.406 1 86.44 148 LEU B O 1
ATOM 2977 N N . ASP B 1 149 ? -9.188 -8.43 15.07 1 85.62 149 ASP B N 1
ATOM 2978 C CA . ASP B 1 149 ? -8.5 -8.031 16.297 1 85.62 149 ASP B CA 1
ATOM 2979 C C . ASP B 1 149 ? -7.152 -7.383 15.969 1 85.62 149 ASP B C 1
ATOM 2981 O O . ASP B 1 149 ? -6.793 -6.359 16.562 1 85.62 149 ASP B O 1
ATOM 2985 N N . GLU B 1 150 ? -6.434 -7.988 15.102 1 83.62 150 GLU B N 1
ATOM 2986 C CA . GLU B 1 150 ? -5.141 -7.449 14.68 1 83.62 150 GLU B CA 1
ATOM 2987 C C . GLU B 1 150 ? -5.301 -6.09 14.01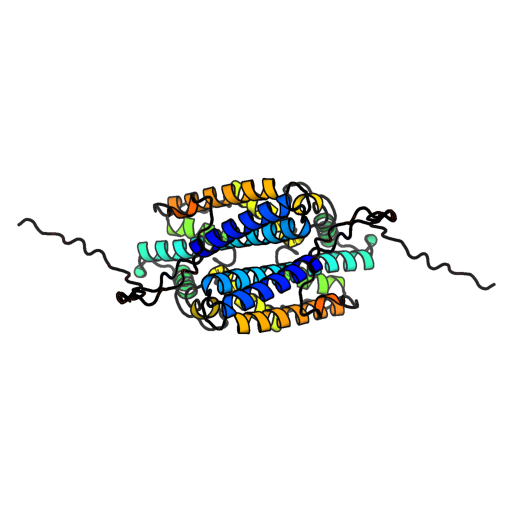6 1 83.62 150 GLU B C 1
ATOM 2989 O O . GLU B 1 150 ? -4.461 -5.203 14.188 1 83.62 150 GLU B O 1
ATOM 2994 N N . LEU B 1 151 ? -6.367 -5.98 13.289 1 88.19 151 LEU B N 1
ATOM 2995 C CA . LEU B 1 151 ? -6.66 -4.723 12.609 1 88.19 151 LEU B CA 1
ATOM 2996 C C . LEU B 1 151 ? -6.914 -3.605 13.625 1 88.19 151 LEU B C 1
ATOM 2998 O O . LEU B 1 151 ? -6.414 -2.49 13.453 1 88.19 151 LEU B O 1
ATOM 3002 N N . GLU B 1 152 ? -7.648 -3.867 14.609 1 87.5 152 GLU B N 1
ATOM 3003 C CA . GLU B 1 152 ? -7.93 -2.867 15.641 1 87.5 152 GLU B CA 1
ATOM 3004 C C . GLU B 1 152 ? -6.648 -2.422 16.344 1 87.5 152 GLU B C 1
ATOM 3006 O O . GLU B 1 152 ? -6.441 -1.228 16.562 1 87.5 152 GLU B O 1
ATOM 3011 N N . LYS B 1 153 ? -5.848 -3.334 16.656 1 87.94 153 LYS B N 1
ATOM 3012 C CA . LYS B 1 153 ? -4.551 -3.014 17.234 1 87.94 153 LYS B CA 1
ATOM 3013 C C . LYS B 1 153 ? -3.711 -2.164 16.297 1 87.94 153 LYS B C 1
ATOM 3015 O O . LYS B 1 153 ? -3.078 -1.193 16.719 1 87.94 153 LYS B O 1
ATOM 3020 N N . PHE B 1 154 ? -3.754 -2.615 15.094 1 89.38 154 PHE B N 1
ATOM 3021 C CA . PHE B 1 154 ? -3.033 -1.905 14.047 1 89.38 154 PHE B CA 1
ATOM 3022 C C . PHE B 1 154 ? -3.463 -0.445 13.984 1 89.38 154 PHE B C 1
ATOM 3024 O O . PHE B 1 154 ? -2.623 0.457 13.969 1 89.38 154 PHE B O 1
ATOM 3031 N N . ILE B 1 155 ? -4.656 -0.184 13.953 1 91.81 155 ILE B N 1
ATOM 3032 C CA . ILE B 1 155 ? -5.215 1.159 13.844 1 91.81 155 ILE B CA 1
ATOM 3033 C C . ILE B 1 155 ? -4.801 1.986 15.062 1 91.81 155 ILE B C 1
ATOM 3035 O O . ILE B 1 155 ? -4.387 3.141 14.922 1 91.81 155 ILE B O 1
ATOM 3039 N N . ASN B 1 156 ? -4.922 1.402 16.156 1 93.19 156 ASN B N 1
ATOM 3040 C CA . ASN B 1 156 ? -4.539 2.105 17.375 1 93.19 156 ASN B CA 1
ATOM 3041 C C . ASN B 1 156 ? -3.061 2.49 17.359 1 93.19 156 ASN B C 1
ATOM 3043 O O . ASN B 1 156 ? -2.699 3.598 17.766 1 93.19 156 ASN B O 1
ATOM 3047 N N . GLU B 1 157 ? -2.225 1.579 16.938 1 93 157 GLU B N 1
ATOM 3048 C CA . GLU B 1 157 ? -0.796 1.868 16.828 1 93 157 GLU B CA 1
ATOM 3049 C C . GLU B 1 157 ? -0.53 3.027 15.875 1 93 157 GLU B C 1
ATOM 3051 O O . GLU B 1 157 ? 0.319 3.879 16.141 1 93 157 GLU B O 1
ATOM 3056 N N . ILE B 1 158 ? -1.237 3.012 14.812 1 94.38 158 ILE B N 1
ATOM 3057 C CA . ILE B 1 158 ? -1.055 4.09 13.852 1 94.38 158 ILE B CA 1
ATOM 3058 C C . ILE B 1 158 ? -1.549 5.406 14.445 1 94.38 158 ILE B C 1
ATOM 3060 O O . ILE B 1 158 ? -0.923 6.453 14.258 1 94.38 158 ILE B O 1
ATOM 3064 N N . ARG B 1 159 ? -2.627 5.398 15.156 1 95.44 159 ARG B N 1
ATOM 3065 C CA . ARG B 1 159 ? -3.129 6.59 15.836 1 95.44 159 ARG B CA 1
ATOM 3066 C C . ARG B 1 159 ? -2.076 7.168 16.781 1 95.44 159 ARG B C 1
ATOM 3068 O O . ARG B 1 159 ? -1.824 8.375 16.766 1 95.44 159 ARG B O 1
ATOM 3075 N N . ILE B 1 160 ? -1.534 6.344 17.562 1 95.75 160 ILE B N 1
ATOM 3076 C CA . ILE B 1 160 ? -0.496 6.758 18.5 1 95.75 160 ILE B CA 1
ATOM 3077 C C . ILE B 1 160 ? 0.675 7.371 17.734 1 95.75 160 ILE B C 1
ATOM 3079 O O . ILE B 1 160 ? 1.207 8.414 18.125 1 95.75 160 ILE B O 1
ATOM 3083 N N . PHE B 1 161 ? 1.043 6.758 16.656 1 96.12 161 PHE B N 1
ATOM 3084 C CA . PHE B 1 161 ? 2.137 7.258 15.836 1 96.12 161 PHE B CA 1
ATOM 3085 C C . PHE B 1 161 ? 1.805 8.633 15.273 1 96.12 161 PHE B C 1
ATOM 3087 O O . PHE B 1 161 ? 2.645 9.539 15.289 1 96.12 161 PHE B O 1
ATOM 3094 N N . LEU B 1 162 ? 0.604 8.758 14.781 1 96.19 162 LEU B N 1
ATOM 3095 C CA . LEU B 1 162 ? 0.177 10.047 14.234 1 96.19 162 LEU B CA 1
ATOM 3096 C C . LEU B 1 162 ? 0.243 11.133 15.297 1 96.19 162 LEU B C 1
ATOM 3098 O O . LEU B 1 162 ? 0.799 12.211 15.055 1 96.19 162 LEU B O 1
ATOM 3102 N N . LYS B 1 163 ? -0.266 10.883 16.438 1 96.88 163 LYS B N 1
ATOM 3103 C CA . LYS B 1 163 ? -0.197 11.852 17.531 1 96.88 163 LYS B CA 1
ATOM 3104 C C . LYS B 1 163 ? 1.251 12.188 17.875 1 96.88 163 LYS B C 1
ATOM 3106 O O . LYS B 1 163 ? 1.581 13.352 18.109 1 96.88 163 LYS B O 1
ATOM 3111 N N . HIS B 1 164 ? 2.084 11.203 17.859 1 96.62 164 HIS B N 1
ATOM 3112 C CA . HIS B 1 164 ? 3.504 11.352 18.156 1 96.62 164 HIS B CA 1
ATOM 3113 C C . HIS B 1 164 ? 4.184 12.297 17.172 1 96.62 164 HIS B C 1
ATOM 3115 O O . HIS B 1 164 ? 4.926 13.195 17.578 1 96.62 164 HIS B O 1
ATOM 3121 N N . ILE B 1 165 ? 3.934 12.117 15.938 1 96.12 165 ILE B N 1
ATOM 3122 C CA . ILE B 1 165 ? 4.652 12.922 14.953 1 96.12 165 ILE B CA 1
ATOM 3123 C C . ILE B 1 165 ? 4.16 14.367 15.016 1 96.12 165 ILE B C 1
ATOM 3125 O O . ILE B 1 165 ? 4.934 15.305 14.789 1 96.12 165 ILE B O 1
ATOM 3129 N N . PHE B 1 166 ? 2.945 14.594 15.289 1 96.69 166 PHE B N 1
ATOM 3130 C CA . PHE B 1 166 ? 2.473 15.961 15.5 1 96.69 166 PHE B CA 1
ATOM 3131 C C . PHE B 1 166 ? 3.148 16.578 16.719 1 96.69 166 PHE B C 1
ATOM 3133 O O . PHE B 1 166 ? 3.525 17.75 16.688 1 96.69 166 PHE B O 1
ATOM 3140 N N . ALA B 1 167 ? 3.293 15.789 17.734 1 96.62 167 ALA B N 1
ATOM 3141 C CA . ALA B 1 167 ? 3.953 16.266 18.953 1 96.62 167 ALA B CA 1
ATOM 3142 C C . ALA B 1 167 ? 5.398 16.656 18.672 1 96.62 167 ALA B C 1
ATOM 3144 O O . ALA B 1 167 ? 5.891 17.656 19.203 1 96.62 167 ALA B O 1
ATOM 3145 N N . ILE B 1 168 ? 6.098 15.875 17.891 1 95.69 168 ILE B N 1
ATOM 3146 C CA . ILE B 1 168 ? 7.469 16.188 17.5 1 95.69 168 ILE B CA 1
ATOM 3147 C C . ILE B 1 168 ? 7.52 17.594 16.906 1 95.69 168 ILE B C 1
ATOM 3149 O O . ILE B 1 168 ? 8.492 18.328 17.109 1 95.69 168 ILE B O 1
ATOM 3153 N N . CYS B 1 169 ? 6.508 17.953 16.172 1 96.44 169 CYS B N 1
ATOM 3154 C CA . CYS B 1 169 ? 6.465 19.219 15.453 1 96.44 169 CYS B CA 1
ATOM 3155 C C . CYS B 1 169 ? 5.875 20.328 16.328 1 96.44 169 CYS B C 1
ATOM 3157 O O . CYS B 1 169 ? 5.656 21.438 15.859 1 96.44 169 CYS B O 1
ATOM 3159 N N . ASP B 1 170 ? 5.527 19.984 17.547 1 95.88 170 ASP B N 1
ATOM 3160 C CA . ASP B 1 170 ? 4.906 20.922 18.484 1 95.88 170 ASP B CA 1
ATOM 3161 C C . ASP B 1 170 ? 3.572 21.438 17.953 1 95.88 170 ASP B C 1
ATOM 3163 O O . ASP B 1 170 ? 3.301 22.625 18 1 95.88 170 ASP B O 1
ATOM 3167 N N . LEU B 1 171 ? 2.881 20.578 17.344 1 95.56 171 LEU B N 1
ATOM 3168 C CA . LEU B 1 171 ? 1.55 20.859 16.828 1 95.56 171 LEU B CA 1
ATOM 3169 C C . LEU B 1 171 ? 0.496 20.016 17.531 1 95.56 171 LEU B C 1
ATOM 3171 O O . LEU B 1 171 ? 0.764 18.875 17.906 1 95.56 171 LEU B O 1
ATOM 3175 N N . GLU B 1 172 ? -0.625 20.609 17.656 1 95.75 172 GLU B N 1
ATOM 3176 C CA . GLU B 1 172 ? -1.764 19.797 18.078 1 95.75 172 GLU B CA 1
ATOM 3177 C C . GLU B 1 172 ? -2.223 18.859 16.969 1 95.75 172 GLU B C 1
ATOM 3179 O O . GLU B 1 172 ? -2.293 19.266 15.797 1 95.75 172 GLU B O 1
ATOM 3184 N N . TYR B 1 173 ? -2.459 17.656 17.344 1 94.81 173 TYR B N 1
ATOM 3185 C CA . TYR B 1 173 ? -2.924 16.719 16.312 1 94.81 173 TYR B CA 1
ATOM 3186 C C . TYR B 1 173 ? -4.391 16.969 15.984 1 94.81 173 TYR B C 1
ATOM 3188 O O . TYR B 1 173 ? -5.168 17.391 16.844 1 94.81 173 TYR B O 1
ATOM 3196 N N . PRO B 1 174 ? -4.762 16.812 14.789 1 93.62 174 PRO B N 1
ATOM 3197 C CA . PRO B 1 174 ? -6.152 17.031 14.391 1 93.62 174 PRO B CA 1
ATOM 3198 C C . PRO B 1 174 ? -7.121 16.062 15.062 1 93.62 174 PRO B C 1
ATOM 3200 O O . PRO B 1 174 ? -6.793 14.891 15.258 1 93.62 174 PRO B O 1
ATOM 3203 N N . HIS B 1 175 ? -8.336 16.422 15.203 1 93.31 175 HIS B N 1
ATOM 3204 C CA . HIS B 1 175 ? -9.336 15.68 15.961 1 93.31 175 HIS B CA 1
ATOM 3205 C C . HIS B 1 175 ? -9.781 14.422 15.211 1 93.31 175 HIS B C 1
ATOM 3207 O O . HIS B 1 175 ? -10.25 13.461 15.82 1 93.31 175 HIS B O 1
ATOM 3213 N N . TRP B 1 176 ? -9.641 14.453 13.938 1 91.75 176 TRP B N 1
ATOM 3214 C CA . TRP B 1 176 ? -10.102 13.305 13.164 1 91.75 176 TRP B CA 1
ATOM 3215 C C . TRP B 1 176 ? -9.297 12.055 13.516 1 91.75 176 TRP B C 1
ATOM 3217 O O . TRP B 1 176 ? -9.734 10.93 13.266 1 91.75 176 TRP B O 1
ATOM 3227 N N . ILE B 1 177 ? -8.141 12.148 14.086 1 95.19 177 ILE B N 1
ATOM 3228 C CA . ILE B 1 177 ? -7.285 11.023 14.477 1 95.19 177 ILE B CA 1
ATOM 3229 C C . ILE B 1 177 ? -7.965 10.227 15.586 1 95.19 177 ILE B C 1
ATOM 3231 O O . ILE B 1 177 ? -7.68 9.039 15.773 1 95.19 177 ILE B O 1
ATOM 3235 N N . ASP B 1 178 ? -8.852 10.852 16.312 1 94.44 178 ASP B N 1
ATOM 3236 C CA . ASP B 1 178 ? -9.5 10.203 17.438 1 94.44 178 ASP B CA 1
ATOM 3237 C C . ASP B 1 178 ? -10.852 9.617 17.047 1 94.44 178 ASP B C 1
ATOM 3239 O O . ASP B 1 178 ? -11.539 8.992 17.859 1 94.44 178 ASP B O 1
ATOM 3243 N N . LYS B 1 179 ? -11.219 9.773 15.852 1 92.88 179 LYS B N 1
ATOM 3244 C CA . LYS B 1 179 ? -12.523 9.273 15.414 1 92.88 179 LYS B CA 1
ATOM 3245 C C . LYS B 1 179 ? -12.508 7.75 15.289 1 92.88 179 LYS B C 1
ATOM 3247 O O . LYS B 1 179 ? -11.531 7.172 14.82 1 92.88 179 LYS B O 1
ATOM 3252 N N . ASP B 1 180 ? -13.656 7.207 15.617 1 91.88 180 ASP B N 1
ATOM 3253 C CA . ASP B 1 180 ? -13.781 5.754 15.555 1 91.88 180 ASP B CA 1
ATOM 3254 C C . ASP B 1 180 ? -14.617 5.328 14.344 1 91.88 180 ASP B C 1
ATOM 3256 O O . ASP B 1 180 ? -14.578 4.164 13.938 1 91.88 180 ASP B O 1
ATOM 3260 N N . ASN B 1 181 ? -15.391 6.297 13.914 1 91.75 181 ASN B N 1
ATOM 3261 C CA . ASN B 1 181 ? -16.266 6 12.781 1 91.75 181 ASN B CA 1
ATOM 3262 C C . ASN B 1 181 ? -15.945 6.867 11.57 1 91.75 181 ASN B C 1
ATOM 3264 O O . ASN B 1 181 ? -15.5 8.008 11.727 1 91.75 181 ASN B O 1
ATOM 3268 N N . TYR B 1 182 ? -16.141 6.191 10.453 1 92.56 182 TYR B N 1
ATOM 3269 C CA . TYR B 1 182 ? -15.945 6.957 9.227 1 92.56 182 TYR B CA 1
ATOM 3270 C C . TYR B 1 182 ? -17.094 7.93 9 1 92.56 182 TYR B C 1
ATOM 3272 O O . TYR B 1 182 ? -18.172 7.777 9.586 1 92.56 182 TYR B O 1
ATOM 3280 N N . VAL B 1 183 ? -16.828 9.023 8.219 1 87.44 183 VAL B N 1
ATOM 3281 C CA . VAL B 1 183 ? -17.859 9.969 7.777 1 87.44 183 VAL B CA 1
ATOM 3282 C C . VAL B 1 183 ? -18 9.898 6.258 1 87.44 183 VAL B C 1
ATOM 3284 O O . VAL B 1 183 ? -17 9.805 5.535 1 87.44 183 VAL B O 1
ATOM 3287 N N . THR B 1 184 ? -19.297 9.828 5.805 1 82.19 184 THR B N 1
ATOM 3288 C CA . THR B 1 184 ? -19.531 9.875 4.367 1 82.19 184 THR B CA 1
ATOM 3289 C C . THR B 1 184 ? -19.188 11.258 3.811 1 82.19 184 THR B C 1
ATOM 3291 O O . THR B 1 184 ? -19.781 12.258 4.223 1 82.19 184 THR B O 1
ATOM 3294 N N . LEU B 1 185 ? -18.25 11.32 3.053 1 74.56 185 LEU B N 1
ATOM 3295 C CA . LEU B 1 185 ? -17.75 12.594 2.547 1 74.56 185 LEU B CA 1
ATOM 3296 C C . LEU B 1 185 ? -18.5 13.016 1.291 1 74.56 185 LEU B C 1
ATOM 3298 O O . LEU B 1 185 ? -18.5 14.195 0.926 1 74.56 185 LEU B O 1
ATOM 3302 N N . ASP B 1 186 ? -19.203 12.219 0.538 1 70.06 186 ASP B N 1
ATOM 3303 C CA . ASP B 1 186 ? -19.922 12.531 -0.697 1 70.06 186 ASP B CA 1
ATOM 3304 C C . ASP B 1 186 ? -21.281 13.172 -0.4 1 70.06 186 ASP B C 1
ATOM 3306 O O . ASP B 1 186 ? -22.109 12.586 0.295 1 70.06 186 ASP B O 1
ATOM 3310 N N . LYS B 1 187 ? -21.578 14.281 0.479 1 55.94 187 LYS B N 1
ATOM 3311 C CA . LYS B 1 187 ? -22.906 14.844 0.631 1 55.94 187 LYS B CA 1
ATOM 3312 C C . LYS B 1 187 ? -23.469 15.328 -0.709 1 55.94 187 LYS B C 1
ATOM 3314 O O . LYS B 1 187 ? -22.719 15.883 -1.524 1 55.94 187 LYS B O 1
ATOM 3319 N N . LYS B 1 188 ? -24.688 14.867 -1.089 1 45.12 188 LYS B N 1
ATOM 3320 C CA . LYS B 1 188 ? -25.453 15.508 -2.158 1 45.12 188 LYS B CA 1
ATOM 3321 C C . LYS B 1 188 ? -25.484 17.016 -1.978 1 45.12 188 LYS B C 1
ATOM 3323 O O . LYS B 1 188 ? -25.875 17.516 -0.918 1 45.12 188 LYS B O 1
ATOM 3328 N N . PHE B 1 189 ? -24.688 17.828 -2.562 1 34.59 189 PHE B N 1
ATOM 3329 C CA . PHE B 1 189 ? -25.031 19.25 -2.625 1 34.59 189 PHE 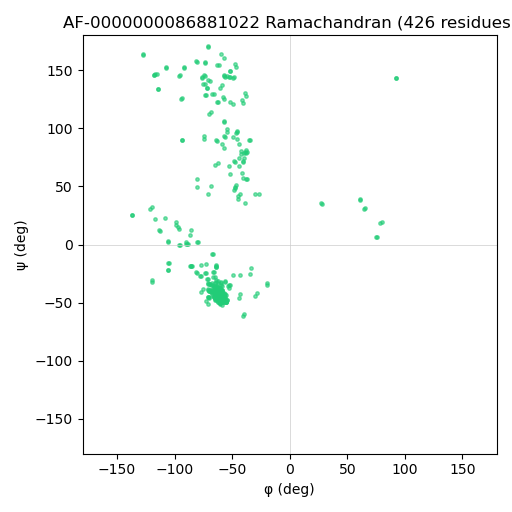B CA 1
ATOM 3330 C C . PHE B 1 189 ? -26.516 19.422 -2.953 1 34.59 189 PHE B C 1
ATOM 3332 O O . PHE B 1 189 ? -26.969 19.047 -4.039 1 34.59 189 PHE B O 1
ATOM 3339 N N . LYS B 1 190 ? -27.578 19.312 -2.225 1 33.19 190 LYS B N 1
ATOM 3340 C CA . LYS B 1 190 ? -28.844 19.969 -2.559 1 33.19 190 LYS B CA 1
ATOM 3341 C C . LYS B 1 190 ? -28.594 21.359 -3.145 1 33.19 190 LYS B C 1
ATOM 3343 O O . LYS B 1 190 ? -27.656 22.047 -2.738 1 33.19 190 LYS B O 1
ATOM 3348 N N . GLU B 1 191 ? -29.156 21.828 -4.426 1 32.19 191 GLU B N 1
ATOM 3349 C CA . GLU B 1 191 ? -29.328 23.125 -5.062 1 32.19 191 GLU B CA 1
ATOM 3350 C C . GLU B 1 191 ? -29.625 24.203 -4.027 1 32.19 191 GLU B C 1
ATOM 3352 O O . GLU B 1 191 ? -30.016 25.328 -4.383 1 32.19 191 GLU B O 1
ATOM 3357 N N . THR B 1 192 ? -30.141 24.219 -2.861 1 29.25 192 THR B N 1
ATOM 3358 C CA . THR B 1 192 ? -30.453 25.531 -2.312 1 29.25 192 THR B CA 1
ATOM 3359 C C . THR B 1 192 ? -29.281 26.484 -2.51 1 29.25 192 THR B C 1
ATOM 3361 O O . THR B 1 192 ? -28.125 26.062 -2.568 1 29.25 192 THR B O 1
ATOM 3364 N N . GLN B 1 193 ? -29.578 28.031 -2.609 1 27.45 193 GLN B N 1
ATOM 3365 C CA . GLN B 1 193 ? -28.891 29.266 -3.006 1 27.45 193 GLN B CA 1
ATOM 3366 C C . GLN B 1 193 ? -27.438 29.266 -2.543 1 27.45 193 GLN B C 1
ATOM 3368 O O . GLN B 1 193 ? -26.578 29.906 -3.154 1 27.45 193 GLN B O 1
ATOM 3373 N N . GLU B 1 194 ? -27.297 29.172 -1.215 1 24 194 GLU B N 1
ATOM 3374 C CA . GLU B 1 194 ? -26.047 29.75 -0.723 1 24 194 GLU B CA 1
ATOM 3375 C C . GLU B 1 194 ? -24.844 28.922 -1.175 1 24 194 GLU B C 1
ATOM 3377 O O . GLU B 1 194 ? -24.594 27.844 -0.641 1 24 194 GLU B O 1
ATOM 3382 N N . VAL B 1 195 ? -24.797 28.656 -2.381 1 24.66 195 VAL B N 1
ATOM 3383 C CA . VAL B 1 195 ? -23.562 28.234 -3.057 1 24.66 195 VAL B CA 1
ATOM 3384 C C . VAL B 1 195 ? -22.375 29.031 -2.518 1 24.66 195 VAL B C 1
ATOM 3386 O O . VAL B 1 195 ? -22.141 30.156 -2.939 1 24.66 195 VAL B O 1
ATOM 3389 N N . ARG B 1 196 ? -22.469 29.281 -1.258 1 25.39 196 ARG B N 1
ATOM 3390 C CA . ARG B 1 196 ? -21.297 30.031 -0.838 1 25.39 196 ARG B CA 1
ATOM 3391 C C . ARG B 1 196 ? -20.031 29.5 -1.493 1 25.39 196 ARG B C 1
ATOM 3393 O O . ARG B 1 196 ? -19.922 28.297 -1.777 1 25.39 196 ARG B O 1
ATOM 3400 N N . ASN B 1 197 ? -19.344 30.453 -2.24 1 22.94 197 ASN B N 1
ATOM 3401 C CA . ASN B 1 197 ? -17.984 30.422 -2.775 1 22.94 197 ASN B CA 1
ATOM 3402 C C . ASN B 1 197 ? -17.078 29.516 -1.938 1 22.94 197 ASN B C 1
ATOM 3404 O O . ASN B 1 197 ? -16.578 29.938 -0.887 1 22.94 197 ASN B O 1
ATOM 3408 N N . PHE B 1 198 ? -17.656 28.484 -1.665 1 23.86 198 PHE B N 1
ATOM 3409 C CA . PHE B 1 198 ? -16.594 27.734 -1.029 1 23.86 198 PHE B CA 1
ATOM 3410 C C . PHE B 1 198 ? -15.312 27.797 -1.856 1 23.86 198 PHE B C 1
ATOM 3412 O O . PHE B 1 198 ? -15.219 27.172 -2.914 1 23.86 198 PHE B O 1
ATOM 3419 N N . GLU B 1 199 ? -14.938 29.047 -2.201 1 23.55 199 GLU B N 1
ATOM 3420 C CA . GLU B 1 199 ? -13.547 29.188 -2.623 1 23.55 199 GLU B CA 1
ATOM 3421 C C . GLU B 1 199 ? -12.633 28.25 -1.845 1 23.55 199 GLU B C 1
ATOM 3423 O O . GLU B 1 199 ? -12.672 28.219 -0.612 1 23.55 199 GLU B O 1
ATOM 3428 N N . ILE B 1 200 ? -12.516 27.266 -2.314 1 25.62 200 ILE B N 1
ATOM 3429 C CA . ILE B 1 200 ? -11.352 26.484 -1.89 1 25.62 200 ILE B CA 1
ATOM 3430 C C . ILE B 1 200 ? -10.156 27.422 -1.697 1 25.62 200 ILE B C 1
ATOM 3432 O O . ILE B 1 200 ? -9.594 27.922 -2.67 1 25.62 200 ILE B O 1
ATOM 3436 N N . VAL B 1 201 ? -10.305 28.438 -0.857 1 23.97 201 VAL B N 1
ATOM 3437 C CA . VAL B 1 201 ? -9.164 29.297 -0.523 1 23.97 201 VAL B CA 1
ATOM 3438 C C . VAL B 1 201 ? -8.109 28.469 0.212 1 23.97 201 VAL B C 1
ATOM 3440 O O . VAL B 1 201 ? -8.367 27.938 1.29 1 23.97 201 VAL B O 1
ATOM 3443 N N . LEU B 1 202 ? -7.203 27.875 -0.439 1 24.88 202 LEU B N 1
ATOM 3444 C CA . LEU B 1 202 ? -5.844 27.672 0.039 1 24.88 202 LEU B CA 1
ATOM 3445 C C . LEU B 1 202 ? -5.297 28.922 0.705 1 24.88 202 LEU B C 1
ATOM 3447 O O . LEU B 1 202 ? -4.906 29.875 0.021 1 24.88 202 LEU B O 1
ATOM 3451 N N . SER B 1 203 ? -6.082 29.562 1.521 1 22.62 203 SER B N 1
ATOM 3452 C CA . SER B 1 203 ? -5.527 30.75 2.158 1 22.62 203 SER B CA 1
ATOM 3453 C C . SER B 1 203 ? -4.543 30.391 3.262 1 22.62 203 SER B C 1
ATOM 3455 O O . SER B 1 203 ? -4.895 29.656 4.191 1 22.62 203 SER B O 1
ATOM 3457 N N . TRP B 1 204 ? -3.203 30.266 2.945 1 23.17 204 TRP B N 1
ATOM 3458 C CA . TRP B 1 204 ? -2.18 30.578 3.936 1 23.17 204 TRP B CA 1
ATOM 3459 C C . TRP B 1 204 ? -2.469 31.906 4.621 1 23.17 204 TRP B C 1
ATOM 3461 O O . TRP B 1 204 ? -2.203 32.969 4.059 1 23.17 204 TRP B O 1
ATOM 3471 N N . LYS B 1 205 ? -3.609 32.188 5.094 1 26.38 205 LYS B N 1
ATOM 3472 C CA . LYS B 1 205 ? -3.701 33.469 5.805 1 26.38 205 LYS B CA 1
ATOM 3473 C C . LYS B 1 205 ? -2.695 33.531 6.953 1 26.38 205 LYS B C 1
ATOM 3475 O O . LYS B 1 205 ? -2.666 32.625 7.809 1 26.38 205 LYS B O 1
ATOM 3480 N N . ASP B 1 206 ? -1.576 34.344 6.711 1 24.08 206 ASP B N 1
ATOM 3481 C CA . ASP B 1 206 ? -0.746 35.062 7.672 1 24.08 206 ASP B CA 1
ATOM 3482 C C . ASP B 1 206 ? -1.597 35.688 8.773 1 24.08 206 ASP B C 1
ATOM 3484 O O . ASP B 1 206 ? -2.494 36.5 8.5 1 24.08 206 ASP B O 1
ATOM 3488 N N . HIS B 1 207 ? -2.158 35 9.664 1 24.03 207 HIS B N 1
ATOM 3489 C CA . HIS B 1 207 ? -2.578 35.781 10.82 1 24.03 207 HIS B CA 1
ATOM 3490 C C . HIS B 1 207 ? -1.556 36.844 11.164 1 24.03 207 HIS B C 1
ATOM 3492 O O . HIS B 1 207 ? -0.42 36.531 11.531 1 24.03 207 HIS B O 1
ATOM 3498 N N . GLU B 1 208 ? -1.529 38 10.445 1 24.59 208 GLU B N 1
ATOM 3499 C CA . GLU B 1 208 ? -0.95 39.25 10.945 1 24.59 208 GLU B CA 1
ATOM 3500 C C . GLU B 1 208 ? -1.399 39.531 12.375 1 24.59 208 GLU B C 1
ATOM 3502 O O . GLU B 1 208 ? -2.596 39.5 12.672 1 24.59 208 GLU B O 1
ATOM 3507 N N . ASP B 1 209 ? -0.527 39.156 13.344 1 23.8 209 ASP B N 1
ATOM 3508 C CA . ASP B 1 209 ? -0.5 39.844 14.633 1 23.8 209 ASP B CA 1
ATOM 3509 C C . ASP B 1 209 ? -0.749 41.344 14.477 1 23.8 209 ASP B C 1
ATOM 3511 O O . ASP B 1 209 ? 0.007 42.031 13.789 1 23.8 209 ASP B O 1
ATOM 3515 N N . ASN B 1 210 ? -1.972 41.812 14.328 1 24.56 210 ASN B N 1
ATOM 3516 C CA . ASN B 1 210 ? -2.238 43.219 14.648 1 24.56 210 ASN B CA 1
ATOM 3517 C C . ASN B 1 210 ? -1.644 43.594 16 1 24.56 210 ASN B C 1
ATOM 3519 O O . ASN B 1 210 ? -2.115 43.156 17.047 1 24.56 210 ASN B O 1
ATOM 3523 N N . GLY B 1 211 ? -0.214 43.688 16.094 1 21.44 211 GLY B N 1
ATOM 3524 C CA . GLY B 1 211 ? 0.415 44.625 17.016 1 21.44 211 GLY B CA 1
ATOM 3525 C C . GLY B 1 211 ? -0.266 45.969 17.047 1 21.44 211 GLY B C 1
ATOM 3526 O O . GLY B 1 211 ? -0.124 46.781 16.109 1 21.44 211 GLY B O 1
ATOM 3527 N N . GLN B 1 212 ? -1.59 46.062 17.453 1 22.97 212 GLN B N 1
ATOM 3528 C CA . GLN B 1 212 ? -1.961 47.281 18.109 1 22.97 212 GLN B CA 1
ATOM 3529 C C . GLN B 1 212 ? -0.907 47.719 19.141 1 22.97 212 GLN B C 1
ATOM 3531 O O . GLN B 1 212 ? -0.604 46.938 20.062 1 22.97 212 GLN B O 1
ATOM 3536 N N . GLY B 1 213 ? 0.189 48.5 18.672 1 21.08 213 GLY B N 1
ATOM 3537 C CA . GLY B 1 213 ? 0.864 49.531 19.438 1 21.08 213 GLY B CA 1
ATOM 3538 C C . GLY B 1 213 ? -0.086 50.375 20.266 1 21.08 213 GLY B C 1
ATOM 3539 O O . GLY B 1 213 ? -0.988 51.031 19.734 1 21.08 213 GLY B O 1
ATOM 3540 N N . ASN B 1 214 ? -0.556 49.906 21.422 1 20.69 214 ASN B N 1
ATOM 3541 C CA . ASN B 1 214 ? -0.781 50.844 22.547 1 20.69 214 ASN B CA 1
ATOM 3542 C C . ASN B 1 214 ? 0.376 51.812 22.703 1 20.69 214 ASN B C 1
ATOM 3544 O O . ASN B 1 214 ? 1.493 51.406 23.031 1 20.69 214 ASN B O 1
ATOM 3548 N N . THR B 1 215 ? 0.531 52.75 21.656 1 19.89 215 THR B N 1
ATOM 3549 C CA . THR B 1 215 ? 0.585 54.125 22.172 1 19.89 215 THR B CA 1
ATOM 3550 C C . THR B 1 215 ? -0.812 54.625 22.531 1 19.89 215 THR B C 1
ATOM 3552 O O . THR B 1 215 ? -1.794 54.25 21.875 1 19.89 215 THR B O 1
#

Solvent-accessible surface area (backbone atoms only — not comparable to full-atom values): 23729 Å² total; per-residue (Å²): 51,62,81,76,69,53,63,25,58,48,23,39,36,47,14,35,44,22,44,53,48,14,52,52,21,49,76,69,67,20,61,53,50,19,43,49,23,42,51,46,15,51,51,24,40,51,35,11,51,43,20,44,44,48,50,48,39,48,54,48,47,60,71,66,32,76,91,69,49,49,74,65,51,50,53,48,44,42,52,43,56,33,65,54,64,94,79,63,74,72,56,78,64,55,69,42,66,65,37,31,50,42,46,42,31,46,74,56,73,39,83,50,83,89,63,64,73,55,63,52,43,50,53,35,49,49,53,50,41,44,62,41,54,48,26,49,30,54,41,56,52,66,69,27,94,54,35,63,61,54,46,53,51,33,51,51,26,48,41,54,44,50,46,47,56,27,48,64,65,74,39,83,62,66,71,74,69,75,54,83,66,50,71,85,74,54,67,80,78,70,81,70,83,81,65,62,79,34,55,55,64,84,62,83,69,74,78,72,76,77,75,74,72,83,121,49,64,82,76,68,52,64,25,56,48,25,37,36,47,13,34,43,23,44,54,48,14,52,51,22,49,76,70,69,20,61,53,51,19,42,51,24,43,52,47,15,53,50,25,40,51,38,11,51,44,22,42,44,48,50,47,38,47,52,48,46,60,71,67,31,76,90,68,49,52,75,64,51,49,51,49,44,43,52,43,59,33,62,56,66,94,80,63,74,72,55,79,64,56,68,42,66,66,38,30,50,42,45,45,30,46,74,55,72,38,82,50,84,89,64,65,74,55,64,51,42,49,53,34,49,48,54,51,41,46,59,40,52,45,27,50,31,52,43,56,52,69,67,26,90,53,36,62,62,54,45,53,51,33,51,52,25,47,41,52,47,50,47,47,56,27,48,64,67,74,38,84,59,65,71,74,68,74,55,82,66,50,71,86,73,53,67,80,78,70,82,71,80,80,66,61,77,30,56,58,64,85,63,83,70,74,77,71,75,78,75,75,71,84,119

Sequence (430 aa):
MSYVVSMGRESFNDALKYVSEAKECYSDERTYGMWSASRAAMFSMCLSAESELSRLIVKSLEKIGESNWTTDQRSIYRYLTEYTKENESPPDCITTIARKYKQVLSINGKEIEKVRLPQGYRNASMLRNKITHYSFSKNHSVFSMNILDELEKFINEIRIFLKHIFAICDLEYPHWIDKDNYVTLDKKFKETQEVRNFEIVLSWKDHEDNGQGNTMSYVVSMGRESFNDALKYVSEAKECYSDERTYGMWSASRAAMFSMCLSAESELSRLIVKSLEKIGESNWTTDQRSIYRYLTEYTKENESPPDCITTIARKYKQVLSINGKEIEKVRLPQGYRNASMLRNKITHYSFSKNHSVFSMNILDELEKFINEIRIFLKHIFAICDLEYPHWIDKDNYVTLDKKFKETQEVRNFEIVLSWKDHEDNGQGNT

Radius of gyration: 23.75 Å; Cα contacts (8 Å, |Δi|>4): 499; chains: 2; bounding box: 54×108×44 Å

Organism: NCBI:txid248903